Protein AF-0000000085809275 (afdb_homodimer)

InterPro domains:
  IPR004148 BAR domain [PF03114] (13-224)
  IPR004148 BAR domain [PS51021] (1-233)
  IPR004148 BAR domain [SM00721] (2-226)
  IPR027267 AH/BAR domain superfamily [G3DSA:1.20.1270.60] (11-233)
  IPR027267 AH/BAR domain superfamily [SSF103657] (13-225)
  IPR047165 Rho GTPase-activating protein 17/44/SH3BP1-like [PTHR14130] (13-230)

Sequence (492 aa):
MSILKRRWNVEFLKSIERRMELVRVVSHNTHKRMVACLQGQIGTDAEKRHKKLPLTSLSQAMQDGGNQLGEESLIGKMMEMCGDAENRLASELMQHEMNIEKEILDPLNQLAELDIPNILKQRRQLAKLVLDYDSARARWLQATKSIISGTNTQSLTAKADSLKEEVDEAMNKMELCKDQLSADMYNFFSKEADYARYYVMLLEAQADYHRKSLTLLESVLPTIQAQQGEGTVSYCCVSEITTSETMSILKRRWNVEFLKSIERRMELVRVVSHNTHKRMVACLQGQIGTDAEKRHKKLPLTSLSQAMQDGGNQLGEESLIGKMMEMCGDAENRLASELMQHEMNIEKEILDPLNQLAELDIPNILKQRRQLAKLVLDYDSARARWLQATKSIISGTNTQSLTAKADSLKEEVDEAMNKMELCKDQLSADMYNFFSKEADYARYYVMLLEAQADYHRKSLTLLESVLPTIQAQQGEGTVSYCCVSEITTSET

Structure (mmCIF, N/CA/C/O backbone):
data_AF-0000000085809275-model_v1
#
loop_
_entity.id
_entity.type
_entity.pdbx_description
1 polymer 'Rho GTPase activating protein 17a'
#
loop_
_atom_site.group_PDB
_atom_site.id
_atom_site.type_symbol
_atom_site.label_atom_id
_atom_site.label_alt_id
_atom_site.label_comp_id
_atom_site.label_asym_id
_atom_site.label_entity_id
_atom_site.label_seq_id
_atom_site.pdbx_PDB_ins_code
_atom_site.Cartn_x
_atom_site.Cartn_y
_atom_site.Cartn_z
_atom_site.occupancy
_atom_site.B_iso_or_equiv
_atom_site.auth_seq_id
_atom_site.auth_comp_id
_atom_site.auth_asym_id
_atom_site.auth_atom_id
_atom_site.pdbx_PDB_model_num
ATOM 1 N N . MET A 1 1 ? -4.953 58.25 16.172 1 40.59 1 MET A N 1
ATOM 2 C CA . MET A 1 1 ? -3.822 57.312 16.203 1 40.59 1 MET A CA 1
ATOM 3 C C . MET A 1 1 ? -4.254 55.938 16.688 1 40.59 1 MET A C 1
ATOM 5 O O . MET A 1 1 ? -3.75 54.938 16.203 1 40.59 1 MET A O 1
ATOM 9 N N . SER A 1 2 ? -5.242 55.906 17.641 1 49.16 2 SER A N 1
ATOM 10 C CA . SER A 1 2 ? -5.727 54.719 18.344 1 49.16 2 SER A CA 1
ATOM 11 C C . SER A 1 2 ? -6.566 53.844 17.422 1 49.16 2 SER A C 1
ATOM 13 O O . SER A 1 2 ? -6.406 52.625 17.391 1 49.16 2 SER A O 1
ATOM 15 N N . ILE A 1 3 ? -7.344 54.5 16.656 1 45.56 3 ILE A N 1
ATOM 16 C CA . ILE A 1 3 ? -8.266 53.75 15.797 1 45.56 3 ILE A CA 1
ATOM 17 C C . ILE A 1 3 ? -7.48 53.062 14.688 1 45.56 3 ILE A C 1
ATOM 19 O O . ILE A 1 3 ? -7.75 51.906 14.359 1 45.56 3 ILE A O 1
ATOM 23 N N . LEU A 1 4 ? -6.633 53.812 14.078 1 41.75 4 LEU A N 1
ATOM 24 C CA . LEU A 1 4 ? -5.82 53.281 12.992 1 41.75 4 LEU A CA 1
ATOM 25 C C . LEU A 1 4 ? -5.004 52.094 13.461 1 41.75 4 LEU A C 1
ATOM 27 O O . LEU A 1 4 ? -4.84 51.125 12.727 1 41.75 4 LEU A O 1
ATOM 31 N N . LYS A 1 5 ? -4.422 52.312 14.523 1 52.84 5 LYS A N 1
ATOM 32 C CA . LYS A 1 5 ? -3.691 51.219 15.125 1 52.84 5 LYS A CA 1
ATOM 33 C C . LYS A 1 5 ? -4.605 50 15.352 1 52.84 5 LYS A C 1
ATOM 35 O O . LYS A 1 5 ? -4.203 48.875 15.125 1 52.84 5 LYS A O 1
ATOM 40 N N . ARG A 1 6 ? -5.73 50.375 15.641 1 56.28 6 ARG A N 1
ATOM 41 C CA . ARG A 1 6 ? -6.707 49.312 15.875 1 56.28 6 ARG A CA 1
ATOM 42 C C . ARG A 1 6 ? -7.09 48.625 14.562 1 56.28 6 ARG A C 1
ATOM 44 O O . ARG A 1 6 ? -7.258 47.406 14.523 1 56.28 6 ARG A O 1
ATOM 51 N N . ARG A 1 7 ? -7.281 49.438 13.531 1 52.47 7 ARG A N 1
ATOM 52 C CA . ARG A 1 7 ? -7.652 48.875 12.227 1 52.47 7 ARG A CA 1
ATOM 53 C C . ARG A 1 7 ? -6.531 48.031 11.648 1 52.47 7 ARG A C 1
ATOM 55 O O . ARG A 1 7 ? -6.785 46.969 11.094 1 52.47 7 ARG A O 1
ATOM 62 N N . TRP A 1 8 ? -5.289 48.562 11.68 1 53.72 8 TRP A N 1
ATOM 63 C CA . TRP A 1 8 ? -4.133 47.812 11.195 1 53.72 8 TRP A CA 1
ATOM 64 C C . TRP A 1 8 ? -3.992 46.5 11.93 1 53.72 8 TRP A C 1
ATOM 66 O O . TRP A 1 8 ? -3.73 45.469 11.312 1 53.72 8 TRP A O 1
ATOM 76 N N . ASN A 1 9 ? -4.402 46.594 13.188 1 63.16 9 ASN A N 1
ATOM 77 C CA . ASN A 1 9 ? -4.352 45.375 14 1 63.16 9 ASN A CA 1
ATOM 78 C C . ASN A 1 9 ? -5.406 44.375 13.562 1 63.16 9 ASN A C 1
ATOM 80 O O . ASN A 1 9 ? -5.117 43.188 13.445 1 63.16 9 ASN A O 1
ATOM 84 N N . VAL A 1 10 ? -6.445 45.031 13 1 65.5 10 VAL A N 1
ATOM 85 C CA . VAL A 1 10 ? -7.527 44.125 12.633 1 65.5 10 VAL A CA 1
ATOM 86 C C . VAL A 1 10 ? -7.223 43.469 11.289 1 65.5 10 VAL A C 1
ATOM 88 O O . VAL A 1 10 ? -7.449 42.281 11.102 1 65.5 10 VAL A O 1
ATOM 91 N N . GLU A 1 11 ? -6.711 44.344 10.328 1 69.19 11 GLU A N 1
ATOM 92 C CA . GLU A 1 11 ? -6.418 43.781 9.008 1 69.19 11 GLU A CA 1
ATOM 93 C C . GLU A 1 11 ? -5.285 42.781 9.062 1 69.19 11 GLU A C 1
ATOM 95 O O . GLU A 1 11 ? -5.32 41.75 8.359 1 69.19 11 GLU A O 1
ATOM 100 N N . PHE A 1 12 ? -4.34 43.094 9.867 1 67.62 12 PHE A N 1
ATOM 101 C CA . PHE A 1 12 ? -3.227 42.188 10.055 1 67.62 12 PHE A CA 1
ATOM 102 C C . PHE A 1 12 ? -3.703 40.875 10.664 1 67.62 12 PHE A C 1
ATOM 104 O O . PHE A 1 12 ? -3.338 39.781 10.195 1 67.62 12 PHE A O 1
ATOM 111 N N . LEU A 1 13 ? -4.559 41.031 11.594 1 73.5 13 LEU A N 1
ATOM 112 C CA . LEU A 1 13 ? -5.109 39.844 12.242 1 73.5 13 LEU A CA 1
ATOM 113 C C . LEU A 1 13 ? -5.914 39 11.25 1 73.5 13 LEU A C 1
ATOM 115 O O . LEU A 1 13 ? -5.855 37.781 11.273 1 73.5 13 LEU A O 1
ATOM 119 N N . LYS A 1 14 ? -6.535 39.719 10.375 1 78.5 14 LYS A N 1
ATOM 120 C CA . LYS A 1 14 ? -7.328 39.031 9.367 1 78.5 14 LYS A CA 1
ATOM 121 C C . LYS A 1 14 ? -6.434 38.281 8.391 1 78.5 14 LYS A C 1
ATOM 123 O O . LYS A 1 14 ? -6.754 37.156 7.977 1 78.5 14 LYS A O 1
ATOM 128 N N . SER A 1 15 ? -5.414 38.938 8.008 1 81.75 15 SER A N 1
ATOM 129 C CA . SER A 1 15 ? -4.488 38.281 7.082 1 81.75 15 SER A CA 1
ATOM 130 C C . SER A 1 15 ? -3.855 37.031 7.703 1 81.75 15 SER A C 1
ATOM 132 O O . SER A 1 15 ? -3.725 36 7.043 1 81.75 15 SER A O 1
ATOM 134 N N . ILE A 1 16 ? -3.504 37.125 8.961 1 80.12 16 ILE A N 1
ATOM 135 C CA . ILE A 1 16 ? -2.898 36 9.68 1 80.12 16 ILE A CA 1
ATOM 136 C C . ILE A 1 16 ? -3.91 34.875 9.805 1 80.12 16 ILE A C 1
ATOM 138 O O . ILE A 1 16 ? -3.561 33.688 9.641 1 80.12 16 ILE A O 1
ATOM 142 N N . GLU A 1 17 ? -5.078 35.219 10.031 1 84.12 17 GLU A N 1
ATOM 143 C CA . GLU A 1 17 ? -6.152 34.25 10.164 1 84.12 17 GLU A CA 1
ATOM 144 C C . GLU A 1 17 ? -6.34 33.469 8.867 1 84.12 17 GLU A C 1
ATOM 146 O O . GLU A 1 17 ? -6.535 32.25 8.891 1 84.12 17 GLU A O 1
ATOM 151 N N . ARG A 1 18 ? -6.336 34.188 7.859 1 88.25 18 ARG A N 1
ATOM 152 C CA . ARG A 1 18 ? -6.492 33.531 6.562 1 88.25 18 ARG A CA 1
ATOM 153 C C . ARG A 1 18 ? -5.355 32.562 6.297 1 88.25 18 ARG A C 1
ATOM 155 O O . ARG A 1 18 ? -5.582 31.453 5.801 1 88.25 18 ARG A O 1
ATOM 162 N N . ARG A 1 19 ? -4.203 32.938 6.59 1 87.56 19 ARG A N 1
ATOM 163 C CA . ARG A 1 19 ? -3.041 32.094 6.383 1 87.56 19 ARG A CA 1
ATOM 164 C C . ARG A 1 19 ? -3.117 30.844 7.262 1 87.56 19 ARG A C 1
ATOM 166 O O . ARG A 1 19 ? -2.82 29.734 6.805 1 87.56 19 ARG A O 1
ATOM 173 N N . MET A 1 20 ? -3.49 31.062 8.469 1 91.19 20 MET A N 1
ATOM 174 C CA . MET A 1 20 ? -3.615 29.938 9.398 1 91.19 20 MET A CA 1
ATOM 175 C C . MET A 1 20 ? -4.664 28.938 8.914 1 91.19 20 MET A C 1
ATOM 177 O O . MET A 1 20 ? -4.457 27.734 8.992 1 91.19 20 MET A O 1
ATOM 181 N N . GLU A 1 21 ? -5.742 29.5 8.453 1 93.06 21 GLU A N 1
ATOM 182 C CA . GLU A 1 21 ? -6.793 28.641 7.941 1 93.06 21 GLU A CA 1
ATOM 183 C C . GLU A 1 21 ? -6.309 27.844 6.734 1 93.06 21 GLU A C 1
ATOM 185 O O . GLU A 1 21 ? -6.637 26.656 6.59 1 93.06 21 GLU A O 1
ATOM 190 N N . LEU A 1 22 ? -5.59 28.484 5.898 1 94.12 22 LEU A N 1
ATOM 191 C CA . LEU A 1 22 ? -5.039 27.812 4.73 1 94.12 22 LEU A CA 1
ATOM 192 C C . LEU A 1 22 ? -4.082 26.703 5.145 1 94.12 22 LEU A C 1
ATOM 194 O O . LEU A 1 22 ? -4.137 25.594 4.605 1 94.12 22 LEU A O 1
ATOM 198 N N . VAL A 1 23 ? -3.199 26.969 6.121 1 94.56 23 VAL A N 1
ATOM 199 C CA . VAL A 1 23 ? -2.26 25.969 6.621 1 94.56 23 VAL A CA 1
ATOM 200 C C . VAL A 1 23 ? -3.027 24.797 7.227 1 94.56 23 VAL A C 1
ATOM 202 O O . VAL A 1 23 ? -2.652 23.641 7.031 1 94.56 23 VAL A O 1
ATOM 205 N N . ARG A 1 24 ? -4.047 25.094 7.941 1 96.56 24 ARG A N 1
ATOM 206 C CA . ARG A 1 24 ? -4.879 24.047 8.539 1 96.56 24 ARG A CA 1
ATOM 207 C C . ARG A 1 24 ? -5.441 23.109 7.477 1 96.56 24 ARG A C 1
ATOM 209 O O . ARG A 1 24 ? -5.301 21.891 7.578 1 96.56 24 ARG A O 1
ATOM 216 N N . VAL A 1 25 ? -6.055 23.672 6.445 1 97.25 25 VAL A N 1
ATOM 217 C CA . VAL A 1 25 ? -6.719 22.922 5.391 1 97.25 25 VAL A CA 1
ATOM 218 C C . VAL A 1 25 ? -5.695 22.078 4.637 1 97.25 25 VAL A C 1
ATOM 220 O O . VAL A 1 25 ? -5.926 20.891 4.371 1 97.25 25 VAL A O 1
ATOM 223 N N . VAL A 1 26 ? -4.605 22.688 4.297 1 96.56 26 VAL A N 1
ATOM 224 C CA . VAL A 1 26 ? -3.564 22 3.543 1 96.56 26 VAL A CA 1
ATOM 225 C C . VAL A 1 26 ? -2.998 20.859 4.371 1 96.56 26 VAL A C 1
ATOM 227 O O . VAL A 1 26 ? -2.766 19.766 3.852 1 96.56 26 VAL A O 1
ATOM 230 N N . SER A 1 27 ? -2.752 21.109 5.645 1 97.12 27 SER A N 1
ATOM 231 C CA . SER A 1 27 ? -2.238 20.078 6.543 1 97.12 27 SER A CA 1
ATOM 232 C C . SER A 1 27 ? -3.232 18.922 6.691 1 97.12 27 SER A C 1
ATOM 234 O O . SER A 1 27 ? -2.844 17.75 6.691 1 97.12 27 SER A O 1
ATOM 236 N N . HIS A 1 28 ? -4.477 19.297 6.777 1 97.88 28 HIS A N 1
ATOM 237 C CA . HIS A 1 28 ? -5.531 18.297 6.891 1 97.88 28 HIS A CA 1
ATOM 238 C C . HIS A 1 28 ? -5.586 17.406 5.652 1 97.88 28 HIS A C 1
ATOM 240 O O . HIS A 1 28 ? -5.629 16.188 5.762 1 97.88 28 HIS A O 1
ATOM 246 N N . ASN A 1 29 ? -5.633 17.984 4.535 1 97.94 29 ASN A N 1
ATOM 247 C CA . ASN A 1 29 ? -5.723 17.25 3.281 1 97.94 29 ASN A CA 1
ATOM 248 C C . ASN A 1 29 ? -4.508 16.359 3.07 1 97.94 29 ASN A C 1
ATOM 250 O O . ASN A 1 29 ? -4.648 15.203 2.654 1 97.94 29 ASN A O 1
ATOM 254 N N . THR A 1 30 ? -3.328 16.906 3.326 1 98.12 30 THR A N 1
ATOM 255 C CA . THR A 1 30 ? -2.104 16.125 3.176 1 98.12 30 THR A CA 1
ATOM 256 C C . THR A 1 30 ? -2.096 14.938 4.133 1 98.12 30 THR A C 1
ATOM 258 O O . THR A 1 30 ? -1.717 13.828 3.754 1 98.12 30 THR A O 1
ATOM 261 N N . HIS A 1 31 ? -2.512 15.219 5.344 1 98.12 31 HIS A N 1
ATOM 262 C CA . HIS A 1 31 ? -2.607 14.164 6.344 1 98.12 31 HIS A CA 1
ATOM 263 C C . HIS A 1 31 ? -3.508 13.031 5.859 1 98.12 31 HIS A C 1
ATOM 265 O O . HIS A 1 31 ? -3.121 11.859 5.902 1 98.12 31 HIS A O 1
ATOM 271 N N . LYS A 1 32 ? -4.633 13.383 5.402 1 98.12 32 LYS A N 1
ATOM 272 C CA . LYS A 1 32 ? -5.621 12.406 4.953 1 98.12 32 LYS A CA 1
ATOM 273 C C . LYS A 1 32 ? -5.066 11.539 3.826 1 98.12 32 LYS A C 1
ATOM 275 O O . LYS A 1 32 ? -5.188 10.32 3.861 1 98.12 32 LYS A O 1
ATOM 280 N N . ARG A 1 33 ? -4.512 12.156 2.836 1 98.31 33 ARG A N 1
ATOM 281 C CA . ARG A 1 33 ? -3.975 11.43 1.69 1 98.31 33 ARG A CA 1
ATOM 282 C C . ARG A 1 33 ? -2.785 10.57 2.096 1 98.31 33 ARG A C 1
ATOM 284 O O . ARG A 1 33 ? -2.58 9.484 1.546 1 98.31 33 ARG A O 1
ATOM 291 N N . MET A 1 34 ? -1.963 11.078 3.00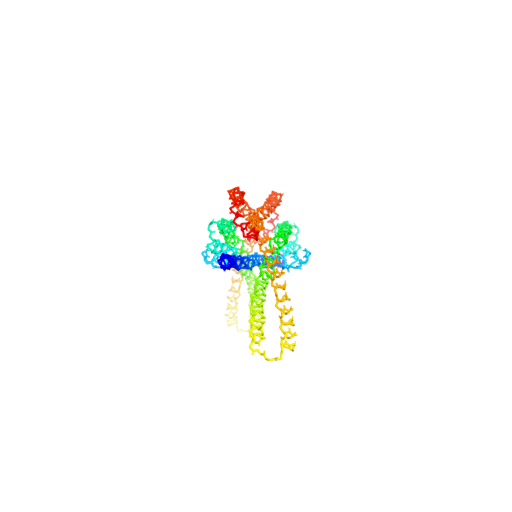4 1 98.12 34 MET A N 1
ATOM 292 C CA . MET A 1 34 ? -0.808 10.32 3.475 1 98.12 34 MET A CA 1
ATOM 293 C C . MET A 1 34 ? -1.247 9.055 4.211 1 98.12 34 MET A C 1
ATOM 295 O O . MET A 1 34 ? -0.632 8 4.062 1 98.12 34 MET A O 1
ATOM 299 N N . VAL A 1 35 ? -2.314 9.188 5.004 1 97.94 35 VAL A N 1
ATOM 300 C CA . VAL A 1 35 ? -2.865 8.047 5.719 1 97.94 35 VAL A CA 1
ATOM 301 C C . VAL A 1 35 ? -3.277 6.965 4.719 1 97.94 35 VAL A C 1
ATOM 303 O O . VAL A 1 35 ? -3.062 5.773 4.957 1 97.94 35 VAL A O 1
ATOM 306 N N . ALA A 1 36 ? -3.812 7.359 3.602 1 97.19 36 ALA A N 1
ATOM 307 C CA . ALA A 1 36 ? -4.285 6.43 2.58 1 97.19 36 ALA A CA 1
ATOM 308 C C . ALA A 1 36 ? -3.123 5.68 1.938 1 97.19 36 ALA A C 1
ATOM 310 O O . ALA A 1 36 ? -3.314 4.621 1.333 1 97.19 36 ALA A O 1
ATOM 311 N N . CYS A 1 37 ? -1.89 6.184 2.064 1 97.25 37 CYS A N 1
ATOM 312 C CA . CYS A 1 37 ? -0.717 5.566 1.457 1 97.25 37 CYS A CA 1
ATOM 313 C C . CYS A 1 37 ? -0.168 4.449 2.34 1 97.25 37 CYS A C 1
ATOM 315 O O . CYS A 1 37 ? 0.64 3.637 1.89 1 97.25 37 CYS A O 1
ATOM 317 N N . LEU A 1 38 ? -0.518 4.445 3.604 1 96.69 38 LEU A N 1
ATOM 318 C CA . LEU A 1 38 ? 0.004 3.449 4.535 1 96.69 38 LEU A CA 1
ATOM 319 C C . LEU A 1 38 ? -0.762 2.137 4.41 1 96.69 38 LEU A C 1
ATOM 321 O O . LEU A 1 38 ? -1.979 2.141 4.211 1 96.69 38 LEU A O 1
ATOM 325 N N . GLN A 1 39 ? -0.098 1.096 4.555 1 95.81 39 GLN A N 1
ATOM 326 C CA . GLN A 1 39 ? -0.718 -0.22 4.434 1 95.81 39 GLN A CA 1
ATOM 327 C C . GLN A 1 39 ? -1.107 -0.773 5.801 1 95.81 39 GLN A C 1
ATOM 329 O O . GLN A 1 39 ? -2.035 -1.577 5.91 1 95.81 39 GLN A O 1
ATOM 334 N N . GLY A 1 40 ? -0.432 -0.378 6.785 1 94.56 40 GLY A N 1
ATOM 335 C CA . GLY A 1 40 ? -0.726 -0.823 8.141 1 94.56 40 GLY A CA 1
ATOM 336 C C . GLY A 1 40 ? -1.812 -0.007 8.812 1 94.56 40 GLY A C 1
ATOM 337 O O . GLY A 1 40 ? -2.115 1.108 8.383 1 94.56 40 GLY A O 1
ATOM 338 N N . GLN A 1 41 ? -2.369 -0.578 9.875 1 93.69 41 GLN A N 1
ATOM 339 C CA . GLN A 1 41 ? -3.41 0.109 10.633 1 93.69 41 GLN A CA 1
ATOM 340 C C . GLN A 1 41 ? -2.812 1.149 11.57 1 93.69 41 GLN A C 1
ATOM 342 O O . GLN A 1 41 ? -2.047 0.808 12.477 1 93.69 41 GLN A O 1
ATOM 347 N N . ILE A 1 42 ? -3.252 2.27 11.422 1 94.31 42 ILE A N 1
ATOM 348 C CA . ILE A 1 42 ? -2.746 3.385 12.211 1 94.31 42 ILE A CA 1
ATOM 349 C C . ILE A 1 42 ? -3.16 3.215 13.672 1 94.31 42 ILE A C 1
ATOM 351 O O . ILE A 1 42 ? -4.277 2.779 13.961 1 94.31 42 ILE A O 1
ATOM 355 N N . GLY A 1 43 ? -2.332 3.645 14.633 1 93.94 43 GLY A N 1
ATOM 356 C CA . GLY A 1 43 ? -2.656 3.662 16.047 1 93.94 43 GLY A CA 1
ATOM 357 C C . GLY A 1 43 ? -2.426 2.326 16.734 1 93.94 43 GLY A C 1
ATOM 358 O O . GLY A 1 43 ? -2.656 2.189 17.938 1 93.94 43 GLY A O 1
ATOM 359 N N . THR A 1 44 ? -2.049 1.352 15.992 1 95.06 44 THR A N 1
ATOM 360 C CA . THR A 1 44 ? -1.812 0.039 16.578 1 95.06 44 THR A CA 1
ATOM 361 C C . THR A 1 44 ? -0.341 -0.133 16.938 1 95.06 44 THR A C 1
ATOM 363 O O . THR A 1 44 ? 0.514 0.618 16.469 1 95.06 44 THR A O 1
ATOM 366 N N . ASP A 1 45 ? -0.071 -1.108 17.797 1 96.12 45 ASP A N 1
ATOM 367 C CA . ASP A 1 45 ? 1.314 -1.363 18.172 1 96.12 45 ASP A CA 1
ATOM 368 C C . ASP A 1 45 ? 2.057 -2.117 17.078 1 96.12 45 ASP A C 1
ATOM 370 O O . ASP A 1 45 ? 1.451 -2.531 16.078 1 96.12 45 ASP A O 1
ATOM 374 N N . ALA A 1 46 ? 3.33 -2.277 17.234 1 96.19 46 ALA A N 1
ATOM 375 C CA . ALA A 1 46 ? 4.219 -2.828 16.219 1 96.19 46 ALA A CA 1
ATOM 376 C C . ALA A 1 46 ? 3.812 -4.25 15.852 1 96.19 46 ALA A C 1
ATOM 378 O O . ALA A 1 46 ? 3.77 -4.605 14.672 1 96.19 46 ALA A O 1
ATOM 379 N N . GLU A 1 47 ? 3.52 -5.086 16.828 1 96.44 47 GLU A N 1
ATOM 380 C CA . GLU A 1 47 ? 3.191 -6.484 16.594 1 96.44 47 GLU A CA 1
ATOM 381 C C . GLU A 1 47 ? 1.911 -6.617 15.766 1 96.44 47 GLU A C 1
ATOM 383 O O . GLU A 1 47 ? 1.875 -7.355 14.773 1 96.44 47 GLU A O 1
ATOM 388 N N . LYS A 1 48 ? 0.875 -6.012 16.266 1 96.25 48 LYS A N 1
ATOM 389 C CA . LYS A 1 48 ? -0.402 -6.055 15.555 1 96.25 48 LYS A CA 1
ATOM 390 C C . LYS A 1 48 ? -0.277 -5.465 14.148 1 96.25 48 LYS A C 1
ATOM 392 O O . LYS A 1 48 ? -0.865 -5.984 13.203 1 96.25 48 LYS A O 1
ATOM 397 N N . ARG A 1 49 ? 0.474 -4.363 14 1 96.56 49 ARG A N 1
ATOM 398 C CA . ARG A 1 49 ? 0.673 -3.715 12.703 1 96.56 49 ARG A CA 1
ATOM 399 C C . ARG A 1 49 ? 1.383 -4.645 11.727 1 96.56 49 ARG A C 1
ATOM 401 O O . ARG A 1 49 ? 0.989 -4.75 10.562 1 96.56 49 ARG A O 1
ATOM 408 N N . HIS A 1 50 ? 2.428 -5.285 12.164 1 97.31 50 HIS A N 1
ATOM 409 C CA . HIS A 1 50 ? 3.186 -6.207 11.328 1 97.31 50 HIS A CA 1
ATOM 410 C C . HIS A 1 50 ? 2.307 -7.352 10.836 1 97.31 50 HIS A C 1
ATOM 412 O O . HIS A 1 50 ? 2.34 -7.699 9.648 1 97.31 50 HIS A O 1
ATOM 418 N N . LYS A 1 51 ? 1.51 -7.898 11.695 1 96.81 51 LYS A N 1
ATOM 419 C CA . LYS A 1 51 ? 0.675 -9.062 11.398 1 96.81 51 LYS A CA 1
ATOM 420 C C . LYS A 1 51 ? -0.394 -8.719 10.367 1 96.81 51 LYS A C 1
ATOM 422 O O . LYS A 1 51 ? -0.783 -9.57 9.562 1 96.81 51 LYS A O 1
ATOM 427 N N . LYS A 1 52 ? -0.796 -7.543 10.328 1 96.44 52 LYS A N 1
ATOM 428 C CA . LYS A 1 52 ? -1.924 -7.152 9.492 1 96.44 52 LYS A CA 1
ATOM 429 C C . LYS A 1 52 ? -1.447 -6.652 8.133 1 96.44 52 LYS A C 1
ATOM 431 O O . LYS A 1 52 ? -2.258 -6.418 7.23 1 96.44 52 LYS A O 1
ATOM 436 N N . LEU A 1 53 ? -0.126 -6.527 7.949 1 98 53 LEU A N 1
ATOM 437 C CA . LEU A 1 53 ? 0.409 -6.062 6.676 1 98 53 LEU A CA 1
ATOM 438 C C . LEU A 1 53 ? 0.2 -7.109 5.586 1 98 53 LEU A C 1
ATOM 440 O O . LEU A 1 53 ? 0.457 -8.297 5.801 1 98 53 LEU A O 1
ATOM 444 N N . PRO A 1 54 ? -0.323 -6.668 4.426 1 98.06 54 PRO A N 1
ATOM 445 C CA . PRO A 1 54 ? -0.426 -7.605 3.303 1 98.06 54 PRO A CA 1
ATOM 446 C C . PRO A 1 54 ? 0.894 -8.312 3 1 98.06 54 PRO A C 1
ATOM 448 O O . PRO A 1 54 ? 0.9 -9.5 2.674 1 98.06 54 PRO A O 1
ATOM 451 N N . LEU A 1 55 ? 1.962 -7.637 3.15 1 98.19 55 LEU A N 1
ATOM 452 C CA . LEU A 1 55 ? 3.277 -8.211 2.893 1 98.19 55 LEU A CA 1
ATOM 453 C C . LEU A 1 55 ? 3.572 -9.352 3.859 1 98.19 55 LEU A C 1
ATOM 455 O O . LEU A 1 55 ? 4.215 -10.336 3.486 1 98.19 55 LEU A O 1
ATOM 459 N N . THR A 1 56 ? 3.131 -9.195 5.09 1 98.62 56 THR A N 1
ATOM 460 C CA . THR A 1 56 ? 3.279 -10.273 6.055 1 98.62 56 THR A CA 1
ATOM 461 C C . THR A 1 56 ? 2.459 -11.492 5.637 1 98.62 56 THR A C 1
ATOM 463 O O . THR A 1 56 ? 2.926 -12.625 5.738 1 98.62 56 THR A O 1
ATOM 466 N N . SER A 1 57 ? 1.271 -11.234 5.207 1 98.62 57 SER A N 1
ATOM 467 C CA . SER A 1 57 ? 0.414 -12.32 4.742 1 98.62 57 SER A CA 1
ATOM 468 C C . SER A 1 57 ? 1.032 -13.047 3.549 1 98.62 57 SER A C 1
ATOM 470 O O . SER A 1 57 ? 0.926 -14.266 3.434 1 98.62 57 SER A O 1
ATOM 472 N N . LEU A 1 58 ? 1.629 -12.305 2.676 1 98.56 58 LEU A N 1
ATOM 473 C CA . LEU A 1 58 ? 2.316 -12.891 1.533 1 98.56 58 LEU A CA 1
ATOM 474 C C . LEU A 1 58 ? 3.48 -13.766 1.99 1 98.56 58 LEU A C 1
ATOM 476 O O . LEU A 1 58 ? 3.645 -14.891 1.509 1 98.56 58 LEU A O 1
ATOM 480 N N . SER A 1 59 ? 4.266 -13.219 2.908 1 98.69 59 SER A N 1
ATOM 481 C CA . SER A 1 59 ? 5.379 -13.992 3.459 1 98.69 59 SER A CA 1
ATOM 482 C C . SER A 1 59 ? 4.898 -15.305 4.055 1 98.69 59 SER A C 1
ATOM 484 O O . SER A 1 59 ? 5.488 -16.359 3.803 1 98.69 59 SER A O 1
ATOM 486 N N . GLN A 1 60 ? 3.816 -15.242 4.77 1 98.5 60 GLN A N 1
ATOM 487 C CA . GLN A 1 60 ? 3.275 -16.438 5.418 1 98.5 60 GLN A CA 1
ATOM 488 C C . GLN A 1 60 ? 2.777 -17.438 4.387 1 98.5 60 GLN A C 1
ATOM 490 O O . GLN A 1 60 ? 2.979 -18.656 4.543 1 98.5 60 GLN A O 1
ATOM 495 N N . ALA A 1 61 ? 2.129 -16.922 3.398 1 98.38 61 ALA A N 1
ATOM 496 C CA . ALA A 1 61 ? 1.645 -17.812 2.336 1 98.38 61 ALA A CA 1
ATOM 497 C C . ALA A 1 61 ? 2.801 -18.531 1.65 1 98.38 61 ALA A C 1
ATOM 499 O O . ALA A 1 61 ? 2.705 -19.719 1.35 1 98.38 61 ALA A O 1
ATOM 500 N N . MET A 1 62 ? 3.895 -17.828 1.406 1 97.94 62 MET A N 1
ATOM 501 C CA . MET A 1 62 ? 5.07 -18.422 0.765 1 97.94 62 MET A CA 1
ATOM 502 C C . MET A 1 62 ? 5.734 -19.438 1.68 1 97.94 62 MET A C 1
ATOM 504 O O . MET A 1 62 ? 6.109 -20.531 1.236 1 97.94 62 MET A O 1
ATOM 508 N N . GLN A 1 63 ? 5.797 -19.109 2.926 1 97.81 63 GLN A N 1
ATOM 509 C CA . GLN A 1 63 ? 6.379 -20.047 3.887 1 97.81 63 GLN A CA 1
ATOM 510 C C . GLN A 1 63 ? 5.535 -21.312 4 1 97.81 63 GLN A C 1
ATOM 512 O O . GLN A 1 63 ? 6.074 -22.422 4.023 1 97.81 63 GLN A O 1
ATOM 517 N N . ASP A 1 64 ? 4.246 -21.109 4.07 1 97.69 64 ASP A N 1
ATOM 518 C CA . ASP A 1 64 ? 3.336 -22.25 4.125 1 97.69 64 ASP A CA 1
ATOM 519 C C . ASP A 1 64 ? 3.463 -23.125 2.871 1 97.69 64 ASP A C 1
ATOM 521 O O . ASP A 1 64 ? 3.484 -24.344 2.961 1 97.69 64 ASP A O 1
ATOM 525 N N . GLY A 1 65 ? 3.518 -22.438 1.76 1 96.75 65 GLY A N 1
ATOM 526 C CA . GLY A 1 65 ? 3.697 -23.172 0.512 1 96.75 65 GLY A CA 1
ATOM 527 C C . GLY A 1 65 ? 5 -23.938 0.456 1 96.75 65 GLY A C 1
ATOM 528 O O . GLY A 1 65 ? 5.016 -25.109 0.041 1 96.75 65 GLY A O 1
ATOM 529 N N . GLY A 1 66 ? 6.074 -23.281 0.93 1 95.69 66 GLY A N 1
ATOM 530 C CA . GLY A 1 66 ? 7.355 -23.969 1.003 1 95.69 66 GLY A CA 1
ATOM 531 C C . GLY A 1 66 ? 7.316 -25.203 1.887 1 95.69 66 GLY A C 1
ATOM 532 O O . GLY A 1 66 ? 7.863 -26.25 1.527 1 95.69 66 GLY A O 1
ATOM 533 N N . ASN A 1 67 ? 6.625 -25.141 2.975 1 96.31 67 ASN A N 1
ATOM 534 C CA . ASN A 1 67 ? 6.492 -26.266 3.908 1 96.31 67 ASN A CA 1
ATOM 535 C C . ASN A 1 67 ? 5.676 -27.406 3.309 1 96.31 67 ASN A C 1
ATOM 537 O O . ASN A 1 67 ? 5.992 -28.578 3.521 1 96.31 67 ASN A O 1
ATOM 541 N N . GLN A 1 68 ? 4.695 -27.109 2.57 1 95.44 68 GLN A N 1
ATOM 542 C CA . GLN A 1 68 ? 3.824 -28.109 1.962 1 95.44 68 GLN A CA 1
ATOM 543 C C . GLN A 1 68 ? 4.547 -28.859 0.852 1 95.44 68 GLN A C 1
ATOM 545 O O . GLN A 1 68 ? 4.387 -30.078 0.716 1 95.44 68 GLN A O 1
ATOM 550 N N . LEU A 1 69 ? 5.348 -28.156 0.055 1 92.5 69 LEU A N 1
ATOM 551 C CA . LEU A 1 69 ? 6.043 -28.766 -1.075 1 92.5 69 LEU A CA 1
ATOM 552 C C . LEU A 1 69 ? 7.305 -29.484 -0.614 1 92.5 69 LEU A C 1
ATOM 554 O O . LEU A 1 69 ? 7.738 -30.453 -1.249 1 92.5 69 LEU A O 1
ATOM 558 N N . GLY A 1 70 ? 7.84 -29.062 0.457 1 89.56 70 GLY A N 1
ATOM 559 C CA . GLY A 1 70 ? 9.031 -29.688 1.014 1 89.56 70 GLY A CA 1
ATOM 560 C C . GLY A 1 70 ? 10.32 -29.062 0.51 1 89.56 70 GLY A C 1
ATOM 561 O O . GLY A 1 70 ? 10.344 -28.453 -0.565 1 89.56 70 GLY A O 1
ATOM 562 N N . GLU A 1 71 ? 11.414 -29.281 1.256 1 81.31 71 GLU A N 1
ATOM 563 C CA . GLU A 1 71 ? 12.703 -28.656 0.974 1 81.31 71 GLU A CA 1
ATOM 564 C C . GLU A 1 71 ? 13.391 -29.312 -0.219 1 81.31 71 GLU A C 1
ATOM 566 O O . GLU A 1 71 ? 14.281 -28.734 -0.83 1 81.31 71 GLU A O 1
ATOM 571 N N . GLU A 1 72 ? 12.945 -30.5 -0.508 1 84.19 72 GLU A N 1
ATOM 572 C CA . GLU A 1 72 ? 13.539 -31.203 -1.639 1 84.19 72 GLU A CA 1
ATOM 573 C C . GLU A 1 72 ? 13.023 -30.641 -2.967 1 84.19 72 GLU A C 1
ATOM 575 O O . GLU A 1 72 ? 13.633 -30.875 -4.016 1 84.19 72 GLU A O 1
ATOM 580 N N . SER A 1 73 ? 11.922 -29.984 -2.914 1 87.31 73 SER A N 1
ATOM 581 C CA . SER A 1 73 ? 11.359 -29.328 -4.094 1 87.31 73 SER A CA 1
ATOM 582 C C . SER A 1 73 ? 12 -27.969 -4.336 1 87.31 73 SER A C 1
ATOM 584 O O . SER A 1 73 ? 12.125 -27.172 -3.41 1 87.31 73 SER A O 1
ATOM 586 N N . LEU A 1 74 ? 12.477 -27.766 -5.527 1 88.69 74 LEU A N 1
ATOM 587 C CA . LEU A 1 74 ? 13.094 -26.484 -5.863 1 88.69 74 LEU A CA 1
ATOM 588 C C . LEU A 1 74 ? 12.125 -25.344 -5.613 1 88.69 74 LEU A C 1
ATOM 590 O O . LEU A 1 74 ? 12.508 -24.312 -5.055 1 88.69 74 LEU A O 1
ATOM 594 N N . ILE A 1 75 ? 10.891 -25.547 -6.008 1 92.88 75 ILE A N 1
ATOM 595 C CA . ILE A 1 75 ? 9.867 -24.531 -5.801 1 92.88 75 ILE A CA 1
ATOM 596 C C . ILE A 1 75 ? 9.703 -24.266 -4.305 1 92.88 75 ILE A C 1
ATOM 598 O O . ILE A 1 75 ? 9.656 -23.109 -3.881 1 92.88 75 ILE A O 1
ATOM 602 N N . GLY A 1 76 ? 9.594 -25.344 -3.555 1 94.5 76 GLY A N 1
ATOM 603 C CA . GLY A 1 76 ? 9.445 -25.203 -2.113 1 94.5 76 GLY A CA 1
ATOM 604 C C . GLY A 1 76 ? 10.594 -24.469 -1.464 1 94.5 76 GLY A C 1
ATOM 605 O O . GLY A 1 76 ? 10.383 -23.594 -0.619 1 94.5 76 GLY A O 1
ATOM 606 N N . LYS A 1 77 ? 11.766 -24.781 -1.876 1 94.12 77 LYS A N 1
ATOM 607 C CA . LYS A 1 77 ? 12.969 -24.141 -1.343 1 94.12 77 LYS A CA 1
ATOM 608 C C . LYS A 1 77 ? 12.969 -22.641 -1.642 1 94.12 77 LYS A C 1
ATOM 610 O O . LYS A 1 77 ? 13.25 -21.828 -0.761 1 94.12 77 LYS A O 1
ATOM 615 N N . MET A 1 78 ? 12.672 -22.281 -2.854 1 95.31 78 MET A N 1
ATOM 616 C CA . MET A 1 78 ? 12.625 -20.875 -3.238 1 95.31 78 MET A CA 1
ATOM 617 C C . MET A 1 78 ? 11.547 -20.141 -2.465 1 95.31 78 MET A C 1
ATOM 619 O O . MET A 1 78 ? 11.766 -19.016 -2.004 1 95.31 78 MET A O 1
ATOM 623 N N . MET A 1 79 ? 10.414 -20.797 -2.303 1 96.38 79 MET A N 1
ATOM 624 C CA . MET A 1 79 ? 9.312 -20.172 -1.568 1 96.38 79 MET A CA 1
ATOM 625 C C . MET A 1 79 ? 9.711 -19.891 -0.124 1 96.38 79 MET A C 1
ATOM 627 O O . MET A 1 79 ? 9.414 -18.828 0.408 1 96.38 79 MET A O 1
ATOM 631 N N . GLU A 1 80 ? 10.367 -20.812 0.439 1 96.62 80 GLU A N 1
ATOM 632 C CA . GLU A 1 80 ? 10.789 -20.656 1.828 1 96.62 80 GLU A CA 1
ATOM 633 C C . GLU A 1 80 ? 11.789 -19.516 1.98 1 96.62 80 GLU A C 1
ATOM 635 O O . GLU A 1 80 ? 11.617 -18.641 2.834 1 96.62 80 GLU A O 1
ATOM 640 N N . MET A 1 81 ? 12.773 -19.469 1.148 1 96.75 81 MET A N 1
ATOM 641 C CA . MET A 1 81 ? 13.82 -18.453 1.231 1 96.75 81 MET A CA 1
ATOM 642 C C . MET A 1 81 ? 13.266 -17.062 0.9 1 96.75 81 MET A C 1
ATOM 644 O O . MET A 1 81 ? 13.539 -16.094 1.608 1 96.75 81 MET A O 1
ATOM 648 N N . CYS A 1 82 ? 12.508 -17.047 -0.15 1 97.88 82 CYS A N 1
ATOM 649 C CA . CYS A 1 82 ? 11.93 -15.766 -0.541 1 97.88 82 CYS A CA 1
ATOM 650 C C . CYS A 1 82 ? 10.891 -15.305 0.474 1 97.88 82 CYS A C 1
ATOM 652 O O . CYS A 1 82 ? 10.766 -14.102 0.732 1 97.88 82 CYS A O 1
ATOM 654 N N . GLY A 1 83 ? 10.109 -16.266 1.034 1 98.31 83 GLY A N 1
ATOM 655 C CA . GLY A 1 83 ? 9.164 -15.93 2.084 1 98.31 83 GLY A CA 1
ATOM 656 C C . GLY A 1 83 ? 9.812 -15.289 3.291 1 98.31 83 GLY A C 1
ATOM 657 O O . GLY A 1 83 ? 9.266 -14.352 3.875 1 98.31 83 GLY A O 1
ATOM 658 N N . ASP A 1 84 ? 10.93 -15.758 3.635 1 98.06 84 ASP A N 1
ATOM 659 C CA . ASP A 1 84 ? 11.68 -15.188 4.746 1 98.06 84 ASP A CA 1
ATOM 660 C C . ASP A 1 84 ? 12.125 -13.758 4.438 1 98.06 84 ASP A C 1
ATOM 662 O O . ASP A 1 84 ? 12.062 -12.883 5.301 1 98.06 84 ASP A O 1
ATOM 666 N N . ALA A 1 85 ? 12.625 -13.57 3.273 1 98.5 85 ALA A N 1
ATOM 667 C CA . ALA A 1 85 ? 13.023 -12.227 2.844 1 98.5 85 ALA A CA 1
ATOM 668 C C . ALA A 1 85 ? 11.836 -11.273 2.883 1 98.5 85 ALA A C 1
ATOM 670 O O . ALA A 1 85 ? 11.961 -10.133 3.34 1 98.5 85 ALA A O 1
ATOM 671 N N . GLU A 1 86 ? 10.656 -11.781 2.426 1 98.56 86 GLU A N 1
ATOM 672 C CA . GLU A 1 86 ? 9.453 -10.953 2.43 1 98.56 86 GLU A CA 1
ATOM 673 C C . GLU A 1 86 ? 9.055 -10.562 3.852 1 98.56 86 GLU A C 1
ATOM 675 O O . GLU A 1 86 ? 8.539 -9.469 4.078 1 98.56 86 GLU A O 1
ATOM 680 N N . ASN A 1 87 ? 9.297 -11.461 4.746 1 98.56 87 ASN A N 1
ATOM 681 C CA . ASN A 1 87 ? 8.984 -11.164 6.141 1 98.56 87 ASN A CA 1
ATOM 682 C C . ASN A 1 87 ? 9.852 -10.039 6.684 1 98.56 87 ASN A C 1
ATOM 684 O O . ASN A 1 87 ? 9.375 -9.188 7.441 1 98.56 87 ASN A O 1
ATOM 688 N N . ARG A 1 88 ? 11.062 -10.039 6.367 1 98.56 88 ARG A N 1
ATOM 689 C CA . ARG A 1 88 ? 11.969 -8.977 6.785 1 98.56 88 ARG A CA 1
ATOM 690 C C . ARG A 1 88 ? 11.602 -7.648 6.125 1 98.56 88 ARG A C 1
ATOM 692 O O . ARG A 1 88 ? 11.688 -6.59 6.754 1 98.56 88 ARG A O 1
ATOM 699 N N . LEU A 1 89 ? 11.234 -7.789 4.84 1 98.69 89 LEU A N 1
ATOM 700 C CA . LEU A 1 89 ? 10.766 -6.59 4.16 1 98.69 89 LEU A CA 1
ATOM 701 C C . LEU A 1 89 ? 9.531 -6.023 4.844 1 98.69 89 LEU A C 1
ATOM 703 O O . LEU A 1 89 ? 9.375 -4.805 4.957 1 98.69 89 LEU A O 1
ATOM 707 N N . ALA A 1 90 ? 8.641 -6.898 5.316 1 98.62 90 ALA A N 1
ATOM 708 C CA . ALA A 1 90 ? 7.445 -6.469 6.043 1 98.62 90 ALA A CA 1
ATOM 709 C C . ALA A 1 90 ? 7.82 -5.738 7.332 1 98.62 90 ALA A C 1
ATOM 711 O O . ALA A 1 90 ? 7.184 -4.75 7.699 1 98.62 90 ALA A O 1
ATOM 712 N N . SER A 1 91 ? 8.844 -6.184 7.973 1 98.62 91 SER A N 1
ATOM 713 C CA . SER A 1 91 ? 9.312 -5.543 9.195 1 98.62 91 SER A CA 1
ATOM 714 C C . SER A 1 91 ? 9.844 -4.137 8.914 1 98.62 91 SER A C 1
ATOM 716 O O . SER A 1 91 ? 9.555 -3.203 9.672 1 98.62 91 SER A O 1
ATOM 718 N N . GLU A 1 92 ? 10.586 -4.008 7.836 1 98.56 92 GLU A N 1
ATOM 719 C CA . GLU A 1 92 ? 11.086 -2.691 7.449 1 98.56 92 GLU A CA 1
ATOM 720 C C . GLU A 1 92 ? 9.93 -1.752 7.098 1 98.56 92 GLU A C 1
ATOM 722 O O . GLU A 1 92 ? 9.961 -0.571 7.453 1 98.56 92 GLU A O 1
ATOM 727 N N . LEU A 1 93 ? 8.992 -2.316 6.402 1 98.38 93 LEU A N 1
ATOM 728 C CA . LEU A 1 93 ? 7.824 -1.517 6.039 1 98.38 93 LEU A CA 1
ATOM 729 C C . LEU A 1 93 ? 7.07 -1.057 7.281 1 98.38 93 LEU A C 1
ATOM 731 O O . LEU A 1 93 ? 6.672 0.107 7.375 1 98.38 93 LEU A O 1
ATOM 735 N N . MET A 1 94 ? 6.898 -1.915 8.203 1 98.06 94 MET A N 1
ATOM 736 C CA . MET A 1 94 ? 6.215 -1.594 9.453 1 98.06 94 MET A CA 1
ATOM 737 C C . MET A 1 94 ? 6.934 -0.466 10.195 1 98.06 94 MET A C 1
ATOM 739 O O . MET A 1 94 ? 6.301 0.503 10.617 1 98.06 94 MET A O 1
ATOM 743 N N . GLN A 1 95 ? 8.242 -0.548 10.305 1 98.31 95 GLN A N 1
ATOM 744 C CA . GLN A 1 95 ? 9.031 0.472 10.984 1 98.31 95 GLN A CA 1
ATOM 745 C C . GLN A 1 95 ? 8.914 1.818 10.273 1 98.31 95 GLN A C 1
ATOM 747 O O . GLN A 1 95 ? 8.789 2.859 10.93 1 98.31 95 GLN A O 1
ATOM 752 N N . HIS A 1 96 ? 8.961 1.717 9.008 1 98.38 96 HIS A N 1
ATOM 753 C CA . HIS A 1 96 ? 8.82 2.92 8.195 1 98.38 96 HIS A CA 1
ATOM 754 C C . HIS A 1 96 ? 7.477 3.6 8.438 1 98.38 96 HIS A C 1
ATOM 756 O O . HIS A 1 96 ? 7.422 4.809 8.688 1 98.38 96 HIS A O 1
ATOM 762 N N . GLU A 1 97 ? 6.414 2.84 8.414 1 98.19 97 GLU A N 1
ATOM 763 C CA . GLU A 1 97 ? 5.078 3.402 8.57 1 98.19 97 GLU A CA 1
ATOM 764 C C . GLU A 1 97 ? 4.867 3.945 9.977 1 98.19 97 GLU A C 1
ATOM 766 O O . GLU A 1 97 ? 4.215 4.973 10.164 1 98.19 97 GLU A O 1
ATOM 771 N N . MET A 1 98 ? 5.43 3.311 10.938 1 98.06 98 MET A N 1
ATOM 772 C CA . MET A 1 98 ? 5.328 3.795 12.312 1 98.06 98 MET A CA 1
ATOM 773 C C . MET A 1 98 ? 6.078 5.113 12.477 1 98.06 98 MET A C 1
ATOM 775 O O . MET A 1 98 ? 5.617 6.004 13.195 1 98.06 98 MET A O 1
ATOM 779 N N . ASN A 1 99 ? 7.234 5.168 11.859 1 98.19 99 ASN A N 1
ATOM 780 C CA . ASN A 1 99 ? 8 6.41 11.875 1 98.19 99 ASN A CA 1
ATOM 781 C C . ASN A 1 99 ? 7.234 7.555 11.219 1 98.19 99 ASN A C 1
ATOM 783 O O . ASN A 1 99 ? 7.172 8.656 11.758 1 98.19 99 ASN A O 1
ATOM 787 N N . ILE A 1 100 ? 6.633 7.32 10.078 1 98.25 100 ILE A N 1
ATOM 788 C CA . ILE A 1 100 ? 5.844 8.32 9.367 1 98.25 100 ILE A CA 1
ATOM 789 C C . ILE A 1 100 ? 4.676 8.773 10.242 1 98.25 100 ILE A C 1
ATOM 791 O O . ILE A 1 100 ? 4.387 9.969 10.336 1 98.25 100 ILE A O 1
ATOM 795 N N . GLU A 1 101 ? 4.02 7.82 10.852 1 98.12 101 GLU A N 1
ATOM 796 C CA . GLU A 1 101 ? 2.867 8.117 11.695 1 98.12 101 GLU A CA 1
ATOM 797 C C . GLU A 1 101 ? 3.254 9.031 12.859 1 98.12 101 GLU A C 1
ATOM 799 O O . GLU A 1 101 ? 2.629 10.07 13.07 1 98.12 101 GLU A O 1
ATOM 804 N N . LYS A 1 102 ? 4.328 8.719 13.516 1 97.88 102 LYS A N 1
ATOM 805 C CA . LYS A 1 102 ? 4.734 9.43 14.727 1 97.88 102 LYS A CA 1
ATOM 806 C C . LYS A 1 102 ? 5.355 10.781 14.391 1 97.88 102 LYS A C 1
ATOM 808 O O . LYS A 1 102 ? 5.055 11.781 15.047 1 97.88 102 LYS A O 1
ATOM 813 N N . GLU A 1 103 ? 6.156 10.812 13.383 1 97.69 103 GLU A N 1
ATOM 814 C CA . GLU A 1 103 ? 7.004 11.977 13.148 1 97.69 103 GLU A CA 1
ATOM 815 C C . GLU A 1 103 ? 6.328 12.969 12.203 1 97.69 103 GLU A C 1
ATOM 817 O O . GLU A 1 103 ? 6.691 14.141 12.164 1 97.69 103 GLU A O 1
ATOM 822 N N . ILE A 1 104 ? 5.359 12.523 11.484 1 97.81 104 ILE A N 1
ATOM 823 C CA . ILE A 1 104 ? 4.816 13.398 10.453 1 97.81 104 ILE A CA 1
ATOM 824 C C . ILE A 1 104 ? 3.295 13.461 10.586 1 97.81 104 ILE A C 1
ATOM 826 O O . ILE A 1 104 ? 2.732 14.539 10.797 1 97.81 104 ILE A O 1
ATOM 830 N N . LEU A 1 105 ? 2.615 12.312 10.594 1 98.19 105 LEU A N 1
ATOM 831 C CA . LEU A 1 105 ? 1.157 12.289 10.602 1 98.19 105 LEU A CA 1
ATOM 832 C C . LEU A 1 105 ? 0.609 12.875 11.898 1 98.19 105 LEU A C 1
ATOM 834 O O . LEU A 1 105 ? -0.297 13.711 11.875 1 98.19 105 LEU A O 1
ATOM 838 N N . ASP A 1 106 ? 1.159 12.5 13.008 1 97.94 106 ASP A N 1
ATOM 839 C CA . ASP A 1 106 ? 0.656 12.969 14.297 1 97.94 106 ASP A CA 1
ATOM 840 C C . ASP A 1 106 ? 0.831 14.484 14.43 1 97.94 106 ASP A C 1
ATOM 842 O O . ASP A 1 106 ? -0.115 15.195 14.781 1 97.94 106 ASP A O 1
ATOM 846 N N . PRO A 1 107 ? 2.002 14.953 14.141 1 97.12 107 PRO A N 1
ATOM 847 C CA . PRO A 1 107 ? 2.186 16.406 14.211 1 97.12 107 PRO A CA 1
ATOM 848 C C . PRO A 1 107 ? 1.279 17.156 13.242 1 97.12 107 PRO A C 1
ATOM 850 O O . PRO A 1 107 ? 0.735 18.203 13.594 1 97.12 107 PRO A O 1
ATOM 853 N N . LEU A 1 108 ? 1.114 16.672 12.039 1 96.69 108 LEU A N 1
ATOM 854 C CA . LEU A 1 108 ? 0.234 17.328 11.078 1 96.69 108 LEU A CA 1
ATOM 855 C C . LEU A 1 108 ? -1.209 17.328 11.57 1 96.69 108 LEU A C 1
ATOM 857 O O . LEU A 1 108 ? -1.928 18.312 11.406 1 96.69 108 LEU A O 1
ATOM 861 N N . ASN A 1 109 ? -1.575 16.234 12.141 1 97.44 109 ASN A N 1
ATOM 862 C CA . ASN A 1 109 ? -2.916 16.141 12.711 1 97.44 109 ASN A CA 1
ATOM 863 C C . ASN A 1 109 ? -3.104 17.109 13.875 1 97.44 109 ASN A C 1
ATOM 865 O O . ASN A 1 109 ? -4.148 17.766 13.984 1 97.44 109 ASN A O 1
ATOM 869 N N . GLN A 1 110 ? -2.1 17.188 14.75 1 97.06 110 GLN A N 1
ATOM 870 C CA . GLN A 1 110 ? -2.131 18.109 15.867 1 97.06 110 GLN A CA 1
ATOM 871 C C . GLN A 1 110 ? -2.258 19.562 15.383 1 97.06 110 GLN A C 1
ATOM 873 O O . GLN A 1 110 ? -3.033 20.344 15.945 1 97.06 110 GLN A O 1
ATOM 878 N N . LEU A 1 111 ? -1.546 19.844 14.359 1 96 111 LEU A N 1
ATOM 879 C CA . LEU A 1 111 ? -1.569 21.172 13.781 1 96 111 LEU A CA 1
ATOM 880 C C . LEU A 1 111 ? -2.943 21.5 13.203 1 96 111 LEU A C 1
ATOM 882 O O . LEU A 1 111 ? -3.533 22.531 13.531 1 96 111 LEU A O 1
ATOM 886 N N . ALA A 1 112 ? -3.504 20.594 12.445 1 97.25 112 ALA A N 1
ATOM 887 C CA . ALA A 1 112 ? -4.73 20.844 11.68 1 97.25 112 ALA A CA 1
ATOM 888 C C . ALA A 1 112 ? -5.961 20.734 12.586 1 97.25 112 ALA A C 1
ATOM 890 O O . ALA A 1 112 ? -6.926 21.484 12.406 1 97.25 112 ALA A O 1
ATOM 891 N N . GLU A 1 113 ? -5.91 19.906 13.578 1 97.75 113 GLU A N 1
ATOM 892 C CA . GLU A 1 113 ? -7.145 19.562 14.281 1 97.75 113 GLU A CA 1
ATOM 893 C C . GLU A 1 113 ? -7.152 20.156 15.688 1 97.75 113 GLU A C 1
ATOM 895 O O . GLU A 1 113 ? -8.203 20.234 16.328 1 97.75 113 GLU A O 1
ATOM 900 N N . LEU A 1 114 ? -6.004 20.625 16.172 1 96.81 114 LEU A N 1
ATOM 901 C CA . LEU A 1 114 ? -5.969 21.094 17.547 1 96.81 114 LEU A CA 1
ATOM 902 C C . LEU A 1 114 ? -5.367 22.5 17.625 1 96.81 114 LEU A C 1
ATOM 904 O O . LEU A 1 114 ? -6.055 23.453 17.984 1 96.81 114 LEU A O 1
ATOM 908 N N . ASP A 1 115 ? -4.113 22.672 17.172 1 95.38 115 ASP A N 1
ATOM 909 C CA . ASP A 1 115 ? -3.381 23.906 17.375 1 95.38 115 ASP A CA 1
ATOM 910 C C . ASP A 1 115 ? -4.062 25.078 16.672 1 95.38 115 ASP A C 1
ATOM 912 O O . ASP A 1 115 ? -4.387 26.094 17.297 1 95.38 115 ASP A O 1
ATOM 916 N N . ILE A 1 116 ? -4.316 24.922 15.414 1 95.94 116 ILE A N 1
ATOM 917 C CA . ILE A 1 116 ? -4.852 26.031 14.641 1 95.94 116 ILE A CA 1
ATOM 918 C C . ILE A 1 116 ? -6.305 26.281 15.039 1 95.94 116 ILE A C 1
ATOM 920 O O . ILE A 1 116 ? -6.691 27.438 15.297 1 95.94 116 ILE A O 1
ATOM 924 N N . PRO A 1 117 ? -7.117 25.25 15.195 1 96.81 117 PRO A N 1
ATOM 925 C CA . PRO A 1 117 ? -8.5 25.5 15.625 1 96.81 117 PRO A CA 1
ATOM 926 C C . PRO A 1 117 ? -8.578 26.188 16.984 1 96.81 117 PRO A C 1
ATOM 928 O O . PRO A 1 117 ? -9.461 27.016 17.203 1 96.81 117 PRO A O 1
ATOM 931 N N . ASN A 1 118 ? -7.656 25.875 17.844 1 96.19 118 ASN A N 1
ATOM 932 C CA . ASN A 1 118 ? -7.637 26.531 19.141 1 96.19 118 ASN A CA 1
ATOM 933 C C . ASN A 1 118 ? -7.359 28.016 19.031 1 96.19 118 ASN A C 1
ATOM 935 O O . ASN A 1 118 ? -7.977 28.828 19.719 1 96.19 118 ASN A O 1
ATOM 939 N N . ILE A 1 119 ? -6.445 28.391 18.141 1 94 119 ILE A N 1
ATOM 940 C CA . ILE A 1 119 ? -6.113 29.781 17.922 1 94 119 ILE A CA 1
ATOM 941 C C . ILE A 1 119 ? -7.297 30.5 17.281 1 94 119 ILE A C 1
ATOM 943 O O . ILE A 1 119 ? -7.641 31.625 17.672 1 94 119 ILE A O 1
ATOM 947 N N . LEU A 1 120 ? -7.941 29.828 16.375 1 92.56 120 LEU A N 1
ATOM 948 C CA . LEU A 1 120 ? -9.094 30.422 15.703 1 92.56 120 LEU A CA 1
ATOM 949 C C . LEU A 1 120 ? -10.25 30.609 16.688 1 92.56 120 LEU A C 1
ATOM 951 O O . LEU A 1 120 ? -10.977 31.609 16.609 1 92.56 120 LEU A O 1
ATOM 955 N N . LYS A 1 121 ? -10.43 29.672 17.562 1 94.94 121 LYS A N 1
ATOM 956 C CA . LYS A 1 121 ? -11.438 29.797 18.609 1 94.94 121 LYS A CA 1
ATOM 957 C C . LYS A 1 121 ? -11.148 31.016 19.5 1 94.94 121 LYS A C 1
ATOM 959 O O . LYS A 1 121 ? -12.062 31.75 19.875 1 94.94 121 LYS A O 1
ATOM 964 N N . GLN A 1 122 ? -9.844 31.156 19.844 1 93 122 GLN A N 1
ATOM 965 C CA . GLN A 1 122 ? -9.43 32.281 20.641 1 93 122 GLN A CA 1
ATOM 966 C C . GLN A 1 122 ? -9.727 33.594 19.922 1 93 122 GLN A C 1
ATOM 968 O O . GLN A 1 122 ? -10.125 34.594 20.547 1 93 122 GLN A O 1
ATOM 973 N N . ARG A 1 123 ? -9.477 33.562 18.641 1 90.69 123 ARG A N 1
ATOM 974 C CA . ARG A 1 123 ? -9.758 34.75 17.844 1 90.69 123 ARG A CA 1
ATOM 975 C C . ARG A 1 123 ? -11.242 35.094 17.859 1 90.69 123 ARG A C 1
ATOM 977 O O . ARG A 1 123 ? -11.625 36.25 17.969 1 90.69 123 ARG A O 1
ATOM 984 N N . ARG A 1 124 ? -12.133 34.156 17.766 1 91.81 124 ARG A N 1
ATOM 985 C CA . ARG A 1 124 ? -13.578 34.344 17.828 1 91.81 124 ARG A CA 1
ATOM 986 C C . ARG A 1 124 ? -13.992 34.875 19.203 1 91.81 124 ARG A C 1
ATOM 988 O O . ARG A 1 124 ? -14.867 35.719 19.328 1 91.81 124 ARG A O 1
ATOM 995 N N . GLN A 1 125 ? -13.367 34.312 20.203 1 94.75 125 GLN A N 1
ATOM 996 C CA . GLN A 1 125 ? -13.641 34.75 21.562 1 94.75 125 GLN A CA 1
ATOM 997 C C . GLN A 1 125 ? -13.281 36.219 21.75 1 94.75 125 GLN A C 1
ATOM 999 O O . GLN A 1 125 ? -14.016 36.969 22.406 1 94.75 125 GLN A O 1
ATOM 1004 N N . LEU A 1 126 ? -12.117 36.594 21.141 1 91.38 126 LEU A N 1
ATOM 1005 C CA . LEU A 1 126 ? -11.703 38 21.234 1 91.38 126 LEU A CA 1
ATOM 1006 C C . LEU A 1 126 ? -12.75 38.906 20.594 1 91.38 126 LEU A C 1
ATOM 1008 O O . LEU A 1 126 ? -13.062 39.969 21.125 1 91.38 126 LEU A O 1
ATOM 1012 N N . ALA A 1 127 ? -13.258 38.469 19.484 1 90 127 ALA A N 1
ATOM 1013 C CA . ALA A 1 127 ? -14.289 39.281 18.797 1 90 127 ALA A CA 1
ATOM 1014 C C . ALA A 1 127 ? -15.508 39.469 19.703 1 90 127 ALA A C 1
ATOM 1016 O O . ALA A 1 127 ? -16.062 40.562 19.75 1 90 127 ALA A O 1
ATOM 1017 N N . LYS A 1 128 ? -15.922 38.469 20.406 1 95.38 128 LYS A N 1
ATOM 1018 C CA . LYS A 1 128 ? -17.047 38.562 21.328 1 95.38 128 LYS A CA 1
ATOM 1019 C C . LYS A 1 128 ? -16.75 39.469 22.5 1 95.38 128 LYS A C 1
ATOM 1021 O O . LYS A 1 128 ? -17.594 40.25 22.922 1 95.38 128 LYS A O 1
ATOM 1026 N N . LEU A 1 129 ? -15.523 39.344 22.984 1 94.94 129 LEU A N 1
ATOM 1027 C CA . LEU A 1 129 ? -15.117 40.156 24.125 1 94.94 129 LEU A CA 1
ATOM 1028 C C . LEU A 1 129 ? -15.039 41.656 23.75 1 94.94 129 LEU A C 1
ATOM 1030 O O . LEU A 1 129 ? -15.328 42.5 24.562 1 94.94 129 LEU A O 1
ATOM 1034 N N . VAL A 1 130 ? -14.656 41.906 22.469 1 92.25 130 VAL A N 1
ATOM 1035 C CA . VAL A 1 130 ? -14.633 43.281 21.969 1 92.25 130 VAL A CA 1
ATOM 1036 C C . VAL A 1 130 ? -16.062 43.844 21.953 1 92.25 130 VAL A C 1
ATOM 1038 O O . VAL A 1 130 ? -16.297 44.969 22.375 1 92.25 130 VAL A O 1
ATOM 1041 N N . LEU A 1 131 ? -16.984 43.062 21.531 1 95.12 131 LEU A N 1
ATOM 1042 C CA . LEU A 1 131 ? -18.391 43.469 21.5 1 95.12 131 LEU A CA 1
ATOM 1043 C C . LEU A 1 131 ? -18.922 43.688 22.906 1 95.12 131 LEU A C 1
ATOM 1045 O O . LEU A 1 131 ? -19.672 44.656 23.141 1 95.12 131 LEU A O 1
ATOM 1049 N N . ASP A 1 132 ? -18.547 42.875 23.859 1 96.25 132 ASP A N 1
ATOM 1050 C CA . ASP A 1 132 ? -18.953 43 25.25 1 96.25 132 ASP A CA 1
ATOM 1051 C C . ASP A 1 132 ? -18.406 44.312 25.859 1 96.25 132 ASP A C 1
ATOM 1053 O O . ASP A 1 132 ? -19.109 45 26.609 1 96.25 132 ASP A O 1
ATOM 1057 N N . TYR A 1 133 ? -17.156 44.562 25.547 1 94.94 133 TYR A N 1
ATOM 1058 C CA . TYR A 1 133 ? -16.531 45.781 26.031 1 94.94 133 TYR A CA 1
ATOM 1059 C C . TYR A 1 133 ? -17.234 47 25.469 1 94.94 133 TYR A C 1
ATOM 1061 O O . TYR A 1 133 ? -17.547 47.938 26.203 1 94.94 133 TYR A O 1
ATOM 1069 N N . ASP A 1 134 ? -17.547 47 24.188 1 94.94 134 ASP A N 1
ATOM 1070 C CA . ASP A 1 134 ? -18.234 48.094 23.547 1 94.94 134 ASP A CA 1
ATOM 1071 C C . ASP A 1 134 ? -19.609 48.312 24.141 1 94.94 134 ASP A C 1
ATOM 1073 O O . ASP A 1 134 ? -20.031 49.469 24.359 1 94.94 134 ASP A O 1
ATOM 1077 N N . SER A 1 135 ? -20.297 47.25 24.422 1 96.12 135 SER A N 1
ATOM 1078 C CA . SER A 1 135 ? -21.625 47.312 25.016 1 96.12 135 SER A CA 1
ATOM 1079 C C . SER A 1 135 ? -21.578 47.906 26.422 1 96.12 135 SER A C 1
ATOM 1081 O O . SER A 1 135 ? -22.391 48.75 26.781 1 96.12 135 SER A O 1
ATOM 1083 N N . ALA A 1 136 ? -20.594 47.406 27.172 1 96.5 136 ALA A N 1
ATOM 1084 C CA . ALA A 1 136 ? -20.422 47.906 28.531 1 96.5 136 ALA A CA 1
ATOM 1085 C C . ALA A 1 136 ? -20.062 49.375 28.531 1 96.5 136 ALA A C 1
ATOM 1087 O O . ALA A 1 136 ? -20.562 50.156 29.359 1 96.5 136 ALA A O 1
ATOM 1088 N N . ARG A 1 137 ? -19.188 49.781 27.625 1 95.5 137 ARG A N 1
ATOM 1089 C CA . ARG A 1 137 ? -18.75 51.156 27.516 1 95.5 137 ARG A CA 1
ATOM 1090 C C . ARG A 1 137 ? -19.922 52.062 27.125 1 95.5 137 ARG A C 1
ATOM 1092 O O . ARG A 1 137 ? -20.062 53.156 27.672 1 95.5 137 ARG A O 1
ATOM 1099 N N . ALA A 1 138 ? -20.797 51.594 26.234 1 96.31 138 ALA A N 1
ATOM 1100 C CA . ALA A 1 138 ? -21.953 52.375 25.797 1 96.31 138 ALA A CA 1
ATOM 1101 C C . ALA A 1 138 ? -22.922 52.594 26.953 1 96.31 138 ALA A C 1
ATOM 1103 O O . ALA A 1 138 ? -23.469 53.688 27.109 1 96.31 138 ALA A O 1
ATOM 1104 N N . ARG A 1 139 ? -23.172 51.562 27.75 1 95.88 139 ARG A N 1
ATOM 1105 C CA . ARG A 1 139 ? -24.078 51.688 28.891 1 95.88 139 ARG A CA 1
ATOM 1106 C C . ARG A 1 139 ? -23.531 52.656 29.922 1 95.88 139 ARG A C 1
ATOM 1108 O O . ARG A 1 139 ? -24.281 53.438 30.516 1 95.88 139 ARG A O 1
ATOM 1115 N N . TRP A 1 140 ? -22.234 52.594 30.203 1 95.94 140 TRP A N 1
ATOM 1116 C CA . TRP A 1 140 ? -21.578 53.5 31.172 1 95.94 140 TRP A CA 1
ATOM 1117 C C . TRP A 1 140 ? -21.688 54.938 30.719 1 95.94 140 TRP A C 1
ATOM 1119 O O . TRP A 1 140 ? -22 55.844 31.516 1 95.94 140 TRP A O 1
ATOM 1129 N N . LEU A 1 141 ? -21.438 55.188 29.391 1 94.75 141 LEU A N 1
ATOM 1130 C CA . LEU A 1 141 ? -21.5 56.531 28.828 1 94.75 141 LEU A CA 1
ATOM 1131 C C . LEU A 1 141 ? -22.922 57.094 28.953 1 94.75 141 LEU A C 1
ATOM 1133 O O . LEU A 1 141 ? -23.094 58.281 29.266 1 94.75 141 LEU A O 1
ATOM 1137 N N . GLN A 1 142 ? -23.844 56.25 28.688 1 93.69 142 GLN A N 1
ATOM 1138 C CA . GLN A 1 142 ? -25.234 56.656 28.797 1 93.69 142 GLN A CA 1
ATOM 1139 C C . GLN A 1 142 ? -25.594 57.031 30.234 1 93.69 142 GLN A C 1
ATOM 1141 O O . GLN A 1 142 ? -26.281 58.031 30.469 1 93.69 142 GLN A O 1
ATOM 1146 N N . ALA A 1 143 ? -25.125 56.281 31.188 1 92.62 143 ALA A N 1
ATOM 1147 C CA . ALA A 1 143 ? -25.391 56.562 32.594 1 92.62 143 ALA A CA 1
ATOM 1148 C C . ALA A 1 143 ? -24.719 57.844 33.062 1 92.62 143 ALA A C 1
ATOM 1150 O O . ALA A 1 143 ? -25.25 58.594 33.875 1 92.62 143 ALA A O 1
ATOM 1151 N N . THR A 1 144 ? -23.453 58.125 32.531 1 91.31 144 THR A N 1
ATOM 1152 C CA . THR A 1 144 ? -22.703 59.312 32.906 1 91.31 144 THR A CA 1
ATOM 1153 C C . THR A 1 144 ? -23.391 60.562 32.375 1 91.31 144 THR A C 1
ATOM 1155 O O . THR A 1 144 ? -23.406 61.594 33.031 1 91.31 144 THR A O 1
ATOM 1158 N N . LYS A 1 145 ? -24.047 60.469 31.203 1 91.06 145 LYS A N 1
ATOM 1159 C CA . LYS A 1 145 ? -24.781 61.562 30.625 1 91.06 145 LYS A CA 1
ATOM 1160 C C . LYS A 1 145 ? -26.031 61.875 31.438 1 91.06 145 LYS A C 1
ATOM 1162 O O . LYS A 1 145 ? -26.438 63.062 31.562 1 91.06 145 LYS A O 1
ATOM 1167 N N . SER A 1 146 ? -26.641 60.875 32.062 1 89.12 146 SER A N 1
ATOM 1168 C CA . SER A 1 146 ? -27.859 61.031 32.812 1 89.12 146 SER A CA 1
ATOM 1169 C C . SER A 1 146 ? -27.594 61.719 34.156 1 89.12 146 SER A C 1
ATOM 1171 O O . SER A 1 146 ? -28.5 62.312 34.75 1 89.12 146 SER A O 1
ATOM 1173 N N . ILE A 1 147 ? -26.391 61.531 34.688 1 87 147 ILE A N 1
ATOM 1174 C CA . ILE A 1 147 ? -26.016 62.188 35.969 1 87 147 ILE A CA 1
ATOM 1175 C C . ILE A 1 147 ? -26.016 63.688 35.781 1 87 147 ILE A C 1
ATOM 1177 O O . ILE A 1 147 ? -26.438 64.438 36.656 1 87 147 ILE A O 1
ATOM 1181 N N . ILE A 1 148 ? -25.531 64.188 34.656 1 84.06 148 ILE A N 1
ATOM 1182 C CA . ILE A 1 148 ? -25.453 65.625 34.375 1 84.06 148 ILE A CA 1
ATOM 1183 C C . ILE A 1 148 ? -26.844 66.188 34.281 1 84.06 148 ILE A C 1
ATOM 1185 O O . ILE A 1 148 ? -27.078 67.312 34.75 1 84.06 148 ILE A O 1
ATOM 1189 N N . SER A 1 149 ? -27.859 65.5 33.844 1 80 149 SER A N 1
ATOM 1190 C CA . SER A 1 149 ? -29.203 66 33.594 1 80 149 SER A CA 1
ATOM 1191 C C . SER A 1 149 ? -30.125 65.688 34.781 1 80 149 SER A C 1
ATOM 1193 O O . SER A 1 149 ? -31.234 66.25 34.844 1 80 149 SER A O 1
ATOM 1195 N N . GLY A 1 150 ? -29.703 64.812 35.594 1 75 150 GLY A N 1
ATOM 1196 C CA . GLY A 1 150 ? -30.672 64.312 36.562 1 75 150 GLY A CA 1
ATOM 1197 C C . GLY A 1 150 ? -30.625 65.062 37.906 1 75 150 GLY A C 1
ATOM 1198 O O . GLY A 1 150 ? -29.672 65.75 38.188 1 75 150 GLY A O 1
ATOM 1199 N N . THR A 1 151 ? -31.75 64.875 38.625 1 77.56 151 THR A N 1
ATOM 1200 C CA . THR A 1 151 ? -31.938 65.5 39.906 1 77.56 151 THR A CA 1
ATOM 1201 C C . THR A 1 151 ? -31.391 64.625 41.062 1 77.56 151 THR A C 1
ATOM 1203 O O . THR A 1 151 ? -30.812 65.188 42 1 77.56 151 THR A O 1
ATOM 1206 N N . ASN A 1 152 ? -31.5 63.281 40.938 1 78.12 152 ASN A N 1
ATOM 1207 C CA . ASN A 1 152 ? -31.016 62.375 41.969 1 78.12 152 ASN A CA 1
ATOM 1208 C C . ASN A 1 152 ? -29.578 61.938 41.719 1 78.12 152 ASN A C 1
ATOM 1210 O O . ASN A 1 152 ? -29.344 60.781 41.312 1 78.12 152 ASN A O 1
ATOM 1214 N N . THR A 1 153 ? -28.641 62.719 42.094 1 81.81 153 THR A N 1
ATOM 1215 C CA . THR A 1 153 ? -27.234 62.656 41.719 1 81.81 153 THR A CA 1
ATOM 1216 C C . THR A 1 153 ? -26.562 61.469 42.438 1 81.81 153 THR A C 1
ATOM 1218 O O . THR A 1 153 ? -25.719 60.781 41.812 1 81.81 153 THR A O 1
ATOM 1221 N N . GLN A 1 154 ? -27.062 61.156 43.656 1 84.06 154 GLN A N 1
ATOM 1222 C CA . GLN A 1 154 ? -26.391 60.125 44.438 1 84.06 154 GLN A CA 1
ATOM 1223 C C . GLN A 1 154 ? -26.656 58.75 43.844 1 84.06 154 GLN A C 1
ATOM 1225 O O . GLN A 1 154 ? -25.734 57.938 43.688 1 84.06 154 GLN A O 1
ATOM 1230 N N . SER A 1 155 ? -27.969 58.438 43.5 1 87 155 SER A N 1
ATOM 1231 C CA . SER A 1 155 ? -28.344 57.125 42.969 1 87 155 SER A CA 1
ATOM 1232 C C . SER A 1 155 ? -27.766 56.938 41.562 1 87 155 SER A C 1
ATOM 1234 O O . SER A 1 155 ? -27.328 55.844 41.219 1 87 155 SER A O 1
ATOM 1236 N N . LEU A 1 156 ? -27.656 57.969 40.781 1 86.12 156 LEU A N 1
ATOM 1237 C CA . LEU A 1 156 ? -27.141 57.938 39.438 1 86.12 156 LEU A CA 1
ATOM 1238 C C . LEU A 1 156 ? -25.625 57.75 39.406 1 86.12 156 LEU A C 1
ATOM 1240 O O . LEU A 1 156 ? -25.094 57.031 38.562 1 86.12 156 LEU A O 1
ATOM 1244 N N . THR A 1 157 ? -25.031 58.344 40.438 1 88.12 157 THR A N 1
ATOM 1245 C CA . THR A 1 157 ? -23.578 58.188 40.562 1 88.12 157 THR A CA 1
ATOM 1246 C C . THR A 1 157 ? -23.203 56.781 40.938 1 88.12 157 THR A C 1
ATOM 1248 O O . THR A 1 157 ? -22.219 56.219 40.438 1 88.12 157 THR A O 1
ATOM 1251 N N . ALA A 1 158 ? -24.031 56.156 41.844 1 90.5 158 ALA A N 1
ATOM 1252 C CA . ALA A 1 158 ? -23.781 54.781 42.25 1 90.5 158 ALA A CA 1
ATOM 1253 C C . ALA A 1 158 ? -23.938 53.844 41.094 1 90.5 158 ALA A C 1
ATOM 1255 O O . ALA A 1 158 ? -23.172 52.875 40.969 1 90.5 158 ALA A O 1
ATOM 1256 N N . LYS A 1 159 ? -24.891 54.031 40.312 1 90.5 159 LYS A N 1
ATOM 1257 C CA . LYS A 1 159 ? -25.125 53.219 39.125 1 90.5 159 LYS A CA 1
ATOM 1258 C C . LYS A 1 159 ? -23.984 53.375 38.094 1 90.5 159 LYS A C 1
ATOM 1260 O O . LYS A 1 159 ? -23.516 52.406 37.531 1 90.5 159 LYS A O 1
ATOM 1265 N N . ALA A 1 160 ? -23.453 54.531 37.844 1 91.06 160 ALA A N 1
ATOM 1266 C CA . ALA A 1 160 ? -22.359 54.812 36.906 1 91.06 160 ALA A CA 1
ATOM 1267 C C . ALA A 1 160 ? -21.062 54.125 37.375 1 91.06 160 ALA A C 1
ATOM 1269 O O . ALA A 1 160 ? -20.281 53.656 36.562 1 91.06 160 ALA A O 1
ATOM 1270 N N . ASP A 1 161 ? -20.953 54.125 38.75 1 93.5 161 ASP A N 1
ATOM 1271 C CA . ASP A 1 161 ? -19.766 53.469 39.312 1 93.5 161 ASP A CA 1
ATOM 1272 C C . ASP A 1 161 ? -19.812 51.969 39.062 1 93.5 161 ASP A C 1
ATOM 1274 O O . ASP A 1 161 ? -18.781 51.344 38.781 1 93.5 161 ASP A O 1
ATOM 1278 N N . SER A 1 162 ? -21.016 51.406 39.188 1 95.31 162 SER A N 1
ATOM 1279 C CA . SER A 1 162 ? -21.172 49.969 38.938 1 95.31 162 SER A CA 1
ATOM 1280 C C . SER A 1 162 ? -20.938 49.656 37.469 1 95.31 162 SER A C 1
ATOM 1282 O O . SER A 1 162 ? -20.297 48.625 37.156 1 95.31 162 SER A O 1
ATOM 1284 N N . LEU A 1 163 ? -21.375 50.469 36.594 1 95.94 163 LEU A N 1
ATOM 1285 C CA . LEU A 1 163 ? -21.203 50.25 35.188 1 95.94 163 LEU A CA 1
ATOM 1286 C C . LEU A 1 163 ? -19.75 50.438 34.75 1 95.94 163 LEU A C 1
ATOM 1288 O O . LEU A 1 163 ? -19.266 49.781 33.844 1 95.94 163 LEU A O 1
ATOM 1292 N N . LYS A 1 164 ? -19.094 51.375 35.469 1 95.38 164 LYS A N 1
ATOM 1293 C CA . LYS A 1 164 ? -17.672 51.562 35.219 1 95.38 164 LYS A CA 1
ATOM 1294 C C . LYS A 1 164 ? -16.875 50.281 35.562 1 95.38 164 LYS A C 1
ATOM 1296 O O . LYS A 1 164 ? -15.938 49.938 34.844 1 95.38 164 LYS A O 1
ATOM 1301 N N . GLU A 1 165 ? -17.297 49.688 36.688 1 96.75 165 GLU A N 1
ATOM 1302 C CA . GLU A 1 165 ? -16.656 48.438 37.062 1 96.75 165 GLU A CA 1
ATOM 1303 C C . GLU A 1 165 ? -16.859 47.344 36 1 96.75 165 GLU A C 1
ATOM 1305 O O . GLU A 1 165 ? -15.977 46.531 35.719 1 96.75 165 GLU A O 1
ATOM 1310 N N . GLU A 1 166 ? -17.984 47.375 35.344 1 97 166 GLU A N 1
ATOM 1311 C CA . GLU A 1 166 ? -18.281 46.438 34.281 1 97 166 GLU A CA 1
ATOM 1312 C C . GLU A 1 166 ? -17.391 46.688 33.062 1 97 166 GLU A C 1
ATOM 1314 O O . GLU A 1 166 ? -16.953 45.75 32.406 1 97 166 GLU A O 1
ATOM 1319 N N . VAL A 1 167 ? -17.203 47.875 32.75 1 95.94 167 VAL A N 1
ATOM 1320 C CA . VAL A 1 167 ? -16.344 48.281 31.625 1 95.94 167 VAL A CA 1
ATOM 1321 C C . VAL A 1 167 ? -14.914 47.812 31.875 1 95.94 167 VAL A C 1
ATOM 1323 O O . VAL A 1 167 ? -14.266 47.25 30.984 1 95.94 167 VAL A O 1
ATOM 1326 N N . ASP A 1 168 ? -14.5 48.094 33.156 1 97.06 168 ASP A N 1
ATOM 1327 C CA . ASP A 1 168 ? -13.133 47.688 33.5 1 97.06 168 ASP A CA 1
ATOM 1328 C C . ASP A 1 168 ? -12.961 46.188 33.438 1 97.06 168 ASP A C 1
ATOM 1330 O O . ASP A 1 168 ? -11.93 45.688 32.969 1 97.06 168 ASP A O 1
ATOM 1334 N N . GLU A 1 169 ? -13.938 45.469 33.875 1 97.19 169 GLU A N 1
ATOM 1335 C CA . GLU A 1 169 ? -13.891 44.031 33.812 1 97.19 169 GLU A CA 1
ATOM 1336 C C . GLU A 1 169 ? -13.883 43.531 32.375 1 97.19 169 GLU A C 1
ATOM 1338 O O . GLU A 1 169 ? -13.117 42.625 32.031 1 97.19 169 GLU A O 1
ATOM 1343 N N . ALA A 1 170 ? -14.703 44 31.562 1 96.88 170 ALA A N 1
ATOM 1344 C CA . ALA A 1 170 ? -14.758 43.625 30.141 1 96.88 170 ALA A CA 1
ATOM 1345 C C . ALA A 1 170 ? -13.453 43.969 29.438 1 96.88 170 ALA A C 1
ATOM 1347 O O . ALA A 1 170 ? -12.984 43.219 28.578 1 96.88 170 ALA A O 1
ATOM 1348 N N . MET A 1 171 ? -12.898 45.125 29.766 1 95.06 171 MET A N 1
ATOM 1349 C CA . MET A 1 171 ? -11.625 45.531 29.188 1 95.06 171 MET A CA 1
ATOM 1350 C C . MET A 1 171 ? -10.5 44.594 29.578 1 95.06 171 MET A C 1
ATOM 1352 O O . MET A 1 171 ? -9.688 44.188 28.734 1 95.06 171 MET A O 1
ATOM 1356 N N . ASN A 1 172 ? -10.531 44.25 30.891 1 96.56 172 ASN A N 1
ATOM 1357 C CA . ASN A 1 172 ? -9.508 43.344 31.359 1 96.56 172 ASN A CA 1
ATOM 1358 C C . ASN A 1 172 ? -9.602 41.969 30.672 1 96.56 172 ASN A C 1
ATOM 1360 O O . ASN A 1 172 ? -8.578 41.406 30.281 1 96.56 172 ASN A O 1
ATOM 1364 N N . LYS A 1 173 ? -10.758 41.438 30.5 1 96.81 173 LYS A N 1
ATOM 1365 C CA . LYS A 1 173 ? -10.961 40.156 29.828 1 96.81 173 LYS A CA 1
ATOM 1366 C C . LYS A 1 173 ? -10.516 40.25 28.359 1 96.81 173 LYS A C 1
ATOM 1368 O O . LYS A 1 173 ? -9.891 39.312 27.859 1 96.81 173 LYS A O 1
ATOM 1373 N N . MET A 1 174 ? -10.844 41.281 27.719 1 94.31 174 MET A N 1
ATOM 1374 C CA . MET A 1 174 ? -10.484 41.5 26.312 1 94.31 174 MET A CA 1
ATOM 1375 C C . MET A 1 174 ? -8.969 41.562 26.156 1 94.31 174 MET A C 1
ATOM 1377 O O . MET A 1 174 ? -8.406 40.938 25.25 1 94.31 174 MET A O 1
ATOM 1381 N N . GLU A 1 175 ? -8.359 42.375 27.062 1 93.12 175 GLU A N 1
ATOM 1382 C CA . GLU A 1 175 ? -6.91 42.562 26.953 1 93.12 175 GLU A CA 1
ATOM 1383 C C . GLU A 1 175 ? -6.172 41.25 27.219 1 93.12 175 GLU A C 1
ATOM 1385 O O . GLU A 1 175 ? -5.164 40.938 26.578 1 93.12 175 GLU A O 1
ATOM 1390 N N . LEU A 1 176 ? -6.723 40.531 28.219 1 94.75 176 LEU A N 1
ATOM 1391 C CA . LEU A 1 176 ? -6.125 39.219 28.516 1 94.75 176 LEU A CA 1
ATOM 1392 C C . LEU A 1 176 ? -6.234 38.281 27.328 1 94.75 176 LEU A C 1
ATOM 1394 O O . LEU A 1 176 ? -5.273 37.594 26.984 1 94.75 176 LEU A O 1
ATOM 1398 N N . CYS A 1 177 ? -7.367 38.219 26.719 1 93.56 177 CYS A N 1
ATOM 1399 C CA . CYS A 1 177 ? -7.594 37.375 25.547 1 93.56 177 CYS A CA 1
ATOM 1400 C C . CYS A 1 177 ? -6.723 37.812 24.375 1 93.56 177 CYS A C 1
ATOM 1402 O O . CYS A 1 177 ? -6.176 36.969 23.656 1 93.56 177 CYS A O 1
ATOM 1404 N N . LYS A 1 178 ? -6.609 39.062 24.188 1 88.94 178 LYS A N 1
ATOM 1405 C CA . LYS A 1 178 ? -5.789 39.625 23.109 1 88.94 178 LYS A CA 1
ATOM 1406 C C . LYS A 1 178 ? -4.328 39.219 23.281 1 88.94 178 LYS A C 1
ATOM 1408 O O . LYS A 1 178 ? -3.672 38.812 22.297 1 88.94 178 LYS A O 1
ATOM 1413 N N . ASP A 1 179 ? -3.846 39.344 24.578 1 91.12 179 ASP A N 1
ATOM 1414 C CA . ASP A 1 179 ? -2.459 39 24.859 1 91.12 179 ASP A CA 1
ATOM 1415 C C . ASP A 1 179 ? -2.207 37.5 24.609 1 91.12 179 ASP A C 1
ATOM 1417 O O . ASP A 1 179 ? -1.173 37.125 24.047 1 91.12 179 ASP A O 1
ATOM 1421 N N . GLN A 1 180 ? -3.111 36.75 25 1 93.12 180 GLN A N 1
ATOM 1422 C CA . GLN A 1 180 ? -2.973 35.312 24.797 1 93.12 180 GLN A CA 1
ATOM 1423 C C . GLN A 1 180 ? -2.99 34.969 23.312 1 93.12 180 GLN A C 1
ATOM 1425 O O . GLN A 1 180 ? -2.191 34.125 22.859 1 93.12 180 GLN A O 1
ATOM 1430 N N . LEU A 1 181 ? -3.857 35.5 22.578 1 90 181 LEU A N 1
ATOM 1431 C CA . LEU A 1 181 ? -3.949 35.25 21.141 1 90 181 LEU A CA 1
ATOM 1432 C C . LEU A 1 181 ? -2.66 35.656 20.438 1 90 181 LEU A C 1
ATOM 1434 O O . LEU A 1 181 ? -2.158 34.938 19.578 1 90 181 LEU A O 1
ATOM 1438 N N . SER A 1 182 ? -2.156 36.844 20.828 1 86.94 182 SER A N 1
ATOM 1439 C CA . SER A 1 182 ? -0.91 37.312 20.234 1 86.94 182 SER A CA 1
ATOM 1440 C C . SER A 1 182 ? 0.235 36.344 20.484 1 86.94 182 SER A C 1
ATOM 1442 O O . SER A 1 182 ? 1.036 36.094 19.594 1 86.94 182 SER A O 1
ATOM 1444 N N . ALA A 1 183 ? 0.257 35.812 21.703 1 89.81 183 ALA A N 1
ATOM 1445 C CA . ALA A 1 183 ? 1.295 34.875 22.062 1 89.81 183 ALA A CA 1
ATOM 1446 C C . ALA A 1 183 ? 1.157 33.594 21.234 1 89.81 183 ALA A C 1
ATOM 1448 O O . ALA A 1 183 ? 2.148 33.062 20.734 1 89.81 183 ALA A O 1
ATOM 1449 N N . ASP A 1 184 ? -0.027 33.094 21.141 1 91.12 184 ASP A N 1
ATOM 1450 C CA . ASP A 1 184 ? -0.286 31.875 20.406 1 91.12 184 ASP A CA 1
ATOM 1451 C C . ASP A 1 184 ? 0.009 32.031 18.922 1 91.12 184 ASP A C 1
ATOM 1453 O O . ASP A 1 184 ? 0.542 31.141 18.281 1 91.12 184 ASP A O 1
ATOM 1457 N N . MET A 1 185 ? -0.375 33.125 18.344 1 84.06 185 MET A N 1
ATOM 1458 C CA . MET A 1 185 ? -0.101 33.406 16.953 1 84.06 185 MET A CA 1
ATOM 1459 C C . MET A 1 185 ? 1.399 33.5 16.688 1 84.06 185 MET A C 1
ATOM 1461 O O . MET A 1 185 ? 1.896 32.969 15.703 1 84.06 185 MET A O 1
ATOM 1465 N N . TYR A 1 186 ? 2.064 34.25 17.641 1 83.5 186 TYR A N 1
ATOM 1466 C CA . TYR A 1 186 ? 3.516 34.375 17.516 1 83.5 186 TYR A CA 1
ATOM 1467 C C . TYR A 1 186 ? 4.164 33 17.547 1 83.5 186 TYR A C 1
ATOM 1469 O O . TYR A 1 186 ? 5.062 32.719 16.75 1 83.5 186 TYR A O 1
ATOM 1477 N N . ASN A 1 187 ? 3.705 32.188 18.453 1 88.06 187 ASN A N 1
ATOM 1478 C CA . ASN A 1 187 ? 4.234 30.844 18.562 1 88.06 187 ASN A CA 1
ATOM 1479 C C . ASN A 1 187 ? 4.008 30.047 17.281 1 88.06 187 ASN A C 1
ATOM 1481 O O . ASN A 1 187 ? 4.891 29.312 16.844 1 88.06 187 ASN A O 1
ATOM 1485 N N . PHE A 1 188 ? 2.885 30.203 16.719 1 88.88 188 PHE A N 1
ATOM 1486 C CA . PHE A 1 188 ? 2.549 29.531 15.461 1 88.88 188 PHE A CA 1
ATOM 1487 C C . PHE A 1 188 ? 3.479 29.969 14.344 1 88.88 188 PHE A C 1
ATOM 1489 O O . PHE A 1 188 ? 4.062 29.141 13.648 1 88.88 188 PHE A O 1
ATOM 1496 N N . PHE A 1 189 ? 3.682 31.156 14.219 1 82.81 189 PHE A N 1
ATOM 1497 C CA . PHE A 1 189 ? 4.438 31.703 13.094 1 82.81 189 PHE A CA 1
ATOM 1498 C C . PHE A 1 189 ? 5.93 31.453 13.273 1 82.81 189 PHE A C 1
ATOM 1500 O O . PHE A 1 189 ? 6.66 31.281 12.297 1 82.81 189 PHE A O 1
ATOM 1507 N N . SER A 1 190 ? 6.355 31.438 14.578 1 84.94 190 SER A N 1
ATOM 1508 C CA . SER A 1 190 ? 7.766 31.172 14.859 1 84.94 190 SER A CA 1
ATOM 1509 C C . SER A 1 190 ? 8.148 29.75 14.484 1 84.94 190 SER A C 1
ATOM 1511 O O . SER A 1 190 ? 9.328 29.453 14.258 1 84.94 190 SER A O 1
ATOM 1513 N N . LYS A 1 191 ? 7.102 28.844 14.375 1 87.88 191 LYS A N 1
ATOM 1514 C CA . LYS A 1 191 ? 7.352 27.438 14.102 1 87.88 191 LYS A CA 1
ATOM 1515 C C . LYS A 1 191 ? 7.055 27.094 12.648 1 87.88 191 LYS A C 1
ATOM 1517 O O . LYS A 1 191 ? 6.93 25.922 12.289 1 87.88 191 LYS A O 1
ATOM 1522 N N . GLU A 1 192 ? 6.926 28.062 11.859 1 82.75 192 GLU A N 1
ATOM 1523 C CA . GLU A 1 192 ? 6.578 27.828 10.461 1 82.75 192 GLU A CA 1
ATOM 1524 C C . GLU A 1 192 ? 7.613 26.953 9.766 1 82.75 192 GLU A C 1
ATOM 1526 O O . GLU A 1 192 ? 7.262 26.078 8.977 1 82.75 192 GLU A O 1
ATOM 1531 N N . ALA A 1 193 ? 8.852 27.297 10.086 1 84.94 193 ALA A N 1
ATOM 1532 C CA . ALA A 1 193 ? 9.938 26.516 9.5 1 84.94 193 ALA A CA 1
ATOM 1533 C C . ALA A 1 193 ? 9.828 25.047 9.906 1 84.94 193 ALA A C 1
ATOM 1535 O O . ALA A 1 193 ? 10.109 24.156 9.102 1 84.94 193 ALA A O 1
ATOM 1536 N N . ASP A 1 194 ? 9.438 24.812 11.141 1 89.94 194 ASP A N 1
ATOM 1537 C CA . ASP A 1 194 ? 9.258 23.453 11.617 1 89.94 194 ASP A CA 1
ATOM 1538 C C . ASP A 1 194 ? 8.156 22.734 10.844 1 89.94 194 ASP A C 1
ATOM 1540 O O . ASP A 1 194 ? 8.281 21.547 10.523 1 89.94 194 ASP A O 1
ATOM 1544 N N . TYR A 1 195 ? 7.141 23.438 10.523 1 90.94 195 TYR A N 1
ATOM 1545 C CA . TYR A 1 195 ? 6.027 22.859 9.781 1 90.94 195 TYR A CA 1
ATOM 1546 C C . TYR A 1 195 ? 6.449 22.5 8.367 1 90.94 195 TYR A C 1
ATOM 1548 O O . TYR A 1 195 ? 6.043 21.453 7.836 1 90.94 195 TYR A O 1
ATOM 1556 N N . ALA A 1 196 ? 7.227 23.375 7.812 1 92.56 196 ALA A N 1
ATOM 1557 C CA . ALA A 1 196 ? 7.742 23.109 6.473 1 92.56 196 ALA A CA 1
ATOM 1558 C C . ALA A 1 196 ? 8.641 21.875 6.461 1 92.56 196 ALA A C 1
ATOM 1560 O O . ALA A 1 196 ? 8.656 21.109 5.484 1 92.56 196 ALA A O 1
ATOM 1561 N N . ARG A 1 197 ? 9.328 21.625 7.488 1 94.62 197 ARG A N 1
ATOM 1562 C CA . ARG A 1 197 ? 10.305 20.547 7.609 1 94.62 197 ARG A CA 1
ATOM 1563 C C . ARG A 1 197 ? 9.633 19.188 7.547 1 94.62 197 ARG A C 1
ATOM 1565 O O . ARG A 1 197 ? 10.242 18.203 7.105 1 94.62 197 ARG A O 1
ATOM 1572 N N . TYR A 1 198 ? 8.391 19.078 7.945 1 96.06 198 TYR A N 1
ATOM 1573 C CA . TYR A 1 198 ? 7.688 17.797 7.953 1 96.06 198 TYR A CA 1
ATOM 1574 C C . TYR A 1 198 ? 7.668 17.188 6.562 1 96.06 198 TYR A C 1
ATOM 1576 O O . TYR A 1 198 ? 7.773 15.961 6.414 1 96.06 198 TYR A O 1
ATOM 1584 N N . TYR A 1 199 ? 7.594 18 5.578 1 96.56 199 TYR A N 1
ATOM 1585 C CA . TYR A 1 199 ? 7.504 17.5 4.207 1 96.56 199 TYR A CA 1
ATOM 1586 C C . TYR A 1 199 ? 8.852 16.984 3.719 1 96.56 199 TYR A C 1
ATOM 1588 O O . TYR A 1 199 ? 8.922 16 2.988 1 96.56 199 TYR A O 1
ATOM 1596 N N . VAL A 1 200 ? 9.891 17.641 4.141 1 96.44 200 VAL A N 1
ATOM 1597 C CA . VAL A 1 200 ? 11.242 17.172 3.828 1 96.44 200 VAL A CA 1
ATOM 1598 C C . VAL A 1 200 ? 11.523 15.867 4.574 1 96.44 200 VAL A C 1
ATOM 1600 O O . VAL A 1 200 ? 12.078 14.93 4.004 1 96.44 200 VAL A O 1
ATOM 1603 N N . MET A 1 201 ? 11.109 15.852 5.801 1 97.62 201 MET A N 1
ATOM 1604 C CA . MET A 1 201 ? 11.273 14.664 6.629 1 97.62 201 MET A CA 1
ATOM 1605 C C . MET A 1 201 ? 10.578 13.461 6.008 1 97.62 201 MET A C 1
ATOM 1607 O O . MET A 1 201 ? 11.039 12.328 6.145 1 97.62 201 MET A O 1
ATOM 1611 N N . LEU A 1 202 ? 9.477 13.711 5.359 1 98.31 202 LEU A N 1
ATOM 1612 C CA . LEU A 1 202 ? 8.766 12.641 4.664 1 98.31 202 LEU A CA 1
ATOM 1613 C C . LEU A 1 202 ? 9.656 11.984 3.615 1 98.31 202 LEU A C 1
ATOM 1615 O O . LEU A 1 202 ? 9.805 10.766 3.594 1 98.31 202 LEU A O 1
ATOM 1619 N N . LEU A 1 203 ? 10.281 12.789 2.76 1 98.38 203 LEU A N 1
ATOM 1620 C CA . LEU A 1 203 ? 11.148 12.258 1.712 1 98.38 203 LEU A CA 1
ATOM 1621 C C . LEU A 1 203 ? 12.367 11.57 2.312 1 98.38 203 LEU A C 1
ATOM 1623 O O . LEU A 1 203 ? 12.82 10.539 1.803 1 98.38 203 LEU A O 1
ATOM 1627 N N . GLU A 1 204 ? 12.852 12.148 3.393 1 98.31 204 GLU A N 1
ATOM 1628 C CA . GLU A 1 204 ? 14 11.539 4.07 1 98.31 204 GLU A CA 1
ATOM 1629 C C . GLU A 1 204 ? 13.641 10.172 4.629 1 98.31 204 GLU A C 1
ATOM 1631 O O . GLU A 1 204 ? 14.422 9.219 4.512 1 98.31 204 GLU A O 1
ATOM 1636 N N . ALA A 1 205 ? 12.5 10.109 5.25 1 98.56 205 ALA A N 1
ATOM 1637 C CA . ALA A 1 205 ? 12.031 8.836 5.789 1 98.56 205 ALA A CA 1
ATOM 1638 C C . ALA A 1 205 ? 11.828 7.812 4.676 1 98.56 205 ALA A C 1
ATOM 1640 O O . ALA A 1 205 ? 12.156 6.637 4.84 1 98.56 205 ALA A O 1
ATOM 1641 N N . GLN A 1 206 ? 11.281 8.234 3.568 1 98.62 206 GLN A N 1
ATOM 1642 C CA . GLN A 1 206 ? 11.086 7.352 2.424 1 98.62 206 GLN A CA 1
ATOM 1643 C C . GLN A 1 206 ? 12.422 6.883 1.857 1 98.62 206 GLN A C 1
ATOM 1645 O O . GLN A 1 206 ? 12.578 5.711 1.507 1 98.62 206 GLN A O 1
ATOM 1650 N N . ALA A 1 207 ? 13.367 7.793 1.795 1 98.75 207 ALA A N 1
ATOM 1651 C CA . ALA A 1 207 ? 14.703 7.402 1.332 1 98.75 207 ALA A CA 1
ATOM 1652 C C . ALA A 1 207 ? 15.305 6.336 2.24 1 98.75 207 ALA A C 1
ATOM 1654 O O . ALA A 1 207 ? 15.875 5.352 1.759 1 98.75 207 ALA A O 1
ATOM 1655 N N . ASP A 1 208 ? 15.133 6.559 3.486 1 98.75 208 ASP A N 1
ATOM 1656 C CA . ASP A 1 208 ? 15.664 5.598 4.449 1 98.75 208 ASP A CA 1
ATOM 1657 C C . ASP A 1 208 ? 14.992 4.238 4.297 1 98.75 208 ASP A C 1
ATOM 1659 O O . ASP A 1 208 ? 15.648 3.199 4.367 1 98.75 208 ASP A O 1
ATOM 1663 N N . TYR A 1 209 ? 13.789 4.223 4.105 1 98.81 209 TYR A N 1
ATOM 1664 C CA . TYR A 1 209 ? 13.031 2.992 3.895 1 98.81 209 TYR A CA 1
ATOM 1665 C C . TYR A 1 209 ? 13.547 2.242 2.67 1 98.81 209 TYR A C 1
ATOM 1667 O O . TYR A 1 209 ? 13.789 1.035 2.732 1 98.81 209 TYR A O 1
ATOM 1675 N N . HIS A 1 210 ? 13.641 2.893 1.55 1 98.81 210 HIS A N 1
ATOM 1676 C CA . HIS A 1 210 ? 14.117 2.262 0.325 1 98.81 210 HIS A CA 1
ATOM 1677 C C . HIS A 1 210 ? 15.555 1.774 0.482 1 98.81 210 HIS A C 1
ATOM 1679 O O . HIS A 1 210 ? 15.914 0.703 -0.013 1 98.81 210 HIS A O 1
ATOM 1685 N N . ARG A 1 211 ? 16.328 2.553 1.176 1 98.81 211 ARG A N 1
ATOM 1686 C CA . ARG A 1 211 ? 17.719 2.16 1.41 1 98.81 211 ARG A CA 1
ATOM 1687 C C . ARG A 1 211 ? 17.797 0.867 2.215 1 98.81 211 ARG A C 1
ATOM 1689 O O . ARG A 1 211 ? 18.5 -0.064 1.839 1 98.81 211 ARG A O 1
ATOM 1696 N N . LYS A 1 212 ? 17.062 0.815 3.281 1 98.81 212 LYS A N 1
ATOM 1697 C CA . LYS A 1 212 ? 17.078 -0.358 4.152 1 98.81 212 LYS A CA 1
ATOM 1698 C C . LYS A 1 212 ? 16.516 -1.582 3.438 1 98.81 212 LYS A C 1
ATOM 1700 O O . LYS A 1 212 ? 17.062 -2.678 3.539 1 98.81 212 LYS A O 1
ATOM 1705 N N . SER A 1 213 ? 15.461 -1.4 2.762 1 98.81 213 SER A N 1
ATOM 1706 C CA . SER A 1 213 ? 14.844 -2.5 2.025 1 98.81 213 SER A CA 1
ATOM 1707 C C . SER A 1 213 ? 15.773 -3.018 0.93 1 98.81 213 SER A C 1
ATOM 1709 O O . SER A 1 213 ? 15.906 -4.23 0.745 1 98.81 213 SER A O 1
ATOM 1711 N N . LEU A 1 214 ? 16.406 -2.102 0.228 1 98.69 214 LEU A N 1
ATOM 1712 C CA . LEU A 1 214 ? 17.344 -2.49 -0.821 1 98.69 214 LEU A CA 1
ATOM 1713 C C . LEU A 1 214 ? 18.531 -3.24 -0.235 1 98.69 214 LEU A C 1
ATOM 1715 O O . LEU A 1 214 ? 18.953 -4.266 -0.777 1 98.69 214 LEU A O 1
ATOM 1719 N N . THR A 1 215 ? 19.047 -2.709 0.842 1 98.75 215 THR A N 1
ATOM 1720 C CA . THR A 1 215 ? 20.172 -3.355 1.509 1 98.75 215 THR A CA 1
ATOM 1721 C C . THR A 1 215 ? 19.812 -4.785 1.91 1 98.75 215 THR A C 1
ATOM 1723 O O . THR A 1 215 ? 20.609 -5.703 1.724 1 98.75 215 THR A O 1
ATOM 1726 N N . LEU A 1 216 ? 18.625 -4.965 2.449 1 98.62 216 LEU A N 1
ATOM 1727 C CA . LEU A 1 216 ? 18.141 -6.289 2.83 1 98.62 216 LEU A CA 1
ATOM 1728 C C . LEU A 1 216 ? 18.078 -7.215 1.619 1 98.62 216 LEU A C 1
ATOM 1730 O O . LEU A 1 216 ? 18.594 -8.336 1.663 1 98.62 216 LEU A O 1
ATOM 1734 N N . LEU A 1 217 ? 17.547 -6.781 0.533 1 98.56 217 LEU A N 1
ATOM 1735 C CA . LEU A 1 217 ? 17.375 -7.598 -0.665 1 98.56 217 LEU A CA 1
ATOM 1736 C C . LEU A 1 217 ? 18.734 -7.941 -1.286 1 98.56 217 LEU A C 1
ATOM 1738 O O . LEU A 1 217 ? 18.953 -9.078 -1.716 1 98.56 217 LEU A O 1
ATOM 1742 N N . GLU A 1 218 ? 19.594 -6.949 -1.312 1 98.12 218 GLU A N 1
ATOM 1743 C CA . GLU A 1 218 ? 20.922 -7.172 -1.88 1 98.12 218 GLU A CA 1
ATOM 1744 C C . GLU A 1 218 ? 21.719 -8.164 -1.041 1 98.12 218 GLU A C 1
ATOM 1746 O O . GLU A 1 218 ? 22.625 -8.828 -1.553 1 98.12 218 GLU A O 1
ATOM 1751 N N . SER A 1 219 ? 21.438 -8.273 0.196 1 98.19 219 SER A N 1
ATOM 1752 C CA . SER A 1 219 ? 22.141 -9.188 1.082 1 98.19 219 SER A CA 1
ATOM 1753 C C . SER A 1 219 ? 21.656 -10.625 0.9 1 98.19 219 SER A C 1
ATOM 1755 O O . SER A 1 219 ? 22.422 -11.578 1.095 1 98.19 219 SER A O 1
ATOM 1757 N N . VAL A 1 220 ? 20.453 -10.859 0.472 1 97.44 220 VAL A N 1
ATOM 1758 C CA . VAL A 1 220 ? 19.891 -12.203 0.468 1 97.44 220 VAL A CA 1
ATOM 1759 C C . VAL A 1 220 ? 19.828 -12.734 -0.963 1 97.44 220 VAL A C 1
ATOM 1761 O O . VAL A 1 220 ? 19.844 -13.945 -1.182 1 97.44 220 VAL A O 1
ATOM 1764 N N . LEU A 1 221 ? 19.797 -11.867 -1.987 1 97.25 221 LEU A N 1
ATOM 1765 C CA . LEU A 1 221 ? 19.562 -12.258 -3.373 1 97.25 221 LEU A CA 1
ATOM 1766 C C . LEU A 1 221 ? 20.672 -13.156 -3.895 1 97.25 221 LEU A C 1
ATOM 1768 O O . LEU A 1 221 ? 20.406 -14.18 -4.527 1 97.25 221 LEU A O 1
ATOM 1772 N N . PRO A 1 222 ? 21.938 -12.828 -3.518 1 96.5 222 PRO A N 1
ATOM 1773 C CA . PRO A 1 222 ? 23.016 -13.688 -4.023 1 96.5 222 PRO A CA 1
ATOM 1774 C C . PRO A 1 222 ? 22.891 -15.125 -3.537 1 96.5 222 PRO A C 1
ATOM 1776 O O . PRO A 1 222 ? 23.078 -16.062 -4.32 1 96.5 222 PRO A O 1
ATOM 1779 N N . THR A 1 223 ? 22.5 -15.32 -2.299 1 95.25 223 THR A N 1
ATOM 1780 C CA . THR A 1 223 ? 22.344 -16.656 -1.738 1 95.25 223 THR A CA 1
ATOM 1781 C C . THR A 1 223 ? 21.156 -17.375 -2.381 1 95.25 223 THR A C 1
ATOM 1783 O O . THR A 1 223 ? 21.234 -18.562 -2.709 1 95.25 223 THR A O 1
ATOM 1786 N N . ILE A 1 224 ? 20.094 -16.719 -2.621 1 94.69 224 ILE A N 1
ATOM 1787 C CA . ILE A 1 224 ? 18.891 -17.281 -3.197 1 94.69 224 ILE A CA 1
ATOM 1788 C C . ILE A 1 224 ? 19.141 -17.656 -4.656 1 94.69 224 ILE A C 1
ATOM 1790 O O . ILE A 1 224 ? 18.75 -18.734 -5.098 1 94.69 224 ILE A O 1
ATOM 1794 N N . GLN A 1 225 ? 19.875 -16.797 -5.367 1 93 225 GLN A N 1
ATOM 1795 C CA . GLN A 1 225 ? 20.172 -17.031 -6.773 1 93 225 GLN A CA 1
ATOM 1796 C C . GLN A 1 225 ? 21.125 -18.219 -6.938 1 93 225 GLN A C 1
ATOM 1798 O O . GLN A 1 225 ? 21.031 -18.969 -7.914 1 93 225 GLN A O 1
ATOM 1803 N N . ALA A 1 226 ? 22 -18.422 -5.984 1 90.81 226 ALA A N 1
ATOM 1804 C CA . ALA A 1 226 ? 22.938 -19.547 -6.016 1 90.81 226 ALA A CA 1
ATOM 1805 C C . ALA A 1 226 ? 22.203 -20.875 -5.82 1 90.81 226 ALA A C 1
ATOM 1807 O O . ALA A 1 226 ? 22.578 -21.891 -6.422 1 90.81 226 ALA A O 1
ATOM 1808 N N . GLN A 1 227 ? 21.172 -20.891 -5.027 1 86.75 227 GLN A N 1
ATOM 1809 C CA . GLN A 1 227 ? 20.406 -22.094 -4.746 1 86.75 227 GLN A CA 1
ATOM 1810 C C . GLN A 1 227 ? 19.484 -22.453 -5.906 1 86.75 227 GLN A C 1
ATOM 1812 O O . GLN A 1 227 ? 19.109 -23.609 -6.082 1 86.75 227 GLN A O 1
ATOM 1817 N N . GLN A 1 228 ? 19 -21.562 -6.629 1 81.56 228 GLN A N 1
ATOM 1818 C CA . GLN A 1 228 ? 18.141 -21.781 -7.781 1 81.56 228 GLN A CA 1
ATOM 1819 C C . GLN A 1 228 ? 18.859 -22.578 -8.867 1 81.56 228 GLN A C 1
ATOM 1821 O O . GLN A 1 228 ? 18.25 -23.391 -9.562 1 81.56 228 GLN A O 1
ATOM 1826 N N . GLY A 1 229 ? 20.141 -22.391 -9.18 1 69.94 229 GLY A N 1
ATOM 1827 C CA . GLY A 1 229 ? 20.938 -23.047 -10.195 1 69.94 229 GLY A CA 1
ATOM 1828 C C . GLY A 1 229 ? 21.25 -24.484 -9.875 1 69.94 229 GLY A C 1
ATOM 1829 O O . GLY A 1 229 ? 21.5 -25.297 -10.773 1 69.94 229 GLY A O 1
ATOM 1830 N N . GLU A 1 230 ? 21.219 -24.953 -8.719 1 57.88 230 GLU A N 1
ATOM 1831 C CA . GLU A 1 230 ? 21.594 -26.312 -8.328 1 57.88 230 GLU A CA 1
ATOM 1832 C C . GLU A 1 230 ? 20.438 -27.281 -8.539 1 57.88 230 GLU A C 1
ATOM 1834 O O . GLU A 1 230 ? 20.641 -28.484 -8.664 1 57.88 230 GLU A O 1
ATOM 1839 N N . GLY A 1 231 ? 19.078 -26.984 -8.617 1 53.88 231 GLY A N 1
ATOM 1840 C CA . GLY A 1 231 ? 17.922 -27.875 -8.617 1 53.88 231 GLY A CA 1
ATOM 1841 C C . GLY A 1 231 ? 17.656 -28.516 -9.961 1 53.88 231 GLY A C 1
ATOM 1842 O O . GLY A 1 231 ? 16.609 -29.125 -10.172 1 53.88 231 GLY A O 1
ATOM 1843 N N . THR A 1 232 ? 18.219 -28.328 -11.125 1 46.16 232 THR A N 1
ATOM 1844 C CA . THR A 1 232 ? 17.859 -29.016 -12.359 1 46.16 232 THR A CA 1
ATOM 1845 C C . THR A 1 232 ? 17.812 -30.531 -12.133 1 46.16 232 THR A C 1
ATOM 1847 O O . THR A 1 232 ? 17.141 -31.25 -12.883 1 46.16 232 THR A O 1
ATOM 1850 N N . VAL A 1 233 ? 18.75 -31.375 -11.711 1 42.56 233 VAL A N 1
ATOM 1851 C CA . VAL A 1 233 ? 19.016 -32.719 -12.234 1 42.56 233 VAL A CA 1
ATOM 1852 C C . VAL A 1 233 ? 17.969 -33.688 -11.703 1 42.56 233 VAL A C 1
ATOM 1854 O O . VAL A 1 233 ? 17.984 -34.875 -12.039 1 42.56 233 VAL A O 1
ATOM 1857 N N . SER A 1 234 ? 17.25 -33.469 -10.648 1 40.44 234 SER A N 1
ATOM 1858 C CA . SER A 1 234 ? 16.891 -34.781 -10.086 1 40.44 234 SER A CA 1
ATOM 1859 C C . SER A 1 234 ? 15.812 -35.469 -10.922 1 40.44 234 SER A C 1
ATOM 1861 O O . SER A 1 234 ? 15.344 -36.562 -10.578 1 40.44 234 SER A O 1
ATOM 1863 N N . TYR A 1 235 ? 14.953 -34.812 -11.672 1 40.38 235 TYR A N 1
ATOM 1864 C CA . TYR A 1 235 ? 13.789 -35.531 -12.164 1 40.38 235 TYR A CA 1
ATOM 1865 C C . TYR A 1 235 ? 14.188 -36.562 -13.234 1 40.38 235 TYR A C 1
ATOM 1867 O O . TYR A 1 235 ? 14.031 -36.281 -14.43 1 40.38 235 TYR A O 1
ATOM 1875 N N . CYS A 1 236 ? 15.234 -37.219 -13.336 1 37.44 236 CYS A N 1
ATOM 1876 C CA . CYS A 1 236 ? 15.578 -38.375 -14.133 1 37.44 236 CYS A CA 1
ATOM 1877 C C . CYS A 1 236 ? 14.398 -39.344 -14.234 1 37.44 236 CYS A C 1
ATOM 1879 O O . CYS A 1 236 ? 14.336 -40.156 -15.164 1 37.44 236 CYS A O 1
ATOM 1881 N N . CYS A 1 237 ? 13.492 -39.469 -13.336 1 39.03 237 CYS A N 1
ATOM 1882 C CA . CYS A 1 237 ? 12.719 -40.719 -13.266 1 39.03 237 CYS A CA 1
ATOM 1883 C C . CYS A 1 237 ? 11.555 -40.688 -14.25 1 39.03 237 CYS A C 1
ATOM 1885 O O . CYS A 1 237 ? 10.805 -41.656 -14.352 1 39.03 237 CYS A O 1
ATOM 1887 N N . VAL A 1 238 ? 11.133 -39.625 -14.953 1 47.75 238 VAL A N 1
ATOM 1888 C CA . VAL A 1 238 ? 9.961 -39.75 -15.812 1 47.75 238 VAL A CA 1
ATOM 1889 C C . VAL A 1 238 ? 10.312 -40.531 -17.062 1 47.75 238 VAL A C 1
ATOM 1891 O O . VAL A 1 238 ? 9.445 -41.156 -17.672 1 47.75 238 VAL A O 1
ATOM 1894 N N . SER A 1 239 ? 11.562 -40.5 -17.562 1 39.72 239 SER A N 1
ATOM 1895 C CA . SER A 1 239 ? 11.891 -41.188 -18.812 1 39.72 239 SER A CA 1
ATOM 1896 C C . SER A 1 239 ? 11.609 -42.656 -18.719 1 39.72 239 SER A C 1
ATOM 1898 O O . SER A 1 239 ? 11.469 -43.344 -19.734 1 39.72 239 SER A O 1
ATOM 1900 N N . GLU A 1 240 ? 11.805 -43.312 -17.609 1 41.47 240 GLU A N 1
ATOM 1901 C CA . GLU A 1 240 ? 11.664 -44.75 -17.609 1 41.47 240 GLU A CA 1
ATOM 1902 C C . GLU A 1 240 ? 10.219 -45.188 -17.875 1 41.47 240 GLU A C 1
ATOM 1904 O O . GLU A 1 240 ? 9.93 -46.344 -18.094 1 41.47 240 GLU A O 1
ATOM 1909 N N . ILE A 1 241 ? 9.266 -44.25 -17.766 1 41.47 241 ILE A N 1
ATOM 1910 C CA . ILE A 1 241 ? 7.879 -44.688 -17.938 1 41.47 241 ILE A CA 1
ATOM 1911 C C . ILE A 1 241 ? 7.621 -45.031 -19.406 1 41.47 241 ILE A C 1
ATOM 1913 O O . ILE A 1 241 ? 6.938 -46 -19.719 1 41.47 241 ILE A O 1
ATOM 1917 N N . THR A 1 242 ? 8.039 -44.156 -20.359 1 41.31 242 THR A N 1
ATOM 1918 C CA . THR A 1 242 ? 7.562 -44.344 -21.719 1 41.31 242 THR A CA 1
ATOM 1919 C C . THR A 1 242 ? 8.25 -45.531 -22.391 1 41.31 242 THR A C 1
ATOM 1921 O O . THR A 1 242 ? 7.82 -45.969 -23.453 1 41.31 242 THR A O 1
ATOM 1924 N N . THR A 1 243 ? 9.391 -45.969 -21.984 1 37.84 243 THR A N 1
ATOM 1925 C CA . THR A 1 243 ? 10.078 -46.906 -22.859 1 37.84 243 THR A CA 1
ATOM 1926 C C . THR A 1 243 ? 9.477 -48.312 -22.703 1 37.84 243 THR A C 1
ATOM 1928 O O . THR A 1 243 ? 9.922 -49.25 -23.344 1 37.84 243 THR A O 1
ATOM 1931 N N . SER A 1 244 ? 8.672 -48.625 -21.688 1 37.47 244 SER A N 1
ATOM 1932 C CA . SER A 1 244 ? 8.477 -50.062 -21.688 1 37.47 244 SER A CA 1
ATOM 1933 C C . SER A 1 244 ? 7.5 -50.5 -22.766 1 37.47 244 SER A C 1
ATOM 1935 O O . SER A 1 244 ? 6.383 -50.906 -22.469 1 37.47 244 SER A O 1
ATOM 1937 N N . GLU A 1 245 ? 7.137 -49.75 -23.812 1 35.25 245 GLU A N 1
ATOM 1938 C CA . GLU A 1 245 ? 6.371 -50.406 -24.859 1 35.25 245 GLU A CA 1
ATOM 1939 C C . GLU A 1 245 ? 7.148 -51.594 -25.438 1 35.25 245 GLU A C 1
ATOM 1941 O O . GLU A 1 245 ? 6.559 -52.531 -26 1 35.25 245 GLU A O 1
ATOM 1946 N N . THR A 1 246 ? 8.477 -51.5 -25.797 1 29.89 246 THR A N 1
ATOM 1947 C CA . THR A 1 246 ? 8.875 -52.562 -26.688 1 29.89 246 THR A CA 1
ATOM 1948 C C . THR A 1 246 ? 9.125 -53.844 -25.891 1 29.89 246 THR A C 1
ATOM 1950 O O . THR A 1 246 ? 9.773 -53.812 -24.844 1 29.89 246 THR A O 1
ATOM 1953 N N . MET B 1 1 ? 3.334 -58.906 -16.266 1 40.75 1 MET B N 1
ATOM 1954 C CA . MET B 1 1 ? 4.199 -57.75 -16.547 1 40.75 1 MET B CA 1
ATOM 1955 C C . MET B 1 1 ? 3.371 -56.5 -16.844 1 40.75 1 MET B C 1
ATOM 1957 O O . MET B 1 1 ? 3.764 -55.406 -16.484 1 40.75 1 MET B O 1
ATOM 1961 N N . SER B 1 2 ? 2.18 -56.688 -17.531 1 49.19 2 SER B N 1
ATOM 1962 C CA . SER B 1 2 ? 1.295 -55.656 -18.047 1 49.19 2 SER B CA 1
ATOM 1963 C C . SER B 1 2 ? 0.547 -54.938 -16.922 1 49.19 2 SER B C 1
ATOM 1965 O O . SER B 1 2 ? 0.443 -53.719 -16.922 1 49.19 2 SER B O 1
ATOM 1967 N N . ILE B 1 3 ? 0.138 -55.719 -16.016 1 45.84 3 ILE B N 1
ATOM 1968 C CA . ILE B 1 3 ? -0.673 -55.156 -14.945 1 45.84 3 ILE B CA 1
ATOM 1969 C C . ILE B 1 3 ? 0.197 -54.312 -14.039 1 45.84 3 ILE B C 1
ATOM 1971 O O . ILE B 1 3 ? -0.218 -53.219 -13.633 1 45.84 3 ILE B O 1
ATOM 1975 N N . LEU B 1 4 ? 1.293 -54.844 -13.695 1 41.94 4 LEU B N 1
ATOM 1976 C CA . LEU B 1 4 ? 2.217 -54.125 -12.82 1 41.94 4 LEU B CA 1
ATOM 1977 C C . LEU B 1 4 ? 2.635 -52.781 -13.445 1 41.94 4 LEU B C 1
ATOM 1979 O O . LEU B 1 4 ? 2.771 -51.781 -12.742 1 41.94 4 LEU B O 1
ATOM 1983 N N . LYS B 1 5 ? 2.992 -52.906 -14.617 1 52.91 5 LYS B N 1
ATOM 1984 C CA . LYS B 1 5 ? 3.312 -51.688 -15.344 1 52.91 5 LYS B CA 1
ATOM 1985 C C . LYS B 1 5 ? 2.146 -50.719 -15.312 1 52.91 5 LYS B C 1
ATOM 1987 O O . LYS B 1 5 ? 2.348 -49.5 -15.172 1 52.91 5 LYS B O 1
ATOM 1992 N N . ARG B 1 6 ? 1.082 -51.312 -15.344 1 56.12 6 ARG B N 1
ATOM 1993 C CA . ARG B 1 6 ? -0.12 -50.469 -15.297 1 56.12 6 ARG B CA 1
ATOM 1994 C C . ARG B 1 6 ? -0.296 -49.844 -13.914 1 56.12 6 ARG B C 1
ATOM 1996 O O . ARG B 1 6 ? -0.696 -48.688 -13.805 1 56.12 6 ARG B O 1
ATOM 2003 N N . ARG B 1 7 ? -0.046 -50.656 -12.891 1 52.66 7 ARG B N 1
ATOM 2004 C CA . ARG B 1 7 ? -0.189 -50.188 -11.516 1 52.66 7 ARG B CA 1
ATOM 2005 C C . ARG B 1 7 ? 0.842 -49.094 -11.211 1 52.66 7 ARG B C 1
ATOM 2007 O O . ARG B 1 7 ? 0.521 -48.094 -10.586 1 52.66 7 ARG B O 1
ATOM 2014 N N . TRP B 1 8 ? 2.133 -49.375 -11.547 1 53.62 8 TRP B N 1
ATOM 2015 C CA . TRP B 1 8 ? 3.193 -48.375 -11.336 1 53.62 8 TRP B CA 1
ATOM 2016 C C . TRP B 1 8 ? 2.879 -47.062 -12.055 1 53.62 8 TRP B C 1
ATOM 2018 O O . TRP B 1 8 ? 3.07 -46 -11.5 1 53.62 8 TRP B O 1
ATOM 2028 N N . ASN B 1 9 ? 2.193 -47.281 -13.172 1 63.19 9 ASN B N 1
ATOM 2029 C CA . ASN B 1 9 ? 1.791 -46.125 -13.938 1 63.19 9 ASN B CA 1
ATOM 2030 C C . ASN B 1 9 ? 0.693 -45.344 -13.234 1 63.19 9 ASN B C 1
ATOM 2032 O O . ASN B 1 9 ? 0.742 -44.094 -13.172 1 63.19 9 ASN B O 1
ATOM 2036 N N . VAL B 1 10 ? -0 -46.188 -12.445 1 65.56 10 VAL B N 1
ATOM 2037 C CA . VAL B 1 10 ? -1.123 -45.5 -11.789 1 65.56 10 VAL B CA 1
ATOM 2038 C C . VAL B 1 10 ? -0.637 -44.781 -10.547 1 65.56 10 VAL B C 1
ATOM 2040 O O . VAL B 1 10 ? -1.05 -43.656 -10.281 1 65.56 10 VAL B O 1
ATOM 2043 N N . GLU B 1 11 ? 0.269 -45.5 -9.766 1 69.12 11 GLU B N 1
ATOM 2044 C CA . GLU B 1 11 ? 0.757 -44.875 -8.539 1 69.12 11 GLU B CA 1
ATOM 2045 C C . GLU B 1 11 ? 1.604 -43.656 -8.844 1 69.12 11 GLU B C 1
ATOM 2047 O O . GLU B 1 11 ? 1.536 -42.625 -8.125 1 69.12 11 GLU B O 1
ATOM 2052 N N . PHE B 1 12 ? 2.379 -43.781 -9.867 1 67.5 12 PHE B N 1
ATOM 2053 C CA . PHE B 1 12 ? 3.197 -42.656 -10.297 1 67.5 12 PHE B CA 1
ATOM 2054 C C . PHE B 1 12 ? 2.32 -41.469 -10.734 1 67.5 12 PHE B C 1
ATOM 2056 O O . PHE B 1 12 ? 2.557 -40.344 -10.344 1 67.5 12 PHE B O 1
ATOM 2063 N N . LEU B 1 13 ? 1.308 -41.844 -11.43 1 73.38 13 LEU B N 1
ATOM 2064 C CA . LEU B 1 13 ? 0.382 -40.812 -11.883 1 73.38 13 LEU B CA 1
ATOM 2065 C C . LEU B 1 13 ? -0.309 -40.125 -10.703 1 73.38 13 LEU B C 1
ATOM 2067 O O . LEU B 1 13 ? -0.515 -38.938 -10.711 1 73.38 13 LEU B O 1
ATOM 2071 N N . LYS B 1 14 ? -0.536 -40.969 -9.727 1 78.38 14 LYS B N 1
ATOM 2072 C CA . LYS B 1 14 ? -1.182 -40.406 -8.531 1 78.38 14 LYS B CA 1
ATOM 2073 C C . LYS B 1 14 ? -0.248 -39.469 -7.785 1 78.38 14 LYS B C 1
ATOM 2075 O O . LYS B 1 14 ? -0.681 -38.438 -7.277 1 78.38 14 LYS B O 1
ATOM 2080 N N . SER B 1 15 ? 0.942 -39.875 -7.699 1 81.94 15 SER B N 1
ATOM 2081 C CA . SER B 1 15 ? 1.913 -39.031 -7.008 1 81.94 15 SER B CA 1
ATOM 2082 C C . SER B 1 15 ? 2.105 -37.719 -7.73 1 81.94 15 SER B C 1
ATOM 2084 O O . SER B 1 15 ? 2.172 -36.656 -7.098 1 81.94 15 SER B O 1
ATOM 2086 N N . ILE B 1 16 ? 2.143 -37.75 -9.039 1 80.19 16 ILE B N 1
ATOM 2087 C CA . ILE B 1 16 ? 2.307 -36.562 -9.852 1 80.19 16 ILE B CA 1
ATOM 2088 C C . ILE B 1 16 ? 1.082 -35.656 -9.695 1 80.19 16 ILE B C 1
ATOM 2090 O O . ILE B 1 16 ? 1.21 -34.438 -9.594 1 80.19 16 ILE B O 1
ATOM 2094 N N . GLU B 1 17 ? -0.009 -36.25 -9.648 1 84.25 17 GLU B N 1
ATOM 2095 C CA . GLU B 1 17 ? -1.259 -35.531 -9.484 1 84.25 17 GLU B CA 1
ATOM 2096 C C . GLU B 1 17 ? -1.282 -34.75 -8.156 1 84.25 17 GLU B C 1
ATOM 2098 O O . GLU B 1 17 ? -1.719 -33.594 -8.102 1 84.25 17 GLU B O 1
ATOM 2103 N N . ARG B 1 18 ? -0.88 -35.438 -7.207 1 88.31 18 ARG B N 1
ATOM 2104 C CA . ARG B 1 18 ? -0.844 -34.812 -5.891 1 88.31 18 ARG B CA 1
ATOM 2105 C C . ARG B 1 18 ? 0.097 -33.594 -5.891 1 88.31 18 ARG B C 1
ATOM 2107 O O . ARG B 1 18 ? -0.229 -32.562 -5.332 1 88.31 18 ARG B O 1
ATOM 2114 N N . ARG B 1 19 ? 1.187 -33.75 -6.469 1 87.62 19 ARG B N 1
ATOM 2115 C CA . ARG B 1 19 ? 2.16 -32.656 -6.531 1 87.62 19 ARG B CA 1
ATOM 2116 C C . ARG B 1 19 ? 1.615 -31.484 -7.332 1 87.62 19 ARG B C 1
ATOM 2118 O O . ARG B 1 19 ? 1.784 -30.328 -6.934 1 87.62 19 ARG B O 1
ATOM 2125 N N . MET B 1 20 ? 1.015 -31.812 -8.414 1 91.25 20 MET B N 1
ATOM 2126 C CA . MET B 1 20 ? 0.436 -30.766 -9.258 1 91.25 20 MET B CA 1
ATOM 2127 C C . MET B 1 20 ? -0.643 -30 -8.5 1 91.25 20 MET B C 1
ATOM 2129 O O . MET B 1 20 ? -0.715 -28.766 -8.594 1 91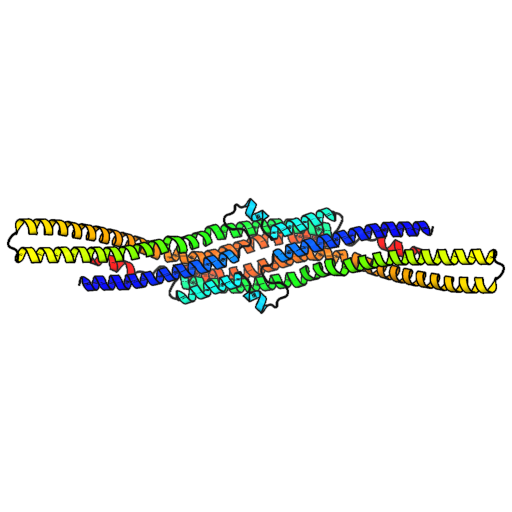.25 20 MET B O 1
ATOM 2133 N N . GLU B 1 21 ? -1.444 -30.75 -7.805 1 93.06 21 GLU B N 1
ATOM 2134 C CA . GLU B 1 21 ? -2.494 -30.109 -7.023 1 93.06 21 GLU B CA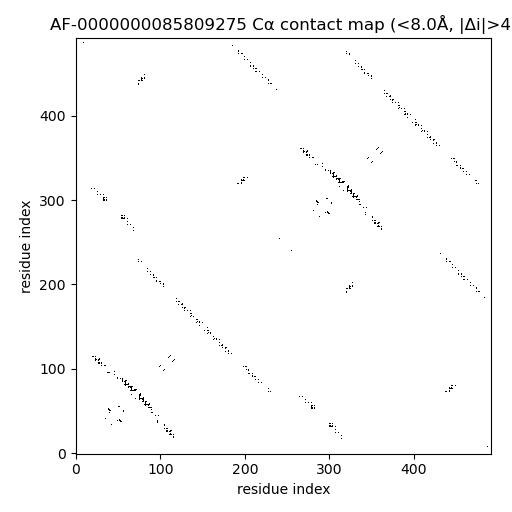 1
ATOM 2135 C C . GLU B 1 21 ? -1.901 -29.203 -5.953 1 93.06 21 GLU B C 1
ATOM 2137 O O . GLU B 1 21 ? -2.42 -28.109 -5.703 1 93.06 21 GLU B O 1
ATOM 2142 N N . LEU B 1 22 ? -0.875 -29.672 -5.34 1 94.19 22 LEU B N 1
ATOM 2143 C CA . LEU B 1 22 ? -0.205 -28.859 -4.324 1 94.19 22 LEU B CA 1
ATOM 2144 C C . LEU B 1 22 ? 0.373 -27.594 -4.93 1 94.19 22 LEU B C 1
ATOM 2146 O O . LEU B 1 22 ? 0.222 -26.5 -4.363 1 94.19 22 LEU B O 1
ATOM 2150 N N . VAL B 1 23 ? 1.024 -27.703 -6.098 1 94.56 23 VAL B N 1
ATOM 2151 C CA . VAL B 1 23 ? 1.586 -26.531 -6.785 1 94.56 23 VAL B CA 1
ATOM 2152 C C . VAL B 1 23 ? 0.471 -25.562 -7.152 1 94.56 23 VAL B C 1
ATOM 2154 O O . VAL B 1 23 ? 0.635 -24.344 -7.023 1 94.56 23 VAL B O 1
ATOM 2157 N N . ARG B 1 24 ? -0.614 -26.078 -7.605 1 96.62 24 ARG B N 1
ATOM 2158 C CA . ARG B 1 24 ? -1.76 -25.25 -7.957 1 96.62 24 ARG B CA 1
ATOM 2159 C C . ARG B 1 24 ? -2.227 -24.422 -6.766 1 96.62 24 ARG B C 1
ATOM 2161 O O . ARG B 1 24 ? -2.367 -23.188 -6.867 1 96.62 24 ARG B O 1
ATOM 2168 N N . VAL B 1 25 ? -2.441 -25.062 -5.621 1 97.25 25 VAL B N 1
ATOM 2169 C CA . VAL B 1 25 ? -2.967 -24.438 -4.418 1 97.25 25 VAL B CA 1
ATOM 2170 C C . VAL B 1 25 ? -1.983 -23.375 -3.914 1 97.25 25 VAL B C 1
ATOM 2172 O O . VAL B 1 25 ? -2.381 -22.266 -3.568 1 97.25 25 VAL B O 1
ATOM 2175 N N . VAL B 1 26 ? -0.744 -23.75 -3.879 1 96.69 26 VAL B N 1
ATOM 2176 C CA . VAL B 1 26 ? 0.291 -22.844 -3.387 1 96.69 26 VAL B CA 1
ATOM 2177 C C . VAL B 1 26 ? 0.386 -21.625 -4.297 1 96.69 26 VAL B C 1
ATOM 2179 O O . VAL B 1 26 ? 0.509 -20.5 -3.82 1 96.69 26 VAL B O 1
ATOM 2182 N N . SER B 1 27 ? 0.349 -21.859 -5.594 1 97.19 27 SER B N 1
ATOM 2183 C CA . SER B 1 27 ? 0.406 -20.766 -6.562 1 97.19 27 SER B CA 1
ATOM 2184 C C . SER B 1 27 ? -0.808 -19.859 -6.434 1 97.19 27 SER B C 1
ATOM 2186 O O . SER B 1 27 ? -0.677 -18.625 -6.496 1 97.19 27 SER B O 1
ATOM 2188 N N . HIS B 1 28 ? -1.929 -20.469 -6.219 1 97.88 28 HIS B N 1
ATOM 2189 C CA . HIS B 1 28 ? -3.162 -19.703 -6.047 1 97.88 28 HIS B CA 1
ATOM 2190 C C . HIS B 1 28 ? -3.094 -18.812 -4.809 1 97.88 28 HIS B C 1
ATOM 2192 O O . HIS B 1 28 ? -3.41 -17.625 -4.871 1 97.88 28 HIS B O 1
ATOM 2198 N N . ASN B 1 29 ? -2.738 -19.359 -3.723 1 97.94 29 ASN B N 1
ATOM 2199 C CA . ASN B 1 29 ? -2.668 -18.625 -2.463 1 97.94 29 ASN B CA 1
ATOM 2200 C C . ASN B 1 29 ? -1.648 -17.484 -2.533 1 97.94 29 ASN B C 1
ATOM 2202 O O . ASN B 1 29 ? -1.914 -16.375 -2.062 1 97.94 29 ASN B O 1
ATOM 2206 N N . THR B 1 30 ? -0.483 -17.797 -3.088 1 98.12 30 THR B N 1
ATOM 2207 C CA . THR B 1 30 ? 0.557 -16.781 -3.223 1 98.12 30 THR B CA 1
ATOM 2208 C C . THR B 1 30 ? 0.086 -15.641 -4.121 1 98.12 30 THR B C 1
ATOM 2210 O O . THR B 1 30 ? 0.312 -14.469 -3.814 1 98.12 30 THR B O 1
ATOM 2213 N N . HIS B 1 31 ? -0.555 -16.031 -5.199 1 98.12 31 HIS B N 1
ATOM 2214 C CA . HIS B 1 31 ? -1.108 -15.039 -6.113 1 98.12 31 HIS B CA 1
ATOM 2215 C C . HIS B 1 31 ? -2.076 -14.102 -5.391 1 98.12 31 HIS B C 1
ATOM 2217 O O . HIS B 1 31 ? -1.96 -12.883 -5.5 1 98.12 31 HIS B O 1
ATOM 2223 N N . LYS B 1 32 ? -2.955 -14.664 -4.684 1 98.12 32 LYS B N 1
ATOM 2224 C CA . LYS B 1 32 ? -3.98 -13.906 -3.975 1 98.12 32 LYS B CA 1
ATOM 2225 C C . LYS B 1 32 ? -3.355 -12.914 -2.996 1 98.12 32 LYS B C 1
ATOM 2227 O O . LYS B 1 32 ? -3.73 -11.742 -2.967 1 98.12 32 LYS B O 1
ATOM 2232 N N . ARG B 1 33 ? -2.455 -13.383 -2.199 1 98.38 33 ARG B N 1
ATOM 2233 C CA . ARG B 1 33 ? -1.813 -12.531 -1.201 1 98.38 33 ARG B CA 1
ATOM 2234 C C . ARG B 1 33 ? -0.963 -11.453 -1.864 1 98.38 33 ARG B C 1
ATOM 2236 O O . ARG B 1 33 ? -0.857 -10.336 -1.354 1 98.38 33 ARG B O 1
ATOM 2243 N N . MET B 1 34 ? -0.304 -11.812 -2.955 1 98.19 34 MET B N 1
ATOM 2244 C CA . MET B 1 34 ? 0.52 -10.852 -3.68 1 98.19 34 MET B CA 1
ATOM 2245 C C . MET B 1 34 ? -0.336 -9.727 -4.25 1 98.19 34 MET B C 1
ATOM 2247 O O . MET B 1 34 ? 0.068 -8.562 -4.23 1 98.19 34 MET B O 1
ATOM 2251 N N . VAL B 1 35 ? -1.518 -10.078 -4.754 1 97.94 35 VAL B N 1
ATOM 2252 C CA . VAL B 1 35 ? -2.453 -9.086 -5.281 1 97.94 35 VAL B CA 1
ATOM 2253 C C . VAL B 1 35 ? -2.818 -8.086 -4.184 1 97.94 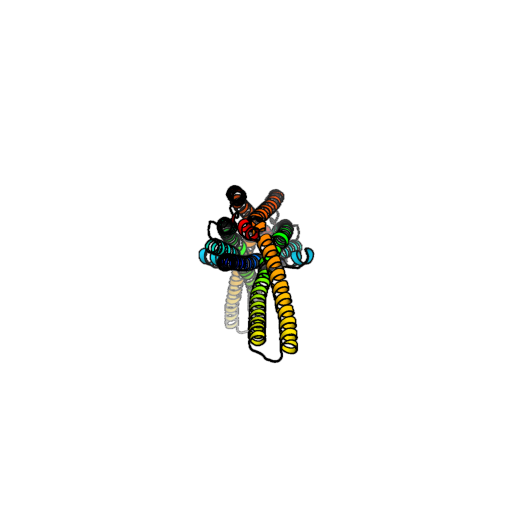35 VAL B C 1
ATOM 2255 O O . VAL B 1 35 ? -2.916 -6.887 -4.441 1 97.94 35 VAL B O 1
ATOM 2258 N N . ALA B 1 36 ? -2.961 -8.555 -2.975 1 97.19 36 ALA B N 1
ATOM 2259 C CA . ALA B 1 36 ? -3.35 -7.711 -1.845 1 97.19 36 ALA B CA 1
ATOM 2260 C C . ALA B 1 36 ? -2.242 -6.723 -1.491 1 97.19 36 ALA B C 1
ATOM 2262 O O . ALA B 1 36 ? -2.492 -5.711 -0.829 1 97.19 36 ALA B O 1
ATOM 2263 N N . CYS B 1 37 ? -1.005 -6.965 -1.945 1 97.25 37 CYS B N 1
ATOM 2264 C CA . CYS B 1 37 ? 0.13 -6.105 -1.632 1 97.25 37 CYS B CA 1
ATOM 2265 C C . CYS B 1 37 ? 0.202 -4.926 -2.594 1 97.25 37 CYS B C 1
ATOM 2267 O O . CYS B 1 37 ? 0.911 -3.951 -2.334 1 97.25 37 CYS B O 1
ATOM 2269 N N . LEU B 1 38 ? -0.448 -5.027 -3.729 1 96.69 38 LEU B N 1
ATOM 2270 C CA . LEU B 1 38 ? -0.391 -3.971 -4.734 1 96.69 38 LEU B CA 1
ATOM 2271 C C . LEU B 1 38 ? -1.354 -2.84 -4.387 1 96.69 38 LEU B C 1
ATOM 2273 O O . LEU B 1 38 ? -2.457 -3.086 -3.895 1 96.69 38 LEU B O 1
ATOM 2277 N N . GLN B 1 39 ? -0.966 -1.694 -4.652 1 95.75 39 GLN B N 1
ATOM 2278 C CA . GLN B 1 39 ? -1.793 -0.532 -4.348 1 95.75 39 GLN B CA 1
ATOM 2279 C C . GLN B 1 39 ? -2.617 -0.109 -5.559 1 95.75 39 GLN B C 1
ATOM 2281 O O . GLN B 1 39 ? -3.691 0.48 -5.414 1 95.75 39 GLN B O 1
ATOM 2286 N N . GLY B 1 40 ? -2.137 -0.383 -6.695 1 94.38 40 GLY B N 1
ATOM 2287 C CA . GLY B 1 40 ? -2.844 -0.043 -7.918 1 94.38 40 GLY B CA 1
ATOM 2288 C C . GLY B 1 40 ? -3.871 -1.084 -8.32 1 94.38 40 GLY B C 1
ATOM 2289 O O . GLY B 1 40 ? -3.822 -2.225 -7.859 1 94.38 40 GLY B O 1
ATOM 2290 N N . GLN B 1 41 ? -4.777 -0.671 -9.203 1 93.56 41 GLN B N 1
ATOM 2291 C CA . GLN B 1 41 ? -5.809 -1.578 -9.695 1 93.56 41 GLN B CA 1
ATOM 2292 C C . GLN B 1 41 ? -5.262 -2.496 -10.789 1 93.56 41 GLN B C 1
ATOM 2294 O O . GLN B 1 41 ? -4.824 -2.027 -11.836 1 93.56 41 GLN B O 1
ATOM 2299 N N . ILE B 1 42 ? -5.402 -3.678 -10.57 1 94.19 42 ILE B N 1
ATOM 2300 C CA . ILE B 1 42 ? -4.891 -4.688 -11.492 1 94.19 42 ILE B CA 1
ATOM 2301 C C . ILE B 1 42 ? -5.68 -4.645 -12.797 1 94.19 42 ILE B C 1
ATOM 2303 O O . ILE B 1 42 ? -6.895 -4.453 -12.789 1 94.19 42 ILE B O 1
ATOM 2307 N N . GLY B 1 43 ? -5.035 -4.934 -13.945 1 93.94 43 GLY B N 1
ATOM 2308 C CA . GLY B 1 43 ? -5.688 -5.051 -15.234 1 93.94 43 GLY B CA 1
ATOM 2309 C C . GLY B 1 43 ? -5.906 -3.713 -15.922 1 93.94 43 GLY B C 1
ATOM 2310 O O . GLY B 1 43 ? -6.441 -3.656 -17.031 1 93.94 43 GLY B O 1
ATOM 2311 N N . THR B 1 44 ? -5.57 -2.643 -15.273 1 95 44 THR B N 1
ATOM 2312 C CA . THR B 1 44 ? -5.758 -1.323 -15.867 1 95 44 THR B CA 1
ATOM 2313 C C . THR B 1 44 ? -4.488 -0.866 -16.578 1 95 44 THR B C 1
ATOM 2315 O O . THR B 1 44 ? -3.408 -1.417 -16.344 1 95 44 THR B O 1
ATOM 2318 N N . ASP B 1 45 ? -4.645 0.116 -17.453 1 96.06 45 ASP B N 1
ATOM 2319 C CA . ASP B 1 45 ? -3.477 0.64 -18.156 1 96.06 45 ASP B CA 1
ATOM 2320 C C . ASP B 1 45 ? -2.656 1.556 -17.25 1 96.06 45 ASP B C 1
ATOM 2322 O O . ASP B 1 45 ? -3.066 1.859 -16.125 1 96.06 45 ASP B O 1
ATOM 2326 N N . ALA B 1 46 ? -1.527 1.975 -17.703 1 96.12 46 ALA B N 1
ATOM 2327 C CA . ALA B 1 46 ? -0.547 2.725 -16.922 1 96.12 46 ALA B CA 1
ATOM 2328 C C . ALA B 1 46 ? -1.136 4.039 -16.422 1 96.12 46 ALA B C 1
ATOM 2330 O O . ALA B 1 46 ? -0.956 4.406 -15.266 1 96.12 46 ALA B O 1
ATOM 2331 N N . GLU B 1 47 ? -1.827 4.766 -17.281 1 96.31 47 GLU B N 1
ATOM 2332 C CA . GLU B 1 47 ? -2.367 6.074 -16.938 1 96.31 47 GLU B CA 1
ATOM 2333 C C . GLU B 1 47 ? -3.402 5.961 -15.82 1 96.31 47 GLU B C 1
ATOM 2335 O O . GLU B 1 47 ? -3.35 6.703 -14.836 1 96.31 47 GLU B O 1
ATOM 2340 N N . LYS B 1 48 ? -4.375 5.141 -16.047 1 96.12 48 LYS B N 1
ATOM 2341 C CA . LYS B 1 48 ? -5.422 4.941 -15.055 1 96.12 48 LYS B CA 1
ATOM 2342 C C . LYS B 1 48 ? -4.84 4.426 -13.742 1 96.12 48 LYS B C 1
ATOM 2344 O O . LYS B 1 48 ? -5.27 4.836 -12.664 1 96.12 48 LYS B O 1
ATOM 2349 N N . ARG B 1 49 ? -3.855 3.518 -13.805 1 96.44 49 ARG B N 1
ATOM 2350 C CA . ARG B 1 49 ? -3.219 2.957 -12.617 1 96.44 49 ARG B CA 1
ATOM 2351 C C . ARG B 1 49 ? -2.496 4.039 -11.82 1 96.44 49 ARG B C 1
ATOM 2353 O O . ARG B 1 49 ? -2.598 4.086 -10.594 1 96.44 49 ARG B O 1
ATOM 2360 N N . HIS B 1 50 ? -1.744 4.863 -12.492 1 97.25 50 HIS B N 1
ATOM 2361 C CA . HIS B 1 50 ? -1.01 5.945 -11.852 1 97.25 50 HIS B CA 1
ATOM 2362 C C . HIS B 1 50 ? -1.955 6.898 -11.125 1 97.25 50 HIS B C 1
ATOM 2364 O O . HIS B 1 50 ? -1.707 7.27 -9.977 1 97.25 50 HIS B O 1
ATOM 2370 N N . LYS B 1 51 ? -3.045 7.242 -11.742 1 96.75 51 LYS B N 1
ATOM 2371 C CA . LYS B 1 51 ? -4 8.219 -11.219 1 96.75 51 LYS B CA 1
ATOM 2372 C C . LYS B 1 51 ? -4.688 7.688 -9.961 1 96.75 51 LYS B C 1
ATOM 2374 O O . LYS B 1 51 ? -5.039 8.461 -9.07 1 96.75 51 LYS B O 1
ATOM 2379 N N . LYS B 1 52 ? -4.816 6.465 -9.852 1 96.38 52 LYS B N 1
ATOM 2380 C CA . LYS B 1 52 ? -5.598 5.875 -8.773 1 96.38 52 LYS B CA 1
ATOM 2381 C C . LYS B 1 52 ? -4.711 5.516 -7.586 1 96.38 52 LYS B C 1
ATOM 2383 O O . LYS B 1 52 ? -5.211 5.152 -6.52 1 96.38 52 LYS B O 1
ATOM 2388 N N . LEU B 1 53 ? -3.393 5.672 -7.742 1 97.94 53 LEU B N 1
ATOM 2389 C CA . LEU B 1 53 ? -2.479 5.363 -6.652 1 97.94 53 LEU B CA 1
ATOM 2390 C C . LEU B 1 53 ? -2.623 6.371 -5.516 1 97.94 53 LEU B C 1
ATOM 2392 O O . LEU B 1 53 ? -2.676 7.578 -5.758 1 97.94 53 LEU B O 1
ATOM 2396 N N . PRO B 1 54 ? -2.742 5.867 -4.273 1 98 54 PRO B N 1
ATOM 2397 C CA . PRO B 1 54 ? -2.756 6.789 -3.137 1 98 54 PRO B CA 1
ATOM 2398 C C . PRO B 1 54 ? -1.576 7.758 -3.148 1 98 54 PRO B C 1
ATOM 2400 O O . PRO B 1 54 ? -1.732 8.93 -2.803 1 98 54 PRO B O 1
ATOM 2403 N N . LEU B 1 55 ? -0.466 7.309 -3.584 1 98.12 55 LEU B N 1
ATOM 2404 C CA . LEU B 1 55 ? 0.728 8.148 -3.646 1 98.12 55 LEU B CA 1
ATOM 2405 C C . LEU B 1 55 ? 0.534 9.297 -4.629 1 98.12 55 LEU B C 1
ATOM 2407 O O . LEU B 1 55 ? 1.034 10.406 -4.402 1 98.12 55 LEU B O 1
ATOM 2411 N N . THR B 1 56 ? -0.164 9.031 -5.711 1 98.62 56 THR B N 1
ATOM 2412 C CA . THR B 1 56 ? -0.485 10.094 -6.66 1 98.62 56 THR B CA 1
ATOM 2413 C C . THR B 1 56 ? -1.407 11.125 -6.02 1 98.62 56 THR B C 1
ATOM 2415 O O . THR B 1 56 ? -1.221 12.328 -6.203 1 98.62 56 THR B O 1
ATOM 2418 N N . SER B 1 57 ? -2.361 10.641 -5.305 1 98.62 57 SER B N 1
ATOM 2419 C CA . SER B 1 57 ? -3.281 11.539 -4.613 1 98.62 57 SER B CA 1
ATOM 2420 C C . SER B 1 57 ? -2.549 12.398 -3.594 1 98.62 57 SER B C 1
ATOM 2422 O O . SER B 1 57 ? -2.871 13.578 -3.424 1 98.62 57 SER B O 1
ATOM 2424 N N . LEU B 1 58 ? -1.606 11.82 -2.922 1 98.56 58 LEU B N 1
ATOM 2425 C CA . LEU B 1 58 ? -0.793 12.562 -1.969 1 98.56 58 LEU B CA 1
ATOM 2426 C C . LEU B 1 58 ? 0.018 13.648 -2.676 1 98.56 58 LEU B C 1
ATOM 2428 O O . LEU B 1 58 ? 0.065 14.789 -2.219 1 98.56 58 LEU B O 1
ATOM 2432 N N . SER B 1 59 ? 0.629 13.25 -3.768 1 98.69 59 SER B N 1
ATOM 2433 C CA . SER B 1 59 ? 1.39 14.211 -4.559 1 98.69 59 SER B CA 1
ATOM 2434 C C . SER B 1 59 ? 0.52 15.391 -4.984 1 98.69 59 SER B C 1
ATOM 2436 O O . SER B 1 59 ? 0.928 16.547 -4.863 1 98.69 59 SER B O 1
ATOM 2438 N N . GLN B 1 60 ? -0.66 15.094 -5.402 1 98.5 60 GLN B N 1
ATOM 2439 C CA . GLN B 1 60 ? -1.576 16.125 -5.867 1 98.5 60 GLN B CA 1
ATOM 2440 C C . GLN B 1 60 ? -2.002 17.047 -4.723 1 98.5 60 GLN B C 1
ATOM 2442 O O . GLN B 1 60 ? -2.102 18.25 -4.895 1 98.5 60 GLN B O 1
ATOM 2447 N N . ALA B 1 61 ? -2.264 16.422 -3.617 1 98.31 61 ALA B N 1
ATOM 2448 C CA . ALA B 1 61 ? -2.641 17.203 -2.445 1 98.31 61 ALA B CA 1
ATOM 2449 C C . ALA B 1 61 ? -1.524 18.172 -2.047 1 98.31 61 ALA B C 1
ATOM 2451 O O . ALA B 1 61 ? -1.784 19.328 -1.701 1 98.31 61 ALA B O 1
ATOM 2452 N N . MET B 1 62 ? -0.296 17.719 -2.111 1 97.88 62 MET B N 1
ATOM 2453 C CA . MET B 1 62 ? 0.855 18.547 -1.765 1 97.88 62 MET B CA 1
ATOM 2454 C C . MET B 1 62 ? 1.055 19.672 -2.789 1 97.88 62 MET B C 1
ATOM 2456 O O . MET B 1 62 ? 1.296 20.812 -2.424 1 97.88 62 MET B O 1
ATOM 2460 N N . GLN B 1 63 ? 0.87 19.328 -4.016 1 97.81 63 GLN B N 1
ATOM 2461 C CA . GLN B 1 63 ? 0.995 20.328 -5.066 1 97.81 63 GLN B CA 1
ATOM 2462 C C . GLN B 1 63 ? -0.089 21.391 -4.941 1 97.81 63 GLN B C 1
ATOM 2464 O O . GLN B 1 63 ? 0.19 22.578 -5.066 1 97.81 63 GLN B O 1
ATOM 2469 N N . ASP B 1 64 ? -1.283 20.922 -4.68 1 97.75 64 ASP B N 1
ATOM 2470 C CA . ASP B 1 64 ? -2.395 21.859 -4.48 1 97.75 64 ASP B CA 1
ATOM 2471 C C . ASP B 1 64 ? -2.143 22.766 -3.279 1 97.75 64 ASP B C 1
ATOM 2473 O O . ASP B 1 64 ? -2.402 23.969 -3.338 1 97.75 64 ASP B O 1
ATOM 2477 N N . GLY B 1 65 ? -1.673 22.141 -2.236 1 96.75 65 GLY B N 1
ATOM 2478 C CA . GLY B 1 65 ? -1.345 22.922 -1.052 1 96.75 65 GLY B CA 1
ATOM 2479 C C . GLY B 1 65 ? -0.256 23.953 -1.297 1 96.75 65 GLY B C 1
ATOM 2480 O O . GLY B 1 65 ? -0.374 25.094 -0.869 1 96.75 65 GLY B O 1
ATOM 2481 N N . GLY B 1 66 ? 0.765 23.516 -2.037 1 95.75 66 GLY B N 1
ATOM 2482 C CA . GLY B 1 66 ? 1.816 24.453 -2.406 1 95.75 66 GLY B CA 1
ATOM 2483 C C . GLY B 1 66 ? 1.312 25.625 -3.223 1 95.75 66 GLY B C 1
ATOM 2484 O O . GLY B 1 66 ? 1.707 26.766 -2.982 1 95.75 66 GLY B O 1
ATOM 2485 N N . ASN B 1 67 ? 0.406 25.406 -4.102 1 96.31 67 ASN B N 1
ATOM 2486 C CA . ASN B 1 67 ? -0.174 26.438 -4.949 1 96.31 67 ASN B CA 1
ATOM 2487 C C . ASN B 1 67 ? -1.036 27.406 -4.141 1 96.31 67 ASN B C 1
ATOM 2489 O O . ASN B 1 67 ? -1.033 28.609 -4.395 1 96.31 67 ASN B O 1
ATOM 2493 N N . GLN B 1 68 ? -1.718 26.922 -3.197 1 95.44 68 GLN B N 1
ATOM 2494 C CA . GLN B 1 68 ? -2.602 27.734 -2.369 1 95.44 68 GLN B CA 1
ATOM 2495 C C . GLN B 1 68 ? -1.803 28.656 -1.448 1 95.44 68 GLN B C 1
ATOM 2497 O O . GLN B 1 68 ? -2.172 29.812 -1.245 1 95.44 68 GLN B O 1
ATOM 2502 N N . LEU B 1 69 ? -0.702 28.156 -0.895 1 92.44 69 LEU B N 1
ATOM 2503 C CA . LEU B 1 69 ? 0.109 28.922 0.046 1 92.44 69 LEU B CA 1
ATOM 2504 C C . LEU B 1 69 ? 1.041 29.875 -0.692 1 92.44 69 LEU B C 1
ATOM 2506 O O . LEU B 1 69 ? 1.418 30.906 -0.155 1 92.44 69 LEU B O 1
ATOM 2510 N N . GLY B 1 70 ? 1.359 29.547 -1.869 1 89.5 70 GLY B N 1
ATOM 2511 C CA . GLY B 1 70 ? 2.223 30.375 -2.688 1 89.5 70 GLY B CA 1
ATOM 2512 C C . GLY B 1 70 ? 3.695 30.047 -2.535 1 89.5 70 GLY B C 1
ATOM 2513 O O . GLY B 1 70 ? 4.109 29.484 -1.519 1 89.5 70 GLY B O 1
ATOM 2514 N N . GLU B 1 71 ? 4.504 30.469 -3.525 1 81.56 71 GLU B N 1
ATOM 2515 C CA . GLU B 1 71 ? 5.922 30.125 -3.59 1 81.56 71 GLU B CA 1
ATOM 2516 C C . GLU B 1 71 ? 6.727 30.953 -2.582 1 81.56 71 GLU B C 1
ATOM 2518 O O . GLU B 1 71 ? 7.848 30.578 -2.229 1 81.56 71 GLU B O 1
ATOM 2523 N N . GLU B 1 72 ? 6.133 32.031 -2.162 1 84.19 72 GLU B N 1
ATOM 2524 C CA . GLU B 1 72 ? 6.832 32.875 -1.194 1 84.19 72 GLU B CA 1
ATOM 2525 C C . GLU B 1 72 ? 6.785 32.25 0.202 1 84.19 72 GLU B C 1
ATOM 2527 O O . GLU B 1 72 ? 7.578 32.625 1.072 1 84.19 72 GLU B O 1
ATOM 2532 N N . SER B 1 73 ? 5.867 31.359 0.419 1 87.19 73 SER B N 1
ATOM 2533 C CA . SER B 1 73 ? 5.762 30.641 1.685 1 87.19 73 SER B CA 1
ATOM 2534 C C . SER B 1 73 ? 6.711 29.453 1.723 1 87.19 73 SER B C 1
ATOM 2536 O O . SER B 1 73 ? 6.766 28.672 0.775 1 87.19 73 SER B O 1
ATOM 2538 N N . LEU B 1 74 ? 7.5 29.391 2.746 1 88.69 74 LEU B N 1
ATOM 2539 C CA . LEU B 1 74 ? 8.43 28.266 2.887 1 88.69 74 LEU B CA 1
ATOM 2540 C C . LEU B 1 74 ? 7.684 26.938 2.854 1 88.69 74 LEU B C 1
ATOM 2542 O O . LEU B 1 74 ? 8.125 26 2.191 1 88.69 74 LEU B O 1
ATOM 2546 N N . ILE B 1 75 ? 6.57 26.891 3.549 1 92.81 75 ILE B N 1
ATOM 2547 C CA . ILE B 1 75 ? 5.758 25.688 3.574 1 92.81 75 ILE B CA 1
ATOM 2548 C C . ILE B 1 75 ? 5.293 25.344 2.16 1 92.81 75 ILE B C 1
ATOM 2550 O O . ILE B 1 75 ? 5.379 24.188 1.729 1 92.81 75 ILE B O 1
ATOM 2554 N N . GLY B 1 76 ? 4.77 26.359 1.493 1 94.5 76 GLY B N 1
ATOM 2555 C CA . GLY B 1 76 ? 4.301 26.172 0.13 1 94.5 76 GLY B CA 1
ATOM 2556 C C . GLY B 1 76 ? 5.383 25.656 -0.805 1 94.5 76 GLY B C 1
ATOM 2557 O O . GLY B 1 76 ? 5.152 24.734 -1.592 1 94.5 76 GLY B O 1
ATOM 2558 N N . LYS B 1 77 ? 6.539 26.219 -0.684 1 94.06 77 LYS B N 1
ATOM 2559 C CA . LYS B 1 77 ? 7.672 25.812 -1.514 1 94.06 77 LYS B CA 1
ATOM 2560 C C . LYS B 1 77 ? 8.055 24.359 -1.263 1 94.06 77 LYS B C 1
ATOM 2562 O O . LYS B 1 77 ? 8.273 23.609 -2.207 1 94.06 77 LYS B O 1
ATOM 2567 N N . MET B 1 78 ? 8.156 24 -0.03 1 95.25 78 MET B N 1
A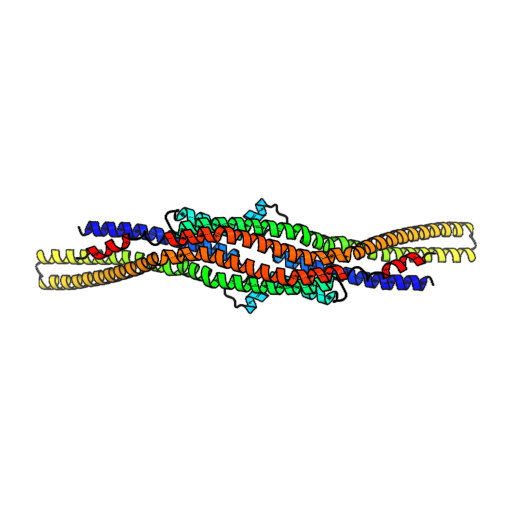TOM 2568 C CA . MET B 1 78 ? 8.5 22.625 0.318 1 95.25 78 MET B CA 1
ATOM 2569 C C . MET B 1 78 ? 7.434 21.656 -0.181 1 95.25 78 MET B C 1
ATOM 2571 O O . MET B 1 78 ? 7.758 20.578 -0.71 1 95.25 78 MET B O 1
ATOM 2575 N N . MET B 1 79 ? 6.191 22.047 -0.037 1 96.31 79 MET B N 1
ATOM 2576 C CA . MET B 1 79 ? 5.094 21.188 -0.49 1 96.31 79 MET B CA 1
ATOM 2577 C C . MET B 1 79 ? 5.172 20.953 -1.995 1 96.31 79 MET B C 1
ATOM 2579 O O . MET B 1 79 ? 4.98 19.844 -2.463 1 96.31 79 MET B O 1
ATOM 2583 N N . GLU B 1 80 ? 5.461 21.984 -2.678 1 96.62 80 GLU B N 1
ATOM 2584 C CA . GLU B 1 80 ? 5.547 21.891 -4.133 1 96.62 80 GLU B CA 1
ATOM 2585 C C . GLU B 1 80 ? 6.691 20.969 -4.555 1 96.62 80 GLU B C 1
ATOM 2587 O O . GLU B 1 80 ? 6.5 20.062 -5.367 1 96.62 80 GLU B O 1
ATOM 2592 N N . MET B 1 81 ? 7.848 21.141 -4.004 1 96.75 81 MET B N 1
ATOM 2593 C CA . MET B 1 81 ? 9.023 20.359 -4.371 1 96.75 81 MET B CA 1
ATOM 2594 C C . MET B 1 81 ? 8.867 18.906 -3.945 1 96.75 81 MET B C 1
ATOM 2596 O O . MET B 1 81 ? 9.148 18 -4.723 1 96.75 81 MET B O 1
ATOM 2600 N N . CYS B 1 82 ? 8.414 18.766 -2.744 1 97.88 82 CYS B N 1
ATOM 2601 C CA . CYS B 1 82 ? 8.227 17.391 -2.258 1 97.88 82 CYS B CA 1
ATOM 2602 C C . CYS B 1 82 ? 7.09 16.703 -2.998 1 97.88 82 CYS B C 1
ATOM 2604 O O . CYS B 1 82 ? 7.148 15.5 -3.248 1 97.88 82 CYS B O 1
ATOM 2606 N N . GLY B 1 83 ? 6.004 17.484 -3.312 1 98.31 83 GLY B N 1
ATOM 2607 C CA . GLY B 1 83 ? 4.918 16.922 -4.105 1 98.31 83 GLY B CA 1
ATOM 2608 C C . GLY B 1 83 ? 5.371 16.391 -5.453 1 98.31 83 GLY B C 1
ATOM 2609 O O . GLY B 1 83 ? 4.906 15.352 -5.906 1 98.31 83 GLY B O 1
ATOM 2610 N N . ASP B 1 84 ? 6.254 17.078 -6.055 1 98.12 84 ASP B N 1
ATOM 2611 C CA . ASP B 1 84 ? 6.805 16.641 -7.332 1 98.12 84 ASP B CA 1
ATOM 2612 C C . ASP B 1 84 ? 7.594 15.352 -7.172 1 98.12 84 ASP B C 1
ATOM 2614 O O . ASP B 1 84 ? 7.5 14.453 -8.016 1 98.12 84 ASP B O 1
ATOM 2618 N N . ALA B 1 85 ? 8.398 15.297 -6.18 1 98.5 85 ALA B N 1
ATOM 2619 C CA . ALA B 1 85 ? 9.148 14.078 -5.898 1 98.5 85 ALA B CA 1
ATOM 2620 C C . ALA B 1 85 ? 8.211 12.891 -5.668 1 98.5 85 ALA B C 1
ATOM 2622 O O . ALA B 1 85 ? 8.453 11.797 -6.172 1 98.5 85 ALA B O 1
ATOM 2623 N N . GLU B 1 86 ? 7.121 13.164 -4.91 1 98.56 86 GLU B N 1
ATOM 2624 C CA . GLU B 1 86 ? 6.148 12.109 -4.641 1 98.56 86 GLU B CA 1
ATOM 2625 C C . GLU B 1 86 ? 5.504 11.609 -5.93 1 98.56 86 GLU B C 1
ATOM 2627 O O . GLU B 1 86 ? 5.18 10.43 -6.051 1 98.56 86 GLU B O 1
ATOM 2632 N N . ASN B 1 87 ? 5.316 12.516 -6.832 1 98.56 87 ASN B N 1
ATOM 2633 C CA . ASN B 1 87 ? 4.738 12.125 -8.117 1 98.56 87 ASN B CA 1
ATOM 2634 C C . ASN B 1 87 ? 5.66 11.188 -8.883 1 98.56 87 ASN B C 1
ATOM 2636 O O . ASN B 1 87 ? 5.195 10.234 -9.523 1 98.56 87 ASN B O 1
ATOM 2640 N N . ARG B 1 88 ? 6.891 11.445 -8.883 1 98.56 88 ARG B N 1
ATOM 2641 C CA . ARG B 1 88 ? 7.863 10.578 -9.539 1 98.56 88 ARG B CA 1
ATOM 2642 C C . ARG B 1 88 ? 7.953 9.227 -8.844 1 98.56 88 ARG B C 1
ATOM 2644 O O . ARG B 1 88 ? 8.094 8.195 -9.5 1 98.56 88 ARG B O 1
ATOM 2651 N N . LEU B 1 89 ? 7.887 9.32 -7.512 1 98.69 89 LEU B N 1
ATOM 2652 C CA . LEU B 1 89 ? 7.855 8.062 -6.766 1 98.69 89 LEU B CA 1
ATOM 2653 C C . LEU B 1 89 ? 6.625 7.238 -7.145 1 98.69 89 LEU B C 1
ATOM 2655 O O . LEU B 1 89 ? 6.703 6.012 -7.246 1 98.69 89 LEU B O 1
ATOM 2659 N N . ALA B 1 90 ? 5.48 7.902 -7.348 1 98.62 90 ALA B N 1
ATOM 2660 C CA . ALA B 1 90 ? 4.262 7.215 -7.77 1 98.62 90 ALA B CA 1
ATOM 2661 C C . ALA B 1 90 ? 4.449 6.543 -9.125 1 98.62 90 ALA B C 1
ATOM 2663 O O . ALA B 1 90 ? 3.955 5.434 -9.352 1 98.62 90 ALA B O 1
ATOM 2664 N N . SER B 1 91 ? 5.172 7.18 -9.992 1 98.56 91 SER B N 1
ATOM 2665 C CA . SER B 1 91 ? 5.449 6.617 -11.312 1 98.56 91 SER B CA 1
ATOM 2666 C C . SER B 1 91 ? 6.305 5.355 -11.203 1 98.56 91 SER B C 1
ATOM 2668 O O . SER B 1 91 ? 6.043 4.363 -11.891 1 98.56 91 SER B O 1
ATOM 2670 N N . GLU B 1 92 ? 7.301 5.41 -10.344 1 98.56 92 GLU B N 1
ATOM 2671 C CA . GLU B 1 92 ? 8.133 4.23 -10.125 1 98.56 92 GLU B CA 1
ATOM 2672 C C . GLU B 1 92 ? 7.324 3.084 -9.523 1 98.56 92 GLU B C 1
ATOM 2674 O O . GLU B 1 92 ? 7.5 1.925 -9.906 1 98.56 92 GLU B O 1
ATOM 2679 N N . LEU B 1 93 ? 6.492 3.455 -8.602 1 98.38 93 LEU B N 1
ATOM 2680 C CA . LEU B 1 93 ? 5.645 2.443 -7.984 1 98.38 93 LEU B CA 1
ATOM 2681 C C . LEU B 1 93 ? 4.719 1.807 -9.016 1 98.38 93 LEU B C 1
ATOM 2683 O O . LEU B 1 93 ? 4.559 0.584 -9.039 1 98.38 93 LEU B O 1
ATOM 2687 N N . MET B 1 94 ? 4.141 2.602 -9.836 1 98.06 94 MET B N 1
ATOM 2688 C CA . MET B 1 94 ? 3.252 2.113 -10.891 1 98.06 94 MET B CA 1
ATOM 2689 C C . MET B 1 94 ? 3.982 1.138 -11.812 1 98.06 94 MET B C 1
ATOM 2691 O O . MET B 1 94 ? 3.48 0.047 -12.086 1 98.06 94 MET B O 1
ATOM 2695 N N . GLN B 1 95 ? 5.184 1.483 -12.242 1 98.38 95 GLN B N 1
ATOM 2696 C CA . GLN B 1 95 ? 5.969 0.626 -13.125 1 98.38 95 GLN B CA 1
ATOM 2697 C C . GLN B 1 95 ? 6.316 -0.695 -12.445 1 98.38 95 GLN B C 1
ATOM 2699 O O . GLN B 1 95 ? 6.246 -1.757 -13.07 1 98.38 95 GLN B O 1
ATOM 2704 N N . HIS B 1 96 ? 6.648 -0.557 -11.219 1 98.38 96 HIS B N 1
ATOM 2705 C CA . HIS B 1 96 ? 6.965 -1.741 -10.43 1 98.38 96 HIS B CA 1
ATOM 2706 C C . HIS B 1 96 ? 5.773 -2.689 -10.359 1 98.38 96 HIS B C 1
ATOM 2708 O O . HIS B 1 96 ? 5.91 -3.887 -10.617 1 98.38 96 HIS B O 1
ATOM 2714 N N . GLU B 1 97 ? 4.621 -2.168 -10.047 1 98.19 97 GLU B N 1
ATOM 2715 C CA . GLU B 1 97 ? 3.432 -3 -9.883 1 98.19 97 GLU B CA 1
ATOM 2716 C C . GLU B 1 97 ? 2.996 -3.611 -11.211 1 98.19 97 GLU B C 1
ATOM 2718 O O . GLU B 1 97 ? 2.545 -4.758 -11.258 1 98.19 97 GLU B O 1
ATOM 2723 N N . MET B 1 98 ? 3.156 -2.891 -12.258 1 98.06 98 MET B N 1
ATOM 2724 C CA . MET B 1 98 ? 2.82 -3.424 -13.578 1 98.06 98 MET B CA 1
ATOM 2725 C C . MET B 1 98 ? 3.758 -4.562 -13.953 1 98.06 98 MET B C 1
ATOM 2727 O O . MET B 1 98 ? 3.332 -5.551 -14.555 1 98.06 98 MET B O 1
ATOM 2731 N N . ASN B 1 99 ? 5.02 -4.363 -13.656 1 98.19 99 ASN B N 1
ATOM 2732 C CA . ASN B 1 99 ? 5.996 -5.418 -13.898 1 98.19 99 ASN B CA 1
ATOM 2733 C C . ASN B 1 99 ? 5.668 -6.68 -13.102 1 98.19 99 ASN B C 1
ATOM 2735 O O . ASN B 1 99 ? 5.699 -7.785 -13.641 1 98.19 99 ASN B O 1
ATOM 2739 N N . ILE B 1 100 ? 5.34 -6.547 -11.836 1 98.25 100 ILE B N 1
ATOM 2740 C CA . ILE B 1 100 ? 4.973 -7.672 -10.984 1 98.25 100 ILE B CA 1
ATOM 2741 C C . ILE B 1 100 ? 3.746 -8.375 -11.555 1 98.25 100 ILE B C 1
ATOM 2743 O O . ILE B 1 100 ? 3.699 -9.609 -11.609 1 98.25 100 ILE B O 1
ATOM 2747 N N . GLU B 1 101 ? 2.771 -7.59 -11.945 1 98.19 101 GLU B N 1
ATOM 2748 C CA . GLU B 1 101 ? 1.533 -8.141 -12.484 1 98.19 101 GLU B CA 1
ATOM 2749 C C . GLU B 1 101 ? 1.806 -8.984 -13.727 1 98.19 101 GLU B C 1
ATOM 2751 O O . GLU B 1 101 ? 1.377 -10.141 -13.812 1 98.19 101 GLU B O 1
ATOM 2756 N N . LYS B 1 102 ? 2.59 -8.477 -14.633 1 97.88 102 LYS B N 1
ATOM 2757 C CA . LYS B 1 102 ? 2.826 -9.117 -15.922 1 97.88 102 LYS B CA 1
ATOM 2758 C C . LYS B 1 102 ? 3.773 -10.305 -15.781 1 97.88 102 LYS B C 1
ATOM 2760 O O . LYS B 1 102 ? 3.535 -11.367 -16.359 1 97.88 102 LYS B O 1
ATOM 2765 N N . GLU B 1 103 ? 4.789 -10.148 -15.008 1 97.69 103 GLU B N 1
ATOM 2766 C CA . GLU B 1 103 ? 5.887 -11.109 -15.016 1 97.69 103 GLU B CA 1
ATOM 2767 C C . GLU B 1 103 ? 5.684 -12.188 -13.961 1 97.69 103 GLU B C 1
ATOM 2769 O O . GLU B 1 103 ? 6.277 -13.266 -14.047 1 97.69 103 GLU B O 1
ATOM 2774 N N . ILE B 1 104 ? 4.859 -11.938 -13.016 1 97.88 104 ILE B N 1
ATOM 2775 C CA . ILE B 1 104 ? 4.777 -12.883 -11.906 1 97.88 104 ILE B CA 1
ATOM 2776 C C . ILE B 1 104 ? 3.318 -13.266 -11.664 1 97.88 104 ILE B C 1
ATOM 2778 O O . ILE B 1 104 ? 2.951 -14.438 -11.773 1 97.88 104 ILE B O 1
ATOM 2782 N N . LEU B 1 105 ? 2.43 -12.273 -11.469 1 98.19 105 LEU B N 1
ATOM 2783 C CA . LEU B 1 105 ? 1.044 -12.555 -11.109 1 98.19 105 LEU B CA 1
ATOM 2784 C C . LEU B 1 105 ? 0.323 -13.273 -12.25 1 98.19 105 LEU B C 1
ATOM 2786 O O . LEU B 1 105 ? -0.356 -14.273 -12.023 1 98.19 105 LEU B O 1
ATOM 2790 N N . ASP B 1 106 ? 0.493 -12.812 -13.453 1 97.94 106 ASP B N 1
ATOM 2791 C CA . ASP B 1 106 ? -0.205 -13.414 -14.586 1 97.94 106 ASP B CA 1
ATOM 2792 C C . ASP B 1 106 ? 0.236 -14.859 -14.805 1 97.94 106 ASP B C 1
ATOM 2794 O O . ASP B 1 106 ? -0.599 -15.758 -14.922 1 97.94 106 ASP B O 1
ATOM 2798 N N . PRO B 1 107 ? 1.517 -15.062 -14.828 1 97.06 107 PRO B N 1
ATOM 2799 C CA . PRO B 1 107 ? 1.968 -16.453 -14.977 1 97.06 107 PRO B CA 1
ATOM 2800 C C . PRO B 1 107 ? 1.503 -17.344 -13.836 1 97.06 107 PRO B C 1
ATOM 2802 O O . PRO B 1 107 ? 1.111 -18.5 -14.07 1 97.06 107 PRO B O 1
ATOM 2805 N N . LEU B 1 108 ? 1.554 -16.891 -12.625 1 96.75 108 LEU B N 1
ATOM 2806 C CA . LEU B 1 108 ? 1.09 -17.688 -11.484 1 96.75 108 LEU B CA 1
ATOM 2807 C C . LEU B 1 108 ? -0.399 -17.984 -11.609 1 96.75 108 LEU B C 1
ATOM 2809 O O . LEU B 1 108 ? -0.835 -19.109 -11.305 1 96.75 108 LEU B O 1
ATOM 2813 N N . ASN B 1 109 ? -1.124 -17.016 -12.039 1 97.5 109 ASN B N 1
ATOM 2814 C CA . ASN B 1 109 ? -2.553 -17.219 -12.25 1 97.5 109 ASN B CA 1
ATOM 2815 C C . ASN B 1 109 ? -2.818 -18.234 -13.359 1 97.5 109 ASN B C 1
ATOM 2817 O O . ASN B 1 109 ? -3.699 -19.078 -13.234 1 97.5 109 ASN B O 1
ATOM 2821 N N . GLN B 1 110 ? -2.066 -18.109 -14.461 1 97.06 110 GLN B N 1
ATOM 2822 C CA . GLN B 1 110 ? -2.184 -19.047 -15.57 1 97.06 110 GLN B CA 1
ATOM 2823 C C . GLN B 1 110 ? -1.889 -20.469 -15.109 1 97.06 110 GLN B C 1
ATOM 2825 O O . GLN B 1 110 ? -2.6 -21.406 -15.477 1 97.06 110 GLN B O 1
ATOM 2830 N N . LEU B 1 111 ? -0.895 -20.578 -14.305 1 96 111 LEU B N 1
ATOM 2831 C CA . LEU B 1 111 ? -0.499 -21.891 -13.781 1 96 111 LEU B CA 1
ATOM 2832 C C . LEU B 1 111 ? -1.593 -22.469 -12.891 1 96 111 LEU B C 1
ATOM 2834 O O . LEU B 1 111 ? -2.021 -23.609 -13.094 1 96 111 LEU B O 1
ATOM 2838 N N . ALA B 1 112 ? -2.119 -21.688 -11.977 1 97.31 112 ALA B N 1
ATOM 2839 C CA . ALA B 1 112 ? -3.043 -22.156 -10.945 1 97.31 112 ALA B CA 1
ATOM 2840 C C . ALA B 1 112 ? -4.449 -22.328 -11.516 1 97.31 112 ALA B C 1
ATOM 2842 O O . ALA B 1 112 ? -5.164 -23.266 -11.133 1 97.31 112 ALA B O 1
ATOM 2843 N N . GLU B 1 113 ? -4.824 -21.516 -12.461 1 97.75 113 GLU B N 1
ATOM 2844 C CA . GLU B 1 113 ? -6.234 -21.469 -12.828 1 97.75 113 GLU B CA 1
ATOM 2845 C C . GLU B 1 113 ? -6.469 -22.078 -14.211 1 97.75 113 GLU B C 1
ATOM 2847 O O . GLU B 1 113 ? -7.605 -22.391 -14.57 1 97.75 113 GLU B O 1
ATOM 2852 N N . LEU B 1 114 ? -5.406 -22.312 -14.977 1 96.88 114 LEU B N 1
ATOM 2853 C CA . LEU B 1 114 ? -5.613 -22.812 -16.328 1 96.88 114 LEU B CA 1
ATOM 2854 C C . LEU B 1 114 ? -4.773 -24.062 -16.594 1 96.88 114 LEU B C 1
ATOM 2856 O O . LEU B 1 114 ? -5.316 -25.141 -16.781 1 96.88 114 LEU B O 1
ATOM 2860 N N . ASP B 1 115 ? -3.436 -23.953 -16.469 1 95.38 115 ASP B N 1
ATOM 2861 C CA . ASP B 1 115 ? -2.537 -25.031 -16.891 1 95.38 115 ASP B CA 1
ATOM 2862 C C . ASP B 1 115 ? -2.77 -26.297 -16.062 1 95.38 115 ASP B C 1
ATOM 2864 O O . ASP B 1 115 ? -3.027 -27.359 -16.625 1 95.38 115 ASP B O 1
ATOM 2868 N N . ILE B 1 116 ? -2.721 -26.156 -14.781 1 96.06 116 ILE B N 1
ATOM 2869 C CA . ILE B 1 116 ? -2.805 -27.328 -13.922 1 96.06 116 ILE B CA 1
ATOM 2870 C C . ILE B 1 116 ? -4.227 -27.891 -13.961 1 96.06 116 ILE B C 1
ATOM 2872 O O . ILE B 1 116 ? -4.422 -29.094 -14.148 1 96.06 116 ILE B O 1
ATOM 2876 N N . PRO B 1 117 ? -5.258 -27.047 -13.867 1 96.81 117 PRO B N 1
ATOM 2877 C CA . PRO B 1 117 ? -6.621 -27.594 -13.945 1 96.81 117 PRO B CA 1
ATOM 2878 C C . PRO B 1 117 ? -6.895 -28.312 -15.266 1 96.81 117 PRO B C 1
ATOM 2880 O O . PRO B 1 117 ? -7.609 -29.312 -15.289 1 96.81 117 PRO B O 1
ATOM 2883 N N . ASN B 1 118 ? -6.293 -27.844 -16.328 1 96.31 118 ASN B N 1
ATOM 2884 C CA . ASN B 1 118 ? -6.465 -28.5 -17.609 1 96.31 118 ASN B CA 1
ATOM 2885 C C . ASN B 1 118 ? -5.863 -29.906 -17.609 1 96.31 118 ASN B C 1
ATOM 2887 O O . ASN B 1 118 ? -6.457 -30.844 -18.156 1 96.31 118 ASN B O 1
ATOM 2891 N N . ILE B 1 119 ? -4.707 -30.047 -17 1 94.06 119 ILE B N 1
ATOM 2892 C CA . ILE B 1 119 ? -4.051 -31.344 -16.906 1 94.06 119 ILE B CA 1
ATOM 2893 C C . ILE B 1 119 ? -4.867 -32.281 -16 1 94.06 119 ILE B C 1
ATOM 2895 O O . ILE B 1 119 ? -5.059 -33.469 -16.328 1 94.06 119 ILE B O 1
ATOM 2899 N N . LEU B 1 120 ? -5.379 -31.734 -14.945 1 92.56 120 LEU B N 1
ATOM 2900 C CA . LEU B 1 120 ? -6.188 -32.531 -14.031 1 92.56 120 LEU B CA 1
ATOM 2901 C C . LEU B 1 120 ? -7.48 -33 -14.695 1 92.56 120 LEU B C 1
ATOM 2903 O O . LEU B 1 120 ? -7.941 -34.094 -14.477 1 92.56 120 LEU B O 1
ATOM 2907 N N . LYS B 1 121 ? -8.078 -32.125 -15.477 1 94.94 121 LYS B N 1
ATOM 2908 C CA . LYS B 1 121 ? -9.258 -32.5 -16.25 1 94.94 121 LYS B CA 1
ATOM 2909 C C . LYS B 1 121 ? -8.961 -33.625 -17.219 1 94.94 121 LYS B C 1
ATOM 2911 O O . LYS B 1 121 ? -9.766 -34.562 -17.359 1 94.94 121 LYS B O 1
ATOM 2916 N N . GLN B 1 122 ? -7.781 -33.5 -17.875 1 93 122 GLN B N 1
ATOM 2917 C CA . GLN B 1 122 ? -7.352 -34.562 -18.781 1 93 122 GLN B CA 1
ATOM 2918 C C . GLN B 1 122 ? -7.184 -35.875 -18.047 1 93 122 GLN B C 1
ATOM 2920 O O . GLN B 1 122 ? -7.512 -36.938 -18.578 1 93 122 GLN B O 1
ATOM 2925 N N . ARG B 1 123 ? -6.625 -35.781 -16.875 1 90.75 123 ARG B N 1
ATOM 2926 C CA . ARG B 1 123 ? -6.449 -36.969 -16.062 1 90.75 123 ARG B CA 1
ATOM 2927 C C . ARG B 1 123 ? -7.793 -37.594 -15.719 1 90.75 123 ARG B C 1
ATOM 2929 O O . ARG B 1 123 ? -7.941 -38.812 -15.766 1 90.75 123 ARG B O 1
ATOM 2936 N N . ARG B 1 124 ? -8.805 -36.844 -15.375 1 91.81 124 ARG B N 1
ATOM 2937 C CA . ARG B 1 124 ? -10.148 -37.344 -15.094 1 91.81 124 ARG B CA 1
ATOM 2938 C C . ARG B 1 124 ? -10.773 -37.969 -16.344 1 91.81 124 ARG B C 1
ATOM 2940 O O . ARG B 1 124 ? -11.445 -39 -16.266 1 91.81 124 ARG B O 1
ATOM 2947 N N . GLN B 1 125 ? -10.547 -37.312 -17.438 1 94.81 125 GLN B N 1
ATOM 2948 C CA . GLN B 1 125 ? -11.055 -37.844 -18.703 1 94.81 125 GLN B CA 1
ATOM 2949 C C . GLN B 1 125 ? -10.453 -39.219 -19.016 1 94.81 125 GLN B C 1
ATOM 2951 O O . GLN B 1 125 ? -11.156 -40.125 -19.5 1 94.81 125 GLN B O 1
ATOM 2956 N N . LEU B 1 126 ? -9.125 -39.312 -18.734 1 91.5 126 LEU B N 1
ATOM 2957 C CA . LEU B 1 126 ? -8.469 -40.594 -18.953 1 91.5 126 LEU B CA 1
ATOM 2958 C C . LEU B 1 126 ? -9.102 -41.688 -18.094 1 91.5 126 LEU B C 1
ATOM 2960 O O . LEU B 1 126 ? -9.32 -42.812 -18.578 1 91.5 126 LEU B O 1
ATOM 2964 N N . ALA B 1 127 ? -9.398 -41.375 -16.891 1 90.19 127 ALA B N 1
ATOM 2965 C CA . ALA B 1 127 ? -10.031 -42.344 -15.992 1 90.19 127 ALA B CA 1
ATOM 2966 C C . ALA B 1 127 ? -11.367 -42.812 -16.562 1 90.19 127 ALA B C 1
ATOM 2968 O O . ALA B 1 127 ? -11.688 -44 -16.516 1 90.19 127 ALA B O 1
ATOM 2969 N N . LYS B 1 128 ? -12.148 -41.938 -17.125 1 95.44 128 LYS B N 1
ATOM 2970 C CA . LYS B 1 128 ? -13.43 -42.281 -17.734 1 95.44 128 LYS B CA 1
ATOM 2971 C C . LYS B 1 128 ? -13.227 -43.156 -18.969 1 95.44 128 LYS B C 1
ATOM 2973 O O . LYS B 1 128 ? -13.984 -44.094 -19.188 1 95.44 128 LYS B O 1
ATOM 2978 N N . LEU B 1 129 ? -12.234 -42.781 -19.75 1 95 129 LEU B N 1
ATOM 2979 C CA . LEU B 1 129 ? -11.961 -43.531 -20.984 1 95 129 LEU B CA 1
ATOM 2980 C C . LEU B 1 129 ? -11.492 -44.938 -20.672 1 95 129 LEU B C 1
ATOM 2982 O O . LEU B 1 129 ? -11.789 -45.875 -21.422 1 95 129 LEU B O 1
ATOM 2986 N N . VAL B 1 130 ? -10.758 -45.062 -19.531 1 92.31 130 VAL B N 1
ATOM 2987 C CA . VAL B 1 130 ? -10.328 -46.375 -19.094 1 92.31 130 VAL B CA 1
ATOM 2988 C C . VAL B 1 130 ? -11.547 -47.219 -18.734 1 92.31 130 VAL B C 1
ATOM 2990 O O . VAL B 1 130 ? -11.641 -48.406 -19.125 1 92.31 130 VAL B O 1
ATOM 2993 N N . LEU B 1 131 ? -12.492 -46.656 -18.062 1 95.12 131 LEU B N 1
ATOM 2994 C CA . LEU B 1 131 ? -13.719 -47.344 -17.703 1 95.12 131 LEU B CA 1
ATOM 2995 C C . LEU B 1 131 ? -14.523 -47.719 -18.938 1 95.12 131 LEU B C 1
ATOM 2997 O O . LEU B 1 131 ? -15.102 -48.812 -19.016 1 95.12 131 LEU B O 1
ATOM 3001 N N . ASP B 1 132 ? -14.57 -46.875 -19.922 1 96.25 132 ASP B N 1
ATOM 3002 C CA . ASP B 1 132 ? -15.273 -47.125 -21.188 1 96.25 132 ASP B CA 1
ATOM 3003 C C . ASP B 1 132 ? -14.641 -48.281 -21.938 1 96.25 132 ASP B C 1
ATOM 3005 O O . ASP B 1 132 ? -15.344 -49.125 -22.516 1 96.25 132 ASP B O 1
ATOM 3009 N N . TYR B 1 133 ? -13.336 -48.25 -21.953 1 95 133 TYR B N 1
ATOM 3010 C CA . TYR B 1 133 ? -12.609 -49.344 -22.609 1 95 133 TYR B CA 1
ATOM 3011 C C . TYR B 1 133 ? -12.875 -50.688 -21.938 1 95 133 TYR B C 1
ATOM 3013 O O . TYR B 1 133 ? -13.164 -51.688 -22.594 1 95 133 TYR B O 1
ATOM 3021 N N . ASP B 1 134 ? -12.852 -50.688 -20.625 1 94.94 134 ASP B N 1
ATOM 3022 C CA . ASP B 1 134 ? -13.102 -51.906 -19.859 1 94.94 134 ASP B CA 1
ATOM 3023 C C . ASP B 1 134 ? -14.516 -52.438 -20.109 1 94.94 134 ASP B C 1
ATOM 3025 O O . ASP B 1 134 ? -14.727 -53.625 -20.25 1 94.94 134 ASP B O 1
ATOM 3029 N N . SER B 1 135 ? -15.469 -51.531 -20.156 1 96.06 135 SER B N 1
ATOM 3030 C CA . SER B 1 135 ? -16.859 -51.906 -20.422 1 96.06 135 SER B CA 1
ATOM 3031 C C . SER B 1 135 ? -17.031 -52.5 -21.812 1 96.06 135 SER B C 1
ATOM 3033 O O . SER B 1 135 ? -17.703 -53.5 -21.969 1 96.06 135 SER B O 1
ATOM 3035 N N . ALA B 1 136 ? -16.391 -51.812 -22.766 1 96.56 136 ALA B N 1
ATOM 3036 C CA . ALA B 1 136 ? -16.469 -52.312 -24.141 1 96.56 136 ALA B CA 1
ATOM 3037 C C . ALA B 1 136 ? -15.812 -53.688 -24.281 1 96.56 136 ALA B C 1
ATOM 3039 O O . ALA B 1 136 ? -16.328 -54.562 -24.969 1 96.56 136 ALA B O 1
ATOM 3040 N N . ARG B 1 137 ? -14.68 -53.875 -23.625 1 95.44 137 ARG B N 1
ATOM 3041 C CA . ARG B 1 137 ? -13.953 -55.125 -23.656 1 95.44 137 ARG B CA 1
ATOM 3042 C C . ARG B 1 137 ? -14.766 -56.25 -23.016 1 95.44 137 ARG B C 1
ATOM 3044 O O . ARG B 1 137 ? -14.812 -57.375 -23.531 1 95.44 137 ARG B O 1
ATOM 3051 N N . ALA B 1 138 ? -15.477 -55.906 -21.922 1 96.38 138 ALA B N 1
ATOM 3052 C CA . ALA B 1 138 ? -16.297 -56.906 -21.234 1 96.38 138 ALA B CA 1
ATOM 3053 C C . ALA B 1 138 ? -17.469 -57.375 -22.109 1 96.38 138 ALA B C 1
ATOM 3055 O O . ALA B 1 138 ? -17.781 -58.562 -22.156 1 96.38 138 ALA B O 1
ATOM 3056 N N . ARG B 1 139 ? -18.125 -56.438 -22.797 1 95.88 139 ARG B N 1
ATOM 3057 C CA . ARG B 1 139 ? -19.234 -56.75 -23.688 1 95.88 139 ARG B CA 1
ATOM 3058 C C . ARG B 1 139 ? -18.766 -57.625 -24.844 1 95.88 139 ARG B C 1
ATOM 3060 O O . ARG B 1 139 ? -19.469 -58.562 -25.25 1 95.88 139 ARG B O 1
ATOM 3067 N N . TRP B 1 140 ? -17.609 -57.312 -25.438 1 95.94 140 TRP B N 1
ATOM 3068 C CA . TRP B 1 140 ? -17.062 -58.094 -26.547 1 95.94 140 TRP B CA 1
ATOM 3069 C C . TRP B 1 140 ? -16.734 -59.5 -26.125 1 95.94 140 TRP B C 1
ATOM 3071 O O . TRP B 1 140 ? -17.062 -60.469 -26.844 1 95.94 140 TRP B O 1
ATOM 3081 N N . LEU B 1 141 ? -16.125 -59.656 -24.906 1 94.69 141 LEU B N 1
ATOM 3082 C CA . LEU B 1 141 ? -15.766 -60.969 -24.391 1 94.69 141 LEU B CA 1
ATOM 3083 C C . LEU B 1 141 ? -17.016 -61.812 -24.156 1 94.69 141 LEU B C 1
ATOM 3085 O O . LEU B 1 141 ? -17.016 -63 -24.453 1 94.69 141 LEU B O 1
ATOM 3089 N N . GLN B 1 142 ? -18 -61.156 -23.656 1 93.62 142 GLN B N 1
ATOM 3090 C CA . GLN B 1 142 ? -19.266 -61.844 -23.438 1 93.62 142 GLN B CA 1
ATOM 3091 C C . GLN B 1 142 ? -19.875 -62.344 -24.75 1 93.62 142 GLN B C 1
ATOM 3093 O O . GLN B 1 142 ? -20.375 -63.469 -24.844 1 93.62 142 GLN B O 1
ATOM 3098 N N . ALA B 1 143 ? -19.828 -61.531 -25.781 1 92.5 143 ALA B N 1
ATOM 3099 C CA . ALA B 1 143 ? -20.359 -61.906 -27.078 1 92.5 143 ALA B CA 1
ATOM 3100 C C . ALA B 1 143 ? -19.562 -63.031 -27.719 1 92.5 143 ALA B C 1
ATOM 3102 O O . ALA B 1 143 ? -20.125 -63.875 -28.406 1 92.5 143 ALA B O 1
ATOM 3103 N N . THR B 1 144 ? -18.203 -63.031 -27.547 1 91.12 144 THR B N 1
ATOM 3104 C CA . THR B 1 144 ? -17.328 -64.062 -28.109 1 91.12 144 THR B CA 1
ATOM 3105 C C . THR B 1 144 ? -17.578 -65.375 -27.453 1 91.12 144 THR B C 1
ATOM 3107 O O . THR B 1 144 ? -17.531 -66.438 -28.125 1 91.12 144 THR B O 1
ATOM 3110 N N . LYS B 1 145 ? -17.922 -65.375 -26.156 1 90.94 145 LYS B N 1
ATOM 3111 C CA . LYS B 1 145 ? -18.25 -66.625 -25.438 1 90.94 145 LYS B CA 1
ATOM 3112 C C . LYS B 1 145 ? -19.578 -67.188 -25.938 1 90.94 145 LYS B C 1
ATOM 3114 O O . LYS B 1 145 ? -19.719 -68.438 -26.016 1 90.94 145 LYS B O 1
ATOM 3119 N N . SER B 1 146 ? -20.516 -66.375 -26.344 1 89 146 SER B N 1
ATOM 3120 C CA . SER B 1 146 ? -21.828 -66.812 -26.797 1 89 146 SER B CA 1
ATOM 3121 C C . SER B 1 146 ? -21.75 -67.438 -28.172 1 89 146 SER B C 1
ATOM 3123 O O . SER B 1 146 ? -22.641 -68.25 -28.547 1 89 146 SER B O 1
ATOM 3125 N N . ILE B 1 147 ? -20.766 -67 -29 1 86.94 147 ILE B N 1
ATOM 3126 C CA . ILE B 1 147 ? -20.594 -67.625 -30.328 1 86.94 147 ILE B CA 1
ATOM 3127 C C . ILE B 1 147 ? -20.234 -69.062 -30.203 1 86.94 147 ILE B C 1
ATOM 3129 O O . ILE B 1 147 ? -20.703 -69.938 -30.984 1 86.94 147 ILE B O 1
ATOM 3133 N N . ILE B 1 148 ? -19.391 -69.438 -29.25 1 83.88 148 ILE B N 1
ATOM 3134 C CA . ILE B 1 148 ? -18.938 -70.812 -29.016 1 83.88 148 ILE B CA 1
ATOM 3135 C C . ILE B 1 148 ? -20.125 -71.688 -28.594 1 83.88 148 ILE B C 1
ATOM 3137 O O . ILE B 1 148 ? -20.234 -72.875 -29.016 1 83.88 148 ILE B O 1
ATOM 3141 N N . SER B 1 149 ? -21.125 -71.188 -27.891 1 79.88 149 SER B N 1
ATOM 3142 C CA . SER B 1 149 ? -22.234 -71.938 -27.344 1 79.88 149 SER B CA 1
ATOM 3143 C C . SER B 1 149 ? -23.469 -71.875 -28.25 1 79.88 149 SER B C 1
ATOM 3145 O O . SER B 1 149 ? -24.422 -72.625 -28.062 1 79.88 149 SER B O 1
ATOM 3147 N N . GLY B 1 150 ? -23.453 -70.938 -29.109 1 74.62 150 GLY B N 1
ATOM 3148 C CA . GLY B 1 150 ? -24.703 -70.688 -29.797 1 74.62 150 GLY B CA 1
ATOM 3149 C C . GLY B 1 150 ? -24.844 -71.438 -31.125 1 74.62 150 GLY B C 1
ATOM 3150 O O . GLY B 1 150 ? -23.859 -71.938 -31.656 1 74.62 150 GLY B O 1
ATOM 3151 N N . THR B 1 151 ? -26.109 -71.5 -31.562 1 77 151 THR B N 1
ATOM 3152 C CA . THR B 1 151 ? -26.484 -72.188 -32.781 1 77 151 THR B CA 1
ATOM 3153 C C . THR B 1 151 ? -26.438 -71.25 -34 1 77 151 THR B C 1
ATOM 3155 O O . THR B 1 151 ? -26.016 -71.688 -35.062 1 77 151 THR B O 1
ATOM 3158 N N . ASN B 1 152 ? -26.781 -69.938 -33.812 1 77.75 152 ASN B N 1
ATOM 3159 C CA . ASN B 1 152 ? -26.781 -69 -34.906 1 77.75 152 ASN B CA 1
ATOM 3160 C C . ASN B 1 152 ? -25.453 -68.25 -35.031 1 77.75 152 ASN B C 1
ATOM 3162 O O . ASN B 1 152 ? -25.359 -67.062 -34.656 1 77.75 152 ASN B O 1
ATOM 3166 N N . THR B 1 153 ? -24.484 -68.875 -35.625 1 81.69 153 THR B N 1
ATOM 3167 C CA . THR B 1 153 ? -23.078 -68.5 -35.625 1 81.69 153 THR B CA 1
ATOM 3168 C C . THR B 1 153 ? -22.859 -67.188 -36.438 1 81.69 153 THR B C 1
ATOM 3170 O O . THR B 1 153 ? -22.062 -66.312 -36.062 1 81.69 153 THR B O 1
ATOM 3173 N N . GLN B 1 154 ? -23.703 -67 -37.5 1 83.88 154 GLN B N 1
ATOM 3174 C CA . GLN B 1 154 ? -23.469 -65.875 -38.406 1 83.88 154 GLN B CA 1
ATOM 3175 C C . GLN B 1 154 ? -23.859 -64.562 -37.719 1 83.88 154 GLN B C 1
ATOM 3177 O O . GLN B 1 154 ? -23.125 -63.594 -37.781 1 83.88 154 GLN B O 1
ATOM 3182 N N . SER B 1 155 ? -25.094 -64.562 -37.062 1 86.81 155 SER B N 1
ATOM 3183 C CA . SER B 1 155 ? -25.578 -63.344 -36.406 1 86.81 155 SER B CA 1
ATOM 3184 C C . SER B 1 155 ? -24.734 -62.969 -35.188 1 86.81 155 SER B C 1
ATOM 3186 O O . SER B 1 155 ? -24.453 -61.812 -34.938 1 86.81 155 SER B O 1
ATOM 3188 N N . LEU B 1 156 ? -24.219 -63.969 -34.5 1 85.75 156 LEU B N 1
ATOM 3189 C CA . LEU B 1 156 ? -23.406 -63.75 -33.281 1 85.75 156 LEU B CA 1
ATOM 3190 C C . LEU B 1 156 ? -22.016 -63.25 -33.656 1 85.75 156 LEU B C 1
ATOM 3192 O O . LEU B 1 156 ? -21.453 -62.438 -32.938 1 85.75 156 LEU B O 1
ATOM 3196 N N . THR B 1 157 ? -21.562 -63.75 -34.812 1 87.94 157 THR B N 1
ATOM 3197 C CA . THR B 1 157 ? -20.25 -63.312 -35.281 1 87.94 157 THR B CA 1
ATOM 3198 C C . THR B 1 157 ? -20.281 -61.875 -35.719 1 87.94 157 THR B C 1
ATOM 3200 O O . THR B 1 157 ? -19.328 -61.125 -35.469 1 87.94 157 THR B O 1
ATOM 3203 N N . ALA B 1 158 ? -21.438 -61.469 -36.375 1 90.62 158 ALA B N 1
ATOM 3204 C CA . ALA B 1 158 ? -21.578 -60.062 -36.781 1 90.62 158 ALA B CA 1
ATOM 3205 C C . ALA B 1 158 ? -21.641 -59.125 -35.594 1 90.62 158 ALA B C 1
ATOM 3207 O O . ALA B 1 158 ? -21.078 -58.031 -35.625 1 90.62 158 ALA B O 1
ATOM 3208 N N . LYS B 1 159 ? -22.312 -59.531 -34.594 1 90.44 159 LYS B N 1
ATOM 3209 C CA . LYS B 1 159 ? -22.406 -58.75 -33.375 1 90.44 159 LYS B CA 1
ATOM 3210 C C . LYS B 1 159 ? -21.047 -58.656 -32.688 1 90.44 159 LYS B C 1
ATOM 3212 O O . LYS B 1 159 ? -20.672 -57.562 -32.188 1 90.44 159 LYS B O 1
ATOM 3217 N N . ALA B 1 160 ? -20.25 -59.656 -32.562 1 91 160 ALA B N 1
ATOM 3218 C CA . ALA B 1 160 ? -18.922 -59.656 -31.969 1 91 160 ALA B CA 1
ATOM 3219 C C . ALA B 1 160 ? -17.953 -58.75 -32.719 1 91 160 ALA B C 1
ATOM 3221 O O . ALA B 1 160 ? -17.125 -58.094 -32.094 1 91 160 ALA B O 1
ATOM 3222 N N . ASP B 1 161 ? -18.188 -58.75 -34.062 1 93.5 161 ASP B N 1
ATOM 3223 C CA . ASP B 1 161 ? -17.344 -57.875 -34.875 1 93.5 161 ASP B CA 1
ATOM 3224 C C . ASP B 1 161 ? -17.625 -56.406 -34.594 1 93.5 161 ASP B C 1
ATOM 3226 O O . ASP B 1 161 ? -16.719 -55.594 -34.562 1 93.5 161 ASP B O 1
ATOM 3230 N N . SER B 1 162 ? -18.922 -56.125 -34.406 1 95.31 162 SER B N 1
ATOM 3231 C CA . SER B 1 162 ? -19.312 -54.75 -34.094 1 95.31 162 SER B CA 1
ATOM 3232 C C . SER B 1 162 ? -18.797 -54.344 -32.719 1 95.31 162 SER B C 1
ATOM 3234 O O . SER B 1 162 ? -18.328 -53.219 -32.562 1 95.31 162 SER B O 1
ATOM 3236 N N . LEU B 1 163 ? -18.828 -55.219 -31.797 1 95.81 163 LEU B N 1
ATOM 3237 C CA . LEU B 1 163 ? -18.359 -54.938 -30.438 1 95.81 163 LEU B CA 1
ATOM 3238 C C . LEU B 1 163 ? -16.828 -54.812 -30.422 1 95.81 163 LEU B C 1
ATOM 3240 O O . LEU B 1 163 ? -16.281 -54.031 -29.641 1 95.81 163 LEU B O 1
ATOM 3244 N N . LYS B 1 164 ? -16.203 -55.594 -31.297 1 95.38 164 LYS B N 1
ATOM 3245 C CA . LYS B 1 164 ? -14.75 -55.469 -31.406 1 95.38 164 LYS B CA 1
ATOM 3246 C C . LYS B 1 164 ? -14.352 -54.062 -31.906 1 95.38 164 LYS B C 1
ATOM 3248 O O . LYS B 1 164 ? -13.367 -53.5 -31.438 1 95.38 164 LYS B O 1
ATOM 3253 N N . GLU B 1 165 ? -15.141 -53.594 -32.844 1 96.75 165 GLU B N 1
ATOM 3254 C CA . GLU B 1 165 ? -14.898 -52.25 -33.344 1 96.75 165 GLU B CA 1
ATOM 3255 C C . GLU B 1 165 ? -15.062 -51.219 -32.219 1 96.75 165 GLU B C 1
ATOM 3257 O O . GLU B 1 165 ? -14.32 -50.219 -32.188 1 96.75 165 GLU B O 1
ATOM 3262 N N . GLU B 1 166 ? -15.953 -51.438 -31.344 1 96.94 166 GLU B N 1
ATOM 3263 C CA . GLU B 1 166 ? -16.156 -50.562 -30.203 1 96.94 166 GLU B CA 1
ATOM 3264 C C . GLU B 1 166 ? -14.977 -50.594 -29.25 1 96.94 166 GLU B C 1
ATOM 3266 O O . GLU B 1 166 ? -14.586 -49.562 -28.688 1 96.94 166 GLU B O 1
ATOM 3271 N N . VAL B 1 167 ? -14.453 -51.719 -29.016 1 95.88 167 VAL B N 1
ATOM 3272 C CA . VAL B 1 167 ? -13.289 -51.875 -28.156 1 95.88 167 VAL B CA 1
ATOM 3273 C C . VAL B 1 167 ? -12.094 -51.156 -28.75 1 95.88 167 VAL B C 1
ATOM 3275 O O . VAL B 1 167 ? -11.375 -50.438 -28.031 1 95.88 167 VAL B O 1
ATOM 3278 N N . ASP B 1 168 ? -11.945 -51.344 -30.094 1 97 168 ASP B N 1
ATOM 3279 C CA . ASP B 1 168 ? -10.828 -50.719 -30.766 1 97 168 ASP B CA 1
ATOM 3280 C C . ASP B 1 168 ? -10.961 -49.188 -30.688 1 97 168 ASP B C 1
ATOM 3282 O O . ASP B 1 168 ? -9.969 -48.469 -30.484 1 97 168 ASP B O 1
ATOM 3286 N N . GLU B 1 169 ? -12.156 -48.719 -30.859 1 97.19 169 GLU B N 1
ATOM 3287 C CA . GLU B 1 169 ? -12.398 -47.281 -30.766 1 97.19 169 GLU B CA 1
ATOM 3288 C C . GLU B 1 169 ? -12.133 -46.75 -29.359 1 97.19 169 GLU B C 1
ATOM 3290 O O . GLU B 1 169 ? -11.508 -45.719 -29.188 1 97.19 169 GLU B O 1
ATOM 3295 N N . ALA B 1 170 ? -12.594 -47.375 -28.375 1 96.81 170 ALA B N 1
ATOM 3296 C CA . ALA B 1 170 ? -12.383 -47 -26.984 1 96.81 170 ALA B CA 1
ATOM 3297 C C . ALA B 1 170 ? -10.898 -47.031 -26.625 1 96.81 170 ALA B C 1
ATOM 3299 O O . ALA B 1 170 ? -10.406 -46.156 -25.891 1 96.81 170 ALA B O 1
ATOM 3300 N N . MET B 1 171 ? -10.211 -48.031 -27.125 1 95.06 171 MET B N 1
ATOM 3301 C CA . MET B 1 171 ? -8.781 -48.188 -26.875 1 95.06 171 MET B CA 1
ATOM 3302 C C . MET B 1 171 ? -8.016 -47 -27.5 1 95.06 171 MET B C 1
ATOM 3304 O O . MET B 1 171 ? -7.113 -46.438 -26.875 1 95.06 171 MET B O 1
ATOM 3308 N N . ASN B 1 172 ? -8.43 -46.75 -28.75 1 96.5 172 ASN B N 1
ATOM 3309 C CA . ASN B 1 172 ? -7.77 -45.656 -29.453 1 96.5 172 ASN B CA 1
ATOM 3310 C C . ASN B 1 172 ? -7.965 -44.312 -28.719 1 96.5 172 ASN B C 1
ATOM 3312 O O . ASN B 1 172 ? -7.023 -43.531 -28.578 1 96.5 172 ASN B O 1
ATOM 3316 N N . LYS B 1 173 ? -9.141 -44.031 -28.266 1 96.75 173 LYS B N 1
ATOM 3317 C CA . LYS B 1 173 ? -9.43 -42.812 -27.516 1 96.75 173 LYS B CA 1
ATOM 3318 C C . LYS B 1 173 ? -8.625 -42.75 -26.219 1 96.75 173 LYS B C 1
ATOM 3320 O O . LYS B 1 173 ? -8.094 -41.719 -25.844 1 96.75 173 LYS B O 1
ATOM 3325 N N . MET B 1 174 ? -8.562 -43.812 -25.547 1 94.25 174 MET B N 1
ATOM 3326 C CA . MET B 1 174 ? -7.828 -43.906 -24.281 1 94.25 174 MET B CA 1
ATOM 3327 C C . MET B 1 174 ? -6.34 -43.656 -24.5 1 94.25 174 MET B C 1
ATOM 3329 O O . MET B 1 174 ? -5.715 -42.906 -23.75 1 94.25 174 MET B O 1
ATOM 3333 N N . GLU B 1 175 ? -5.812 -44.344 -25.547 1 93.12 175 GLU B N 1
ATOM 3334 C CA . GLU B 1 175 ? -4.383 -44.219 -25.828 1 93.12 175 GLU B CA 1
ATOM 3335 C C . GLU B 1 175 ? -4.023 -42.781 -26.219 1 93.12 175 GLU B C 1
ATOM 3337 O O . GLU B 1 175 ? -2.969 -42.281 -25.828 1 93.12 175 GLU B O 1
ATOM 3342 N N . LEU B 1 176 ? -4.949 -42.219 -27.031 1 94.75 176 LEU B N 1
ATOM 3343 C CA . LEU B 1 176 ? -4.73 -40.844 -27.438 1 94.75 176 LEU B CA 1
ATOM 3344 C C . LEU B 1 176 ? -4.73 -39.906 -26.219 1 94.75 176 LEU B C 1
ATOM 3346 O O . LEU B 1 176 ? -3.883 -39.031 -26.109 1 94.75 176 LEU B O 1
ATOM 3350 N N . CYS B 1 177 ? -5.66 -40.094 -25.344 1 93.62 177 CYS B N 1
ATOM 3351 C CA . CYS B 1 177 ? -5.762 -39.281 -24.125 1 93.62 177 CYS B CA 1
ATOM 3352 C C . CYS B 1 177 ? -4.555 -39.5 -23.219 1 93.62 177 CYS B C 1
ATOM 3354 O O . CYS B 1 177 ? -4.035 -38.531 -22.641 1 93.62 177 CYS B O 1
ATOM 3356 N N . LYS B 1 178 ? -4.145 -40.656 -23.094 1 89.19 178 LYS B N 1
ATOM 3357 C CA . LYS B 1 178 ? -2.99 -41.031 -22.281 1 89.19 178 LYS B CA 1
ATOM 3358 C C . LYS B 1 178 ? -1.728 -40.344 -22.781 1 89.19 178 LYS B C 1
ATOM 3360 O O . LYS B 1 178 ? -0.947 -39.781 -22 1 89.19 178 LYS B O 1
ATOM 3365 N N . ASP B 1 179 ? -1.562 -40.375 -24.156 1 91.19 179 ASP B N 1
ATOM 3366 C CA . ASP B 1 179 ? -0.396 -39.75 -24.766 1 91.19 179 ASP B CA 1
ATOM 3367 C C . ASP B 1 179 ? -0.404 -38.25 -24.547 1 91.19 179 ASP B C 1
ATOM 3369 O O . ASP B 1 179 ? 0.634 -37.656 -24.25 1 91.19 179 ASP B O 1
ATOM 3373 N N . GLN B 1 180 ? -1.514 -37.719 -24.688 1 93.12 180 GLN B N 1
ATOM 3374 C CA . GLN B 1 180 ? -1.633 -36.281 -24.484 1 93.12 180 GLN B CA 1
ATOM 3375 C C . GLN B 1 180 ? -1.358 -35.906 -23.031 1 93.12 180 GLN B C 1
ATOM 3377 O O . GLN B 1 180 ? -0.659 -34.906 -22.766 1 93.12 180 GLN B O 1
ATOM 3382 N N . LEU B 1 181 ? -1.884 -36.594 -22.125 1 90 181 LEU B N 1
ATOM 3383 C CA . LEU B 1 181 ? -1.669 -36.344 -20.703 1 90 181 LEU B CA 1
ATOM 3384 C C . LEU B 1 181 ? -0.19 -36.438 -20.344 1 90 181 LEU B C 1
ATOM 3386 O O . LEU B 1 181 ? 0.344 -35.594 -19.609 1 90 181 LEU B O 1
ATOM 3390 N N . SER B 1 182 ? 0.437 -37.5 -20.875 1 87.06 182 SER B N 1
ATOM 3391 C CA . SER B 1 182 ? 1.86 -37.688 -20.625 1 87.06 182 SER B CA 1
ATOM 3392 C C . SER B 1 182 ? 2.682 -36.5 -21.125 1 87.06 182 SER B C 1
ATOM 3394 O O . SER B 1 182 ? 3.604 -36.062 -20.438 1 87.06 182 SER B O 1
ATOM 3396 N N . ALA B 1 183 ? 2.285 -36.031 -22.297 1 89.88 183 ALA B N 1
ATOM 3397 C CA . ALA B 1 183 ? 2.982 -34.875 -22.875 1 89.88 183 ALA B CA 1
ATOM 3398 C C . ALA B 1 183 ? 2.791 -33.625 -22 1 89.88 183 ALA B C 1
ATOM 3400 O O . ALA B 1 183 ? 3.748 -32.906 -21.734 1 89.88 183 ALA B O 1
ATOM 3401 N N . ASP B 1 184 ? 1.595 -33.406 -21.594 1 91.12 184 ASP B N 1
ATOM 3402 C CA . ASP B 1 184 ? 1.275 -32.25 -20.781 1 91.12 184 ASP B CA 1
ATOM 3403 C C . ASP B 1 184 ? 1.955 -32.312 -19.422 1 91.12 184 ASP B C 1
ATOM 3405 O O . ASP B 1 184 ? 2.434 -31.297 -18.906 1 91.12 184 ASP B O 1
ATOM 3409 N N . MET B 1 185 ? 1.962 -33.438 -18.812 1 84 185 MET B N 1
ATOM 3410 C CA . MET B 1 185 ? 2.627 -33.625 -17.531 1 84 185 MET B CA 1
ATOM 3411 C C . MET B 1 185 ? 4.129 -33.406 -17.656 1 84 185 MET B C 1
ATOM 3413 O O . MET B 1 185 ? 4.73 -32.75 -16.797 1 84 185 MET B O 1
ATOM 3417 N N . TYR B 1 186 ? 4.68 -34.031 -18.75 1 83.5 186 TYR B N 1
ATOM 3418 C CA . TYR B 1 186 ? 6.102 -33.812 -19 1 83.5 186 TYR B CA 1
ATOM 3419 C C . TYR B 1 186 ? 6.426 -32.344 -19.141 1 83.5 186 TYR B C 1
ATOM 3421 O O . TYR B 1 186 ? 7.418 -31.859 -18.578 1 83.5 186 TYR B O 1
ATOM 3429 N N . ASN B 1 187 ? 5.605 -31.688 -19.891 1 88 187 ASN B N 1
ATOM 3430 C CA . ASN B 1 187 ? 5.805 -30.25 -20.094 1 88 187 ASN B CA 1
ATOM 3431 C C . ASN B 1 187 ? 5.738 -29.484 -18.766 1 88 187 ASN B C 1
ATOM 3433 O O . ASN B 1 187 ? 6.535 -28.578 -18.531 1 88 187 ASN B O 1
ATOM 3437 N N . PHE B 1 188 ? 4.852 -29.859 -17.953 1 88.81 188 PHE B N 1
ATOM 3438 C CA . PHE B 1 188 ? 4.703 -29.25 -16.641 1 88.81 188 PHE B CA 1
ATOM 3439 C C . PHE B 1 188 ? 5.949 -29.469 -15.789 1 88.81 188 PHE B C 1
ATOM 3441 O O . PHE B 1 188 ? 6.504 -28.516 -15.227 1 88.81 188 PHE B O 1
ATOM 3448 N N . PHE B 1 189 ? 6.418 -30.578 -15.758 1 82.88 189 PHE B N 1
ATOM 3449 C CA . PHE B 1 189 ? 7.52 -30.922 -14.867 1 82.88 189 PHE B CA 1
ATOM 3450 C C . PHE B 1 189 ? 8.836 -30.375 -15.398 1 82.88 189 PHE B C 1
ATOM 3452 O O . PHE B 1 189 ? 9.734 -30.031 -14.625 1 82.88 189 PHE B O 1
ATOM 3459 N N . SER B 1 190 ? 8.906 -30.297 -16.766 1 85 190 SER B N 1
ATOM 3460 C CA . SER B 1 190 ? 10.125 -29.75 -17.375 1 85 190 SER B CA 1
ATOM 3461 C C . SER B 1 190 ? 10.289 -28.266 -17.062 1 85 190 SER B C 1
ATOM 3463 O O . SER B 1 190 ? 11.398 -27.734 -17.109 1 85 190 SER B O 1
ATOM 3465 N N . LYS B 1 191 ? 9.125 -27.625 -16.688 1 87.81 191 LYS B N 1
ATOM 3466 C CA . LYS B 1 191 ? 9.141 -26.188 -16.438 1 87.81 191 LYS B CA 1
ATOM 3467 C C . LYS B 1 191 ? 9.148 -25.875 -14.945 1 87.81 191 LYS B C 1
ATOM 3469 O O . LYS B 1 191 ? 8.867 -24.75 -14.539 1 87.81 191 LYS B O 1
ATOM 3474 N N . GLU B 1 192 ? 9.43 -26.828 -14.18 1 82.69 192 GLU B N 1
ATOM 3475 C CA . GLU B 1 192 ? 9.391 -26.641 -12.727 1 82.69 192 GLU B CA 1
ATOM 3476 C C . GLU B 1 192 ? 10.367 -25.547 -12.281 1 82.69 192 GLU B C 1
ATOM 3478 O O . GLU B 1 192 ? 10.039 -24.75 -11.414 1 82.69 192 GLU B O 1
ATOM 3483 N N . ALA B 1 193 ? 11.531 -25.625 -12.906 1 84.88 193 ALA B N 1
ATOM 3484 C CA . ALA B 1 193 ? 12.539 -24.625 -12.586 1 84.88 193 ALA B CA 1
ATOM 3485 C C . ALA B 1 193 ? 12.039 -23.219 -12.914 1 84.88 193 ALA B C 1
ATOM 3487 O O . ALA B 1 193 ? 12.312 -22.266 -12.18 1 84.88 193 ALA B O 1
ATOM 3488 N N . ASP B 1 194 ? 11.312 -23.109 -14.008 1 89.88 194 ASP B N 1
ATOM 3489 C CA . ASP B 1 194 ? 10.742 -21.812 -14.391 1 89.88 194 ASP B CA 1
ATOM 3490 C C . ASP B 1 194 ? 9.742 -21.328 -13.344 1 89.88 194 ASP B C 1
ATOM 3492 O O . ASP B 1 194 ? 9.695 -20.141 -13.031 1 89.88 194 ASP B O 1
ATOM 3496 N N . TYR B 1 195 ? 9.008 -22.219 -12.805 1 90.94 195 TYR B N 1
ATOM 3497 C CA . TYR B 1 195 ? 8.016 -21.875 -11.797 1 90.94 195 TYR B CA 1
ATOM 3498 C C . TYR B 1 19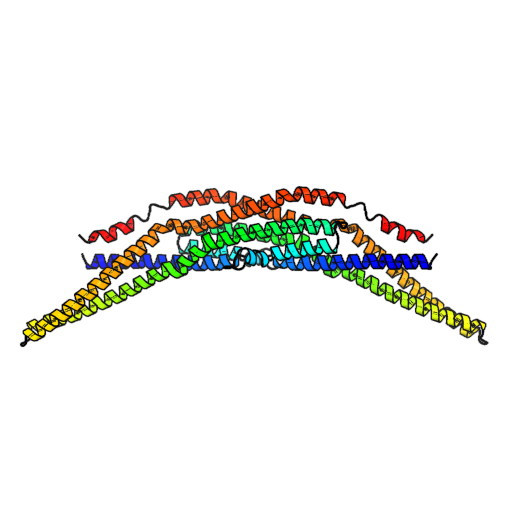5 ? 8.695 -21.391 -10.516 1 90.94 195 TYR B C 1
ATOM 3500 O O . TYR B 1 195 ? 8.227 -20.438 -9.883 1 90.94 195 TYR B O 1
ATOM 3508 N N . ALA B 1 196 ? 9.75 -22.062 -10.195 1 92.62 196 ALA B N 1
ATOM 3509 C CA . ALA B 1 196 ? 10.516 -21.672 -9.016 1 92.62 196 ALA B CA 1
ATOM 3510 C C . ALA B 1 196 ? 11.117 -20.281 -9.195 1 92.62 196 ALA B C 1
ATOM 3512 O O . ALA B 1 196 ? 11.219 -19.516 -8.234 1 92.62 196 ALA B O 1
ATOM 3513 N N . ARG B 1 197 ? 11.445 -19.922 -10.367 1 94.69 197 ARG B N 1
ATOM 3514 C CA . ARG B 1 197 ? 12.125 -18.672 -10.695 1 94.69 197 ARG B CA 1
ATOM 3515 C C . ARG B 1 197 ? 11.219 -17.469 -10.438 1 94.69 197 ARG B C 1
ATOM 3517 O O . ARG B 1 197 ? 11.703 -16.375 -10.133 1 94.69 197 ARG B O 1
ATOM 3524 N N . TYR B 1 198 ? 9.922 -17.641 -10.508 1 96.12 198 TYR B N 1
ATOM 3525 C CA . TYR B 1 198 ? 8.992 -16.531 -10.312 1 96.12 198 TYR B CA 1
ATOM 3526 C C . TYR B 1 198 ? 9.188 -15.898 -8.945 1 96.12 198 TYR B C 1
ATOM 3528 O O . TYR B 1 198 ? 9.07 -14.672 -8.797 1 96.12 198 TYR B O 1
ATOM 3536 N N . TYR B 1 199 ? 9.539 -16.672 -7.988 1 96.56 199 TYR B N 1
ATOM 3537 C CA . TYR B 1 199 ? 9.688 -16.172 -6.625 1 96.56 199 TYR B CA 1
ATOM 3538 C C . TYR B 1 199 ? 10.984 -15.391 -6.469 1 96.56 199 TYR B C 1
ATOM 3540 O O . TYR B 1 199 ? 11.031 -14.391 -5.75 1 96.56 199 TYR B O 1
ATO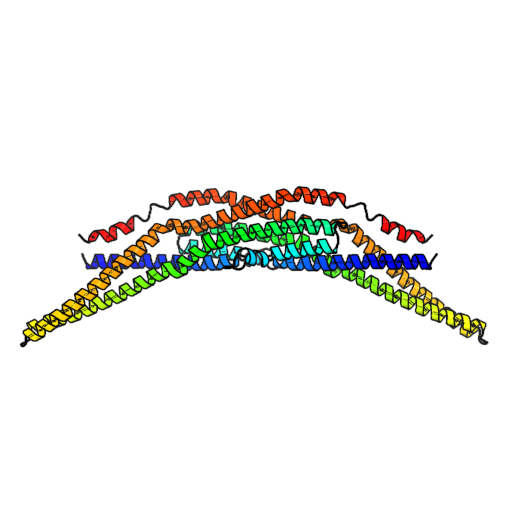M 3548 N N . VAL B 1 200 ? 11.984 -15.82 -7.152 1 96.44 200 VAL B N 1
ATOM 3549 C CA . VAL B 1 200 ? 13.25 -15.086 -7.172 1 96.44 200 VAL B CA 1
ATOM 3550 C C . VAL B 1 200 ? 13.062 -13.773 -7.93 1 96.44 200 VAL B C 1
ATOM 3552 O O . VAL B 1 200 ? 13.539 -12.719 -7.488 1 96.44 200 VAL B O 1
ATOM 3555 N N . MET B 1 201 ? 12.359 -13.875 -9.016 1 97.62 201 MET B N 1
ATOM 3556 C CA . MET B 1 201 ? 12.07 -12.695 -9.836 1 97.62 201 MET B CA 1
ATOM 3557 C C . MET B 1 201 ? 11.312 -11.648 -9.023 1 97.62 201 MET B C 1
ATOM 3559 O O . MET B 1 201 ? 11.484 -10.445 -9.25 1 97.62 201 MET B O 1
ATOM 3563 N N . LEU B 1 202 ? 10.484 -12.102 -8.133 1 98.31 202 LEU B N 1
ATOM 3564 C CA . LEU B 1 202 ? 9.766 -11.18 -7.254 1 98.31 202 LEU B CA 1
ATOM 3565 C C . LEU B 1 202 ? 10.742 -10.336 -6.441 1 98.31 202 LEU B C 1
ATOM 3567 O O . LEU B 1 202 ? 10.633 -9.102 -6.422 1 98.31 202 LEU B O 1
ATOM 3571 N N . LEU B 1 203 ? 11.703 -10.953 -5.793 1 98.38 203 LEU B N 1
ATOM 3572 C CA . LEU B 1 203 ? 12.68 -10.234 -4.977 1 98.38 203 LEU B CA 1
ATOM 3573 C C . LEU B 1 203 ? 13.547 -9.328 -5.844 1 98.38 203 LEU B C 1
ATOM 3575 O O . LEU B 1 203 ? 13.883 -8.219 -5.43 1 98.38 203 LEU B O 1
ATOM 3579 N N . GLU B 1 204 ? 13.852 -9.82 -7.023 1 98.38 204 GLU B N 1
ATOM 3580 C CA . GLU B 1 204 ? 14.641 -9.008 -7.941 1 98.38 204 GLU B CA 1
ATOM 3581 C C . GLU B 1 204 ? 13.883 -7.75 -8.359 1 98.38 204 GLU B C 1
ATOM 3583 O O . GLU B 1 204 ? 14.461 -6.66 -8.414 1 98.38 204 GLU B O 1
ATOM 3588 N N . ALA B 1 205 ? 12.641 -7.941 -8.664 1 98.56 205 ALA B N 1
ATOM 3589 C CA . ALA B 1 205 ? 11.805 -6.805 -9.039 1 98.56 205 ALA B CA 1
ATOM 3590 C C . ALA B 1 205 ? 11.672 -5.816 -7.883 1 98.56 205 ALA B C 1
ATOM 3592 O O . ALA B 1 205 ? 11.695 -4.602 -8.094 1 98.56 205 ALA B O 1
ATOM 3593 N N . GLN B 1 206 ? 11.516 -6.32 -6.695 1 98.62 206 GLN B N 1
ATOM 3594 C CA . GLN B 1 206 ? 11.438 -5.469 -5.516 1 98.62 206 GLN B CA 1
ATOM 3595 C C . GLN B 1 206 ? 12.742 -4.719 -5.285 1 98.62 206 GLN B C 1
ATOM 3597 O O . GLN B 1 206 ? 12.742 -3.533 -4.953 1 98.62 206 GLN B O 1
ATOM 3602 N N . ALA B 1 207 ? 13.844 -5.406 -5.484 1 98.75 207 ALA B N 1
ATOM 3603 C CA . ALA B 1 207 ? 15.133 -4.742 -5.352 1 98.75 207 ALA B CA 1
ATOM 3604 C C . ALA B 1 207 ? 15.266 -3.598 -6.355 1 98.75 207 ALA B C 1
ATOM 3606 O O . ALA B 1 207 ? 15.727 -2.506 -6.004 1 98.75 207 ALA B O 1
ATOM 3607 N N . ASP B 1 208 ? 14.828 -3.887 -7.527 1 98.75 208 ASP B N 1
ATOM 3608 C CA . ASP B 1 208 ? 14.898 -2.863 -8.57 1 98.75 208 ASP B CA 1
ATOM 3609 C C . ASP B 1 208 ? 14.023 -1.666 -8.219 1 98.75 208 ASP B C 1
ATOM 3611 O O . ASP B 1 208 ? 14.414 -0.517 -8.43 1 98.75 208 ASP B O 1
ATOM 3615 N N . TYR B 1 209 ? 12.938 -1.891 -7.727 1 98.75 209 TYR B N 1
ATOM 3616 C CA . TYR B 1 209 ? 12.023 -0.836 -7.305 1 98.75 209 TYR B CA 1
ATOM 3617 C C . TYR B 1 209 ? 12.648 0.035 -6.223 1 98.75 209 TYR B C 1
ATOM 3619 O O . TYR B 1 209 ? 12.625 1.265 -6.316 1 98.75 209 TYR B O 1
ATOM 3627 N N . HIS B 1 210 ? 13.156 -0.558 -5.184 1 98.81 210 HIS B N 1
ATOM 3628 C CA . HIS B 1 210 ? 13.781 0.188 -4.098 1 98.81 210 HIS B CA 1
ATOM 3629 C C . HIS B 1 210 ? 15.008 0.952 -4.594 1 98.81 210 HIS B C 1
ATOM 3631 O O . HIS B 1 210 ? 15.25 2.086 -4.172 1 98.81 210 HIS B O 1
ATOM 3637 N N . ARG B 1 211 ? 15.727 0.34 -5.48 1 98.81 211 ARG B N 1
ATOM 3638 C CA . ARG B 1 211 ? 16.906 0.999 -6.039 1 98.81 211 ARG B CA 1
ATOM 3639 C C . ARG B 1 211 ? 16.516 2.26 -6.805 1 98.81 211 ARG B C 1
ATOM 3641 O O . ARG B 1 211 ? 17.094 3.326 -6.594 1 98.81 211 ARG B O 1
ATOM 3648 N N . LYS B 1 212 ? 15.531 2.139 -7.652 1 98.81 212 LYS B N 1
ATOM 3649 C CA . LYS B 1 212 ? 15.102 3.268 -8.469 1 98.81 212 LYS B CA 1
ATOM 3650 C C . LYS B 1 212 ? 14.484 4.367 -7.609 1 98.81 212 LYS B C 1
ATOM 3652 O O . LYS B 1 212 ? 14.758 5.551 -7.816 1 98.81 212 LYS B O 1
ATOM 3657 N N . SER B 1 213 ? 13.703 3.98 -6.688 1 98.81 213 SER B N 1
ATOM 3658 C CA . SER B 1 213 ? 13.078 4.949 -5.793 1 98.81 213 SER B CA 1
ATOM 3659 C C . SER B 1 213 ? 14.117 5.676 -4.945 1 98.81 213 SER B C 1
ATOM 3661 O O . SER B 1 213 ? 14.039 6.891 -4.77 1 98.81 213 SER B O 1
ATOM 3663 N N . LEU B 1 214 ? 15.078 4.934 -4.453 1 98.69 214 LEU B N 1
ATOM 3664 C CA . LEU B 1 214 ? 16.141 5.531 -3.658 1 98.69 214 LEU B CA 1
ATOM 3665 C C . LEU B 1 214 ? 16.969 6.492 -4.5 1 98.69 214 LEU B C 1
ATOM 3667 O O . LEU B 1 214 ? 17.297 7.594 -4.051 1 98.69 214 LEU B O 1
ATOM 3671 N N . THR B 1 215 ? 17.297 6.051 -5.684 1 98.75 215 THR B N 1
ATOM 3672 C CA . THR B 1 215 ? 18.062 6.891 -6.59 1 98.75 215 THR B CA 1
ATOM 3673 C C . THR B 1 215 ? 17.328 8.211 -6.855 1 98.75 215 THR B C 1
ATOM 3675 O O . THR B 1 215 ? 17.953 9.273 -6.848 1 98.75 215 THR B O 1
ATOM 3678 N N . LEU B 1 216 ? 16.047 8.133 -7.078 1 98.62 216 LEU B N 1
ATOM 3679 C CA . LEU B 1 216 ? 15.227 9.312 -7.293 1 98.62 216 LEU B CA 1
ATOM 3680 C C . LEU B 1 216 ? 15.273 10.242 -6.082 1 98.62 216 LEU B C 1
ATOM 3682 O O . LEU B 1 216 ? 15.523 11.438 -6.223 1 98.62 216 LEU B O 1
ATOM 3686 N N . LEU B 1 217 ? 15.141 9.727 -4.91 1 98.56 217 LEU B N 1
ATOM 3687 C CA . LEU B 1 217 ? 15.102 10.523 -3.688 1 98.56 217 LEU B CA 1
ATOM 3688 C C . LEU B 1 217 ? 16.469 11.148 -3.41 1 98.56 217 LEU B C 1
ATOM 3690 O O . LEU B 1 217 ? 16.547 12.312 -3.016 1 98.56 217 LEU B O 1
ATOM 3694 N N . GLU B 1 218 ? 17.5 10.375 -3.633 1 98.12 218 GLU B N 1
ATOM 3695 C CA . GLU B 1 218 ? 18.844 10.875 -3.404 1 98.12 218 GLU B CA 1
ATOM 3696 C C . GLU B 1 218 ? 19.203 11.984 -4.391 1 98.12 218 GLU B C 1
ATOM 3698 O O . GLU B 1 218 ? 20.047 12.836 -4.102 1 98.12 218 GLU B O 1
ATOM 3703 N N . SER B 1 219 ? 18.594 11.992 -5.512 1 98.19 219 SER B N 1
ATOM 3704 C CA . SER B 1 219 ? 18.844 13.016 -6.523 1 98.19 219 SER B CA 1
ATOM 3705 C C . SER B 1 219 ? 18.141 14.32 -6.188 1 98.19 219 SER B C 1
ATOM 3707 O O . SER B 1 219 ? 18.609 15.398 -6.547 1 98.19 219 SER B O 1
ATOM 3709 N N . VAL B 1 220 ? 17.047 14.305 -5.465 1 97.44 220 VAL B N 1
ATOM 3710 C CA . VAL B 1 220 ? 16.234 15.508 -5.285 1 97.44 220 VAL B CA 1
ATOM 3711 C C . VAL B 1 220 ? 16.422 16.047 -3.873 1 97.44 220 VAL B C 1
ATOM 3713 O O . VAL B 1 220 ? 16.25 17.25 -3.633 1 97.44 220 VAL B O 1
ATOM 3716 N N . LEU B 1 221 ? 16.844 15.227 -2.898 1 97.25 221 LEU B N 1
ATOM 3717 C CA . LEU B 1 221 ? 16.859 15.586 -1.485 1 97.25 221 LEU B CA 1
ATOM 3718 C C . LEU B 1 221 ? 17.859 16.719 -1.232 1 97.25 221 LEU B C 1
ATOM 3720 O O . LEU B 1 221 ? 17.562 17.672 -0.523 1 97.25 221 LEU B O 1
ATOM 3724 N N . PRO B 1 222 ? 19.031 16.656 -1.925 1 96.44 222 PRO B N 1
ATOM 3725 C CA . PRO B 1 222 ? 20 17.719 -1.679 1 96.44 222 PRO B CA 1
ATOM 3726 C C . PRO B 1 222 ? 19.469 19.094 -2.082 1 96.44 222 PRO B C 1
ATOM 3728 O O . PRO B 1 222 ? 19.641 20.078 -1.348 1 96.44 222 PRO B O 1
ATOM 3731 N N . THR B 1 223 ? 18.75 19.172 -3.176 1 95.25 223 THR B N 1
ATOM 3732 C CA . THR B 1 223 ? 18.172 20.422 -3.645 1 95.25 223 THR B CA 1
ATOM 3733 C C . THR B 1 223 ? 17.062 20.906 -2.711 1 95.25 223 THR B C 1
ATOM 3735 O O . THR B 1 223 ? 16.984 22.094 -2.387 1 95.25 223 THR B O 1
ATOM 3738 N N . ILE B 1 224 ? 16.281 20.047 -2.23 1 94.69 224 ILE B N 1
ATOM 3739 C CA . ILE B 1 224 ? 15.148 20.359 -1.355 1 94.69 224 ILE B CA 1
ATOM 3740 C C . ILE B 1 224 ? 15.672 20.812 0.006 1 94.69 224 ILE B C 1
ATOM 3742 O O . ILE B 1 224 ? 15.188 21.812 0.56 1 94.69 224 ILE B O 1
ATOM 3746 N N . GLN B 1 225 ? 16.719 20.156 0.49 1 93.06 225 GLN B N 1
ATOM 3747 C CA . GLN B 1 225 ? 17.312 20.484 1.782 1 93.06 225 GLN B CA 1
ATOM 3748 C C . GLN B 1 225 ? 18 21.844 1.737 1 93.06 225 GLN B C 1
ATOM 3750 O O . GLN B 1 225 ? 18 22.578 2.723 1 93.06 225 GLN B O 1
ATOM 3755 N N . ALA B 1 226 ? 18.547 22.203 0.611 1 90.75 226 ALA B N 1
ATOM 3756 C CA . ALA B 1 226 ? 19.203 23.484 0.438 1 90.75 226 ALA B CA 1
ATOM 3757 C C . ALA B 1 226 ? 18.188 24.625 0.462 1 90.75 226 ALA B C 1
ATOM 3759 O O . ALA B 1 226 ? 18.484 25.719 0.98 1 90.75 226 ALA B O 1
ATOM 3760 N N . GLN B 1 227 ? 17.016 24.422 -0.051 1 86.69 227 GLN B N 1
ATOM 3761 C CA . GLN B 1 227 ? 15.977 25.438 -0.108 1 86.69 227 GLN B CA 1
ATOM 3762 C C . GLN B 1 227 ? 15.312 25.625 1.255 1 86.69 227 GLN B C 1
ATOM 3764 O O . GLN B 1 227 ? 14.773 26.688 1.55 1 86.69 227 GLN B O 1
ATOM 3769 N N . GLN B 1 228 ? 15.227 24.656 2.041 1 81.69 228 GLN B N 1
ATOM 3770 C CA . GLN B 1 228 ? 14.641 24.734 3.379 1 81.69 228 GLN B CA 1
ATOM 3771 C C . GLN B 1 228 ? 15.438 25.688 4.27 1 81.69 228 GLN B C 1
ATOM 3773 O O . GLN B 1 228 ? 14.859 26.375 5.109 1 81.69 228 GLN B O 1
ATOM 3778 N N . GLY B 1 229 ? 16.75 25.781 4.25 1 69.94 229 GLY B N 1
ATOM 3779 C CA . GLY B 1 229 ? 17.641 26.609 5.059 1 69.94 229 GLY B CA 1
ATOM 3780 C C . GLY B 1 229 ? 17.547 28.078 4.711 1 69.94 229 GLY B C 1
ATOM 3781 O O . GLY B 1 229 ? 17.828 28.938 5.547 1 69.94 229 GLY B O 1
ATOM 3782 N N . GLU B 1 230 ? 17.141 28.5 3.619 1 57.97 230 GLU B N 1
ATOM 3783 C CA . GLU B 1 230 ? 17.125 29.891 3.188 1 57.97 230 GLU B CA 1
ATOM 3784 C C . GLU B 1 230 ? 15.875 30.609 3.707 1 57.97 230 GLU B C 1
ATOM 3786 O O . GLU B 1 230 ? 15.859 31.844 3.816 1 57.97 230 GLU B O 1
ATOM 3791 N N . GLY B 1 231 ? 14.664 30.047 4.11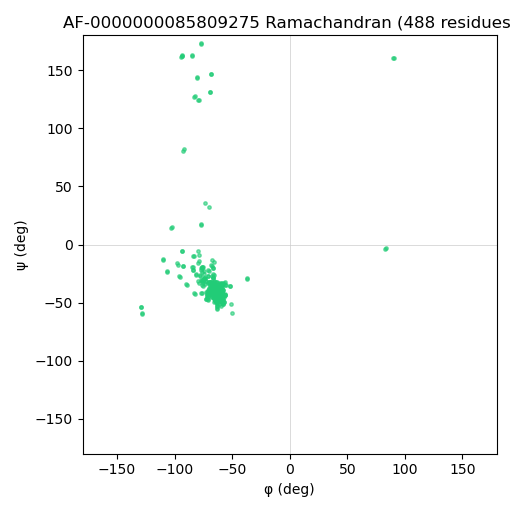3 1 53.94 231 GLY B N 1
ATOM 3792 C CA . GLY B 1 231 ? 13.391 30.656 4.426 1 53.94 231 GLY B CA 1
ATOM 3793 C C . GLY B 1 231 ? 13.344 31.281 5.809 1 53.94 231 GLY B C 1
ATOM 3794 O O . GLY B 1 231 ? 12.281 31.703 6.273 1 53.94 231 GLY B O 1
ATOM 3795 N N . THR B 1 232 ? 14.195 31.219 6.793 1 46.81 232 THR B N 1
ATOM 3796 C CA . THR B 1 232 ? 14.039 31.844 8.102 1 46.81 232 THR B CA 1
ATOM 3797 C C . THR B 1 232 ? 13.695 33.312 7.949 1 46.81 232 THR B C 1
ATOM 3799 O O . THR B 1 232 ? 13.25 33.969 8.906 1 46.81 232 THR B O 1
ATOM 3802 N N . VAL B 1 233 ? 14.273 34.281 7.25 1 42.44 233 VAL B N 1
ATOM 3803 C CA . VAL B 1 233 ? 14.383 35.656 7.648 1 42.44 233 VAL B CA 1
ATOM 3804 C C . VAL B 1 233 ? 13.039 36.375 7.453 1 42.44 233 VAL B C 1
ATOM 3806 O O . VAL B 1 233 ? 12.891 37.531 7.797 1 42.44 233 VAL B O 1
ATOM 3809 N N . SER B 1 234 ? 12.148 35.969 6.625 1 40.59 234 SER B N 1
ATOM 3810 C CA . SER B 1 234 ? 11.367 37.125 6.176 1 40.59 234 SER B CA 1
ATOM 3811 C C . SER B 1 234 ? 10.414 37.594 7.266 1 40.59 234 SER B C 1
ATOM 3813 O O . SER B 1 234 ? 9.672 38.562 7.062 1 40.59 234 SER B O 1
ATOM 3815 N N . TYR B 1 235 ? 9.898 36.812 8.188 1 40.19 235 TYR B N 1
ATOM 3816 C CA . TYR B 1 235 ? 8.758 37.344 8.938 1 40.19 235 TYR B CA 1
ATOM 3817 C C . TYR B 1 235 ? 9.195 38.406 9.93 1 40.19 235 TYR B C 1
ATOM 3819 O O . TYR B 1 235 ? 9.367 38.125 11.117 1 40.19 235 TYR B O 1
ATOM 3827 N N . CYS B 1 236 ? 10.078 39.25 9.82 1 37.38 236 CYS B N 1
ATOM 3828 C CA . CYS B 1 236 ? 10.391 40.469 10.562 1 37.38 236 CYS B CA 1
ATOM 3829 C C . CYS B 1 236 ? 9.125 41.188 10.984 1 37.38 236 CYS B C 1
ATOM 3831 O O . CYS B 1 236 ? 9.133 41.969 11.945 1 37.38 236 CYS B O 1
ATOM 3833 N N . CYS B 1 237 ? 8.008 41.156 10.352 1 38.69 237 CYS B N 1
ATOM 3834 C CA . CYS B 1 237 ? 7.031 42.219 10.508 1 38.69 237 CYS B CA 1
ATOM 3835 C C . CYS B 1 237 ? 6.168 42 11.75 1 38.69 237 CYS B C 1
ATOM 3837 O O . CYS B 1 237 ? 5.289 42.812 12.055 1 38.69 237 CYS B O 1
ATOM 3839 N N . VAL B 1 238 ? 6.129 40.906 12.492 1 47.41 238 VAL B N 1
ATOM 3840 C CA . VAL B 1 238 ? 5.191 40.812 13.609 1 47.41 238 VAL B CA 1
ATOM 3841 C C . VAL B 1 238 ? 5.676 41.688 14.766 1 47.41 238 VAL B C 1
ATOM 3843 O O . VAL B 1 238 ? 4.875 42.156 15.586 1 47.41 238 VAL B O 1
ATOM 3846 N N . SER B 1 239 ? 6.988 41.906 14.938 1 39.56 239 SER B N 1
ATOM 3847 C CA . SER B 1 239 ? 7.473 42.656 16.094 1 39.56 239 SER B CA 1
ATOM 3848 C C . SER B 1 239 ? 6.895 44.062 16.109 1 39.56 239 SER B C 1
ATOM 3850 O O . SER B 1 239 ? 6.898 44.75 17.141 1 39.56 239 SER B O 1
ATOM 3852 N N . GLU B 1 240 ? 6.672 44.719 15.023 1 41.25 240 GLU B N 1
ATOM 3853 C CA . GLU B 1 240 ? 6.262 46.125 15.109 1 41.25 240 GLU B CA 1
ATOM 3854 C C . GLU B 1 240 ? 4.867 46.25 15.711 1 41.25 240 GLU B C 1
ATOM 3856 O O . GLU B 1 240 ? 4.414 47.344 16 1 41.25 240 GLU B O 1
ATOM 3861 N N . ILE B 1 241 ? 4.113 45.156 15.82 1 41.22 241 ILE B N 1
ATOM 3862 C CA . ILE B 1 241 ? 2.756 45.312 16.328 1 41.22 241 ILE B CA 1
ATOM 3863 C C . ILE B 1 241 ? 2.803 45.625 17.828 1 41.22 241 ILE B C 1
ATOM 3865 O O . ILE B 1 241 ? 2.033 46.469 18.312 1 41.22 241 ILE B O 1
ATOM 3869 N N . THR B 1 242 ? 3.615 44.938 18.625 1 41.19 242 THR B N 1
ATOM 3870 C CA . THR B 1 242 ? 3.451 45.062 20.062 1 41.19 242 THR B CA 1
ATOM 3871 C C . THR B 1 242 ? 4.039 46.375 20.562 1 41.19 242 THR B C 1
ATOM 3873 O O . THR B 1 242 ? 3.824 46.781 21.703 1 41.19 242 THR B O 1
ATOM 3876 N N . THR B 1 243 ? 4.926 47.031 19.906 1 38 243 THR B N 1
ATOM 3877 C CA . THR B 1 243 ? 5.605 48.094 20.594 1 38 243 THR B CA 1
ATOM 3878 C C . THR B 1 243 ? 4.734 49.344 20.625 1 38 243 THR B C 1
ATOM 3880 O O . THR B 1 243 ? 5.133 50.375 21.172 1 38 243 THR B O 1
ATOM 3883 N N . SER B 1 244 ? 3.682 49.5 19.844 1 37.31 244 SER B N 1
ATOM 3884 C CA . SER B 1 244 ? 3.238 50.875 19.922 1 37.31 244 SER B CA 1
ATOM 3885 C C . SER B 1 244 ? 2.475 51.156 21.203 1 37.31 244 SER B C 1
ATOM 3887 O O . SER B 1 244 ? 1.258 51.344 21.188 1 37.31 244 SER B O 1
ATOM 3889 N N . GLU B 1 245 ? 2.498 50.406 22.281 1 35.06 245 GLU B N 1
ATOM 3890 C CA . GLU B 1 245 ? 1.877 50.938 23.484 1 35.06 245 GLU B CA 1
ATOM 3891 C C . GLU B 1 245 ? 2.557 52.25 23.906 1 35.06 245 GLU B C 1
ATOM 3893 O O . GLU B 1 245 ? 1.959 53.062 24.609 1 35.06 245 GLU B O 1
ATOM 3898 N N . THR B 1 246 ? 3.934 52.406 23.953 1 29.5 246 THR B N 1
ATOM 3899 C CA . THR B 1 246 ? 4.316 53.562 24.75 1 29.5 246 THR B CA 1
ATOM 3900 C C . THR B 1 246 ? 4.133 54.844 23.938 1 29.5 246 THR B C 1
ATOM 3902 O O . THR B 1 246 ? 4.496 54.906 22.766 1 29.5 246 THR B O 1
#

Solvent-accessible surface area (backbone atoms only — not comparable to full-atom values): 24819 Å² total; per-residue (Å²): 114,67,62,56,53,48,48,53,50,47,54,49,48,49,53,52,48,53,50,50,51,49,51,26,52,38,33,42,50,35,40,55,30,49,57,61,56,49,78,50,59,82,94,54,55,70,68,64,26,38,66,63,20,39,44,29,48,26,14,49,40,24,35,52,34,10,64,73,58,26,76,86,30,58,44,13,39,39,25,35,56,44,14,52,53,34,37,53,48,28,51,50,50,42,53,43,50,50,48,46,42,63,69,35,42,47,54,33,46,42,41,32,71,42,55,46,51,51,52,53,50,45,50,54,49,36,53,52,30,49,52,49,23,51,52,30,45,50,53,24,53,54,38,54,56,46,37,75,75,44,85,63,47,68,67,37,47,54,52,28,53,55,32,45,52,46,25,52,50,30,44,50,53,29,52,52,44,48,52,49,45,50,50,52,50,49,54,52,62,74,39,40,66,61,60,26,42,41,51,53,50,49,53,51,51,51,32,49,42,23,47,52,50,26,52,54,42,66,68,47,44,64,61,54,57,58,56,63,71,69,58,73,71,74,77,62,69,67,66,70,64,72,60,72,75,119,114,67,63,58,54,48,47,53,50,46,54,50,48,49,54,52,48,51,50,49,51,50,52,25,52,37,33,41,50,36,40,54,30,49,56,61,56,50,77,50,62,82,94,55,55,71,68,64,24,38,66,62,20,39,45,29,47,26,14,49,40,24,35,52,33,10,63,73,58,27,74,86,30,57,44,13,38,38,27,34,54,44,14,53,51,35,38,52,47,29,51,50,50,42,53,43,52,51,48,45,41,62,68,36,44,46,54,34,44,43,41,31,70,42,55,46,50,51,53,52,50,45,52,54,49,36,55,51,32,49,52,48,24,52,52,31,45,51,55,25,52,53,37,54,57,46,38,77,74,43,85,61,48,68,67,38,48,54,51,29,52,53,31,45,53,47,26,52,52,31,45,50,52,30,51,52,45,48,52,50,45,51,51,51,50,50,53,51,61,72,41,42,66,61,59,25,42,42,50,54,48,48,53,51,51,51,32,49,42,24,47,53,47,26,51,53,40,65,68,46,46,63,61,54,57,58,57,64,72,69,57,73,69,74,79,64,70,68,67,68,67,72,60,72,75,120

Nearest PDB structures (foldseek):
  1zww-assembly1_B  TM=8.091E-01  e=4.019E-07  Mus musculus
  9g2r-assembly1_F  TM=6.787E-01  e=3.243E-06  Homo sapiens
  9g2r-assembly1_E  TM=6.912E-01  e=5.074E-06  Homo sapiens
  9g2r-assembly1_A  TM=7.368E-01  e=1.441E-05  Homo sapiens
  2q12-assembly1_A-2  TM=4.618E-01  e=3.836E-04  Homo sapiens

Secondary structure (DSSP, 8-state):
-HHHHHHHHHHHHHHHHHHHHHHHHHHHHHHHHHHHH--SPTT--HHHHHHH-HHHHHHHHHHHHHHHH-TTSHHHHHHHHHHHHHHHHHHHHHHHHHHHIIIIIHHHHHIIIIIHHHHHHHHHHHHHHHHHHHHHHHHHHHHHHHHHH-S-HHHHHHHHHHHHHHHHHHHHHHHHHHHHHHHHHHHHHHTHHHHHHHHHHHHHHHHHHHHHHHHHHHHHHHHHHHHHHHTTTTTTTTHHHHTTT-/-HHHHHHHHHHHHHHHHHHHHHHHHHHHHHHHHHHHH--SPTT--HHHHHHH-HHHHHHHHHHHHHHHH-TTSHHHHHHHHHHHHHHHHHHHHHHHHHHHIIIIIHHHHHIIIIIHHHHHHHHHHHHHHHHHHHHHHHHHHHHHHHHHH-S-HHHHHHHHHHHHHHHHHHHHHHHHHHHHHHHHHHHHHHTHHHHHHHHHHHHHHHHHHHHHHHHHHHHHHHHHHHHHHHTTTTTTTTHHHHTTT-

Radius of gyration: 39.83 Å; Cα contacts (8 Å, |Δi|>4): 480; chains: 2; bounding box: 55×138×83 Å

pLDDT: mean 88.41, std 16.32, range [29.5, 98.81]

Foldseek 3Di:
DVVVVVVVVVVVVVVLLVVLLVLLVVLVVVLVVVVVVAQFDPPDDLVNRLCRGPLLVQLVVLCVQLVVVDCLDLSSVLSNLVSVLSSVLSSLSSVLVVCLCVLFNVVSCCSNPPLSVVLVVLVVVLVVLVVQLVVLVVVLVVLVVCCVVDDCNVVSVVVSVVSVVSNVVSVVVNVVSVVVSVVSSVVVVVCVVVNVVSVVVNVVSVVVSVVVSVVSCVVRVVVSVVSSVVNPPDPVPPVVVPPPPD/DVVVVVVCVVVVVVVLLVVLLVLLVVLVVVLVVVVVVAQFDPPDDLVNRLCRGPLLVQLVVLCVQLVVVDCLDLSSVLSNLVSVLSSVLSSLSSVLVVCLCVLFNVVSCCSNPPLSVVLVVLVVVLVVLVVQLVVLVVVLVVLVVCCVVDDPNVVSVVVSVVSVVSNVVSVVVNVVSVVVSVVSSVVVVVCVVVNVVSVVVNVVSVVVSVVVSVVSCVVRVVVSVVSSVVNPPDPVPPVVVPPPPD

Organism: NCBI:txid630221